Protein AF-D4DNV1-F1 (afdb_monomer_lite)

Organism: NCBI:txid546263

Structure (mmCIF, N/CA/C/O backbone):
data_AF-D4DNV1-F1
#
_entry.id   AF-D4DNV1-F1
#
loop_
_atom_site.group_PDB
_atom_site.id
_atom_site.type_symbol
_atom_site.label_atom_id
_atom_site.label_alt_id
_atom_site.label_comp_id
_atom_site.label_asym_id
_atom_site.label_entity_id
_atom_site.label_seq_id
_atom_site.pdbx_PDB_ins_code
_atom_site.Cartn_x
_atom_site.Cartn_y
_atom_site.Cartn_z
_atom_site.occupancy
_atom_site.B_iso_or_equiv
_atom_site.auth_seq_id
_atom_site.auth_comp_id
_atom_site.auth_asym_id
_atom_site.auth_atom_id
_atom_site.pdbx_PDB_model_num
ATOM 1 N N . MET A 1 1 ? 4.474 -1.769 -2.481 1.00 74.62 1 MET A N 1
ATOM 2 C CA . MET A 1 1 ? 5.155 -1.002 -3.543 1.00 74.62 1 MET A CA 1
ATOM 3 C C . MET A 1 1 ? 5.922 0.134 -2.892 1.00 74.62 1 MET A C 1
ATOM 5 O O . MET A 1 1 ? 5.342 0.841 -2.079 1.00 74.62 1 MET A O 1
ATOM 9 N N . ASN A 1 2 ? 7.193 0.309 -3.233 1.00 95.50 2 ASN A N 1
ATOM 10 C CA . ASN A 1 2 ? 7.985 1.489 -2.895 1.00 95.50 2 ASN A CA 1
ATOM 11 C C . ASN A 1 2 ? 8.048 2.417 -4.127 1.00 95.50 2 ASN A C 1
ATOM 13 O O . ASN A 1 2 ? 8.412 1.987 -5.220 1.00 95.50 2 ASN A O 1
ATOM 17 N N . GLY A 1 3 ? 7.640 3.681 -3.966 1.00 97.31 3 GLY A N 1
ATOM 18 C CA . GLY A 1 3 ? 7.325 4.570 -5.095 1.00 97.31 3 GLY A CA 1
ATOM 19 C C . GLY A 1 3 ? 8.486 4.831 -6.059 1.00 97.31 3 GLY A C 1
ATOM 20 O O . GLY A 1 3 ? 8.268 4.865 -7.266 1.00 97.31 3 GLY A O 1
ATOM 21 N N . THR A 1 4 ? 9.715 4.967 -5.552 1.00 98.50 4 THR A N 1
ATOM 22 C CA . THR A 1 4 ? 10.901 5.235 -6.384 1.00 98.50 4 THR A CA 1
ATOM 23 C C . THR A 1 4 ? 11.135 4.132 -7.410 1.00 98.50 4 THR A C 1
ATOM 25 O O . THR A 1 4 ? 11.160 4.428 -8.598 1.00 98.50 4 THR A O 1
ATOM 28 N N . SER A 1 5 ? 11.231 2.868 -6.983 1.00 98.56 5 SER A N 1
ATOM 29 C CA . SER A 1 5 ? 11.463 1.736 -7.891 1.00 98.56 5 SER A CA 1
ATOM 30 C C . SER A 1 5 ? 10.314 1.546 -8.876 1.00 98.56 5 SER A C 1
ATOM 32 O O . SER A 1 5 ? 10.546 1.333 -10.063 1.00 98.56 5 SER A O 1
ATOM 34 N N . PHE A 1 6 ? 9.072 1.698 -8.402 1.00 98.69 6 PHE A N 1
ATOM 35 C CA . PHE A 1 6 ? 7.890 1.606 -9.255 1.00 98.69 6 PHE A CA 1
ATOM 36 C C . PHE A 1 6 ? 7.929 2.626 -10.396 1.00 98.69 6 PHE A C 1
ATOM 38 O O . PHE A 1 6 ? 7.777 2.259 -11.559 1.00 98.69 6 PHE A O 1
ATOM 45 N N . PHE A 1 7 ? 8.161 3.904 -10.087 1.00 98.62 7 PHE A N 1
ATOM 46 C CA . PHE A 1 7 ? 8.215 4.925 -11.129 1.00 98.62 7 PHE A CA 1
ATOM 47 C C . PHE A 1 7 ? 9.493 4.836 -11.957 1.00 98.62 7 PHE A C 1
ATOM 49 O O . PHE A 1 7 ? 9.413 5.046 -13.162 1.00 98.62 7 PHE A O 1
ATOM 56 N N . TYR A 1 8 ? 10.635 4.462 -11.379 1.00 98.62 8 TYR A N 1
ATOM 57 C CA . TYR A 1 8 ? 11.870 4.248 -12.135 1.00 98.62 8 TYR A CA 1
ATOM 58 C C . TYR A 1 8 ? 11.666 3.209 -13.247 1.00 98.62 8 TYR A C 1
ATOM 60 O O . TYR A 1 8 ? 11.994 3.492 -14.399 1.00 98.62 8 TYR A O 1
ATOM 68 N N . ALA A 1 9 ? 11.017 2.080 -12.932 1.00 98.38 9 ALA A N 1
ATOM 69 C CA . ALA A 1 9 ? 10.665 1.035 -13.894 1.00 98.38 9 ALA A CA 1
ATOM 70 C C . ALA A 1 9 ? 9.581 1.481 -14.894 1.00 98.38 9 ALA A C 1
ATOM 72 O O . ALA A 1 9 ? 9.770 1.389 -16.108 1.00 98.38 9 ALA A O 1
ATOM 73 N N . HIS A 1 10 ? 8.444 1.990 -14.406 1.00 98.56 10 HIS A N 1
ATOM 74 C CA . HIS A 1 10 ? 7.247 2.181 -15.239 1.00 98.56 10 HIS A CA 1
ATOM 75 C C . HIS A 1 10 ? 7.173 3.526 -15.956 1.00 98.56 10 HIS A C 1
ATOM 77 O O . HIS A 1 10 ? 6.428 3.649 -16.919 1.00 98.56 10 HIS A O 1
ATOM 83 N N . THR A 1 11 ? 7.978 4.510 -15.561 1.00 98.38 11 THR A N 1
ATOM 84 C CA . THR A 1 11 ? 8.247 5.701 -16.392 1.00 98.38 11 THR A CA 1
ATOM 85 C C . THR A 1 11 ? 9.506 5.528 -17.238 1.00 98.38 11 THR A C 1
ATOM 87 O O . THR A 1 11 ? 9.950 6.471 -17.876 1.00 98.38 11 THR A O 1
ATOM 90 N N . SER A 1 12 ? 10.085 4.322 -17.240 1.00 98.31 12 SER A N 1
ATOM 91 C CA . SER A 1 12 ? 11.228 3.932 -18.064 1.00 98.31 12 SER A CA 1
ATOM 92 C C . SER A 1 12 ? 12.456 4.844 -17.933 1.00 98.31 12 SER A C 1
ATOM 94 O O . SER A 1 12 ? 13.269 4.933 -18.851 1.00 98.31 12 SER A O 1
ATOM 96 N N . GLN A 1 13 ? 12.628 5.488 -16.772 1.00 98.31 13 GLN A N 1
ATOM 97 C CA . GLN A 1 13 ? 13.793 6.329 -16.472 1.00 98.31 13 GLN A CA 1
ATOM 98 C C . GLN A 1 13 ? 15.096 5.520 -16.484 1.00 98.31 13 GLN A C 1
ATOM 100 O O . GLN A 1 13 ? 16.123 6.028 -16.918 1.00 98.31 13 GLN A O 1
ATOM 105 N N . TRP A 1 14 ? 15.033 4.237 -16.114 1.00 98.00 14 TRP A N 1
ATOM 106 C CA . TRP A 1 14 ? 16.163 3.304 -16.179 1.00 98.00 14 TRP A CA 1
ATOM 107 C C . TRP A 1 14 ? 16.782 3.163 -17.573 1.00 98.00 14 TRP A C 1
ATOM 109 O O . TRP A 1 14 ? 17.951 2.815 -17.692 1.00 98.00 14 TRP A O 1
ATOM 119 N N . ARG A 1 15 ? 16.021 3.449 -18.638 1.00 97.75 15 ARG A N 1
ATOM 120 C CA . ARG A 1 15 ? 16.510 3.380 -20.025 1.00 97.75 15 ARG A CA 1
ATOM 121 C C . ARG A 1 15 ? 17.502 4.495 -20.359 1.00 97.75 15 ARG A C 1
ATOM 123 O O . ARG A 1 15 ? 18.196 4.400 -21.365 1.00 97.75 15 ARG A O 1
ATOM 130 N N . HIS A 1 16 ? 17.540 5.531 -19.523 1.00 97.50 16 HIS A N 1
ATOM 131 C CA . HIS A 1 16 ? 18.362 6.732 -19.665 1.00 97.50 16 HIS A CA 1
ATOM 132 C C . HIS A 1 16 ? 19.419 6.832 -18.561 1.00 97.50 16 HIS A C 1
ATOM 134 O O . HIS A 1 16 ? 19.989 7.901 -18.354 1.00 97.50 16 HIS A O 1
ATOM 140 N N . GLU A 1 17 ? 19.649 5.744 -17.821 1.00 97.00 17 GLU A N 1
ATOM 141 C CA . GLU A 1 17 ? 20.586 5.729 -16.703 1.00 97.00 17 GLU A CA 1
ATOM 142 C C . GLU A 1 17 ? 22.020 5.936 -17.187 1.00 97.00 17 GLU A C 1
ATOM 144 O O . GLU A 1 17 ? 22.451 5.311 -18.157 1.00 97.00 17 GLU A O 1
ATOM 149 N N . LYS A 1 18 ? 22.754 6.799 -16.486 1.00 95.88 18 LYS A N 1
ATOM 150 C CA . LYS A 1 18 ? 24.170 7.083 -16.758 1.00 95.88 18 LYS A CA 1
ATOM 151 C C . LYS A 1 18 ? 25.060 6.860 -15.541 1.00 95.88 18 LYS A C 1
ATOM 153 O O . LYS A 1 18 ? 26.272 6.899 -15.687 1.00 95.88 18 LYS A O 1
ATOM 158 N N . VAL A 1 19 ? 24.477 6.636 -14.359 1.00 95.75 19 VAL A N 1
ATOM 159 C CA . VAL A 1 19 ? 25.246 6.378 -13.138 1.00 95.75 19 VAL A CA 1
ATOM 160 C C . VAL A 1 19 ? 25.567 4.891 -13.038 1.00 95.75 19 VAL A C 1
ATOM 162 O O . VAL A 1 19 ? 24.680 4.060 -12.809 1.00 95.75 19 VAL A O 1
ATOM 165 N N . GLY A 1 20 ? 26.847 4.566 -13.201 1.00 93.50 20 GLY A N 1
ATOM 166 C CA . GLY A 1 20 ? 27.382 3.222 -13.025 1.00 93.50 20 GLY A CA 1
ATOM 167 C C . GLY A 1 20 ? 27.410 2.804 -11.561 1.00 93.50 20 GLY A C 1
ATOM 168 O O . GLY A 1 20 ? 27.605 3.618 -10.658 1.00 93.50 20 GLY A O 1
ATOM 169 N N . VAL A 1 21 ? 27.229 1.509 -11.296 1.00 94.12 21 VAL A N 1
ATOM 170 C CA . VAL A 1 21 ? 27.397 0.989 -9.931 1.00 94.12 21 VAL A CA 1
ATOM 171 C C . VAL A 1 21 ? 28.861 1.097 -9.499 1.00 94.12 21 VAL A C 1
ATOM 173 O O . VAL A 1 21 ? 29.131 1.397 -8.342 1.00 94.12 21 VAL A O 1
ATOM 176 N N . ASP A 1 22 ? 29.811 0.937 -10.423 1.00 91.50 22 ASP A N 1
ATOM 177 C CA . ASP A 1 22 ? 31.245 1.130 -10.184 1.00 91.50 22 ASP A CA 1
ATOM 178 C C . ASP A 1 22 ? 31.607 2.514 -9.636 1.00 91.50 22 ASP A C 1
ATOM 180 O O . ASP A 1 22 ? 32.564 2.621 -8.872 1.00 91.50 22 ASP A O 1
ATOM 184 N N . GLU A 1 23 ? 30.824 3.550 -9.943 1.00 93.88 23 GLU A N 1
ATOM 185 C CA . GLU A 1 23 ? 31.043 4.904 -9.424 1.00 93.88 23 GLU A CA 1
ATOM 186 C C . GLU A 1 23 ? 30.725 5.042 -7.927 1.00 93.88 23 GLU A C 1
ATOM 188 O O . GLU A 1 23 ? 31.202 5.972 -7.274 1.00 93.88 23 GLU A O 1
ATOM 193 N N . ILE A 1 24 ? 29.917 4.130 -7.373 1.00 93.94 24 ILE A N 1
ATOM 194 C CA . ILE A 1 24 ? 29.457 4.170 -5.975 1.00 93.94 24 ILE A CA 1
ATOM 195 C C . ILE A 1 24 ? 29.971 2.999 -5.129 1.00 93.94 24 ILE A C 1
ATOM 197 O O . ILE A 1 24 ? 29.681 2.935 -3.931 1.00 93.94 24 ILE A O 1
ATOM 201 N N . LEU A 1 25 ? 30.720 2.067 -5.724 1.00 94.31 25 LEU A N 1
ATOM 202 C CA . LEU A 1 25 ? 31.337 0.964 -4.992 1.00 94.31 25 LEU A CA 1
ATOM 203 C C . LEU A 1 25 ? 32.492 1.455 -4.114 1.00 94.31 25 LEU A C 1
ATOM 205 O O . LEU A 1 25 ? 33.228 2.382 -4.453 1.00 94.31 25 LEU A O 1
ATOM 209 N N . ALA A 1 26 ? 32.679 0.784 -2.975 1.00 93.62 26 ALA A N 1
ATOM 210 C CA . ALA A 1 26 ? 33.882 0.971 -2.176 1.00 93.62 26 ALA A CA 1
ATOM 211 C C . ALA A 1 26 ? 35.127 0.576 -3.003 1.00 93.62 26 ALA A C 1
ATOM 213 O O . ALA A 1 26 ? 35.053 -0.384 -3.774 1.00 93.62 26 ALA A O 1
ATOM 214 N N . PRO A 1 27 ? 36.281 1.256 -2.839 1.00 91.31 27 PRO A N 1
ATOM 215 C CA . PRO A 1 27 ? 37.482 0.980 -3.637 1.00 91.31 27 PRO A CA 1
ATOM 216 C C . PRO A 1 27 ? 38.015 -0.460 -3.549 1.00 91.31 27 PRO A C 1
ATOM 218 O O . PRO A 1 27 ? 38.779 -0.882 -4.413 1.00 91.31 27 PRO A O 1
ATOM 221 N N . ASP A 1 28 ? 37.656 -1.194 -2.497 1.00 92.56 28 ASP A N 1
ATOM 222 C CA . ASP A 1 28 ? 38.040 -2.580 -2.221 1.00 92.56 28 ASP A CA 1
ATOM 223 C C . ASP A 1 28 ? 36.909 -3.596 -2.473 1.00 92.56 28 ASP A C 1
ATOM 225 O O . ASP A 1 28 ? 37.064 -4.779 -2.162 1.00 92.56 28 ASP A O 1
ATOM 229 N N . ALA A 1 29 ? 35.780 -3.161 -3.042 1.00 89.94 29 ALA A N 1
ATOM 230 C CA . ALA A 1 29 ? 34.669 -4.042 -3.381 1.00 89.94 29 ALA A CA 1
ATOM 231 C C . ALA A 1 29 ? 35.040 -5.040 -4.492 1.00 89.94 29 ALA A C 1
ATOM 233 O O . ALA A 1 29 ? 35.852 -4.759 -5.377 1.00 89.94 29 ALA A O 1
ATOM 234 N N . ASP A 1 30 ? 34.389 -6.208 -4.480 1.00 80.75 30 ASP A N 1
ATOM 235 C CA . ASP A 1 30 ? 34.491 -7.165 -5.582 1.00 80.75 30 ASP A CA 1
ATOM 236 C C . ASP A 1 30 ? 33.967 -6.524 -6.879 1.00 80.75 30 ASP A C 1
ATOM 238 O O . ASP A 1 30 ? 32.793 -6.158 -6.986 1.00 80.75 30 ASP A O 1
ATOM 242 N N . GLY A 1 31 ? 34.832 -6.439 -7.892 1.00 78.50 31 GLY A N 1
ATOM 243 C CA . GLY A 1 31 ? 34.511 -5.898 -9.213 1.00 78.50 31 GLY A CA 1
ATOM 244 C C . GLY A 1 31 ? 33.415 -6.661 -9.966 1.00 78.50 31 GLY A C 1
ATOM 245 O O . GLY A 1 31 ? 32.984 -6.219 -11.023 1.00 78.50 31 GLY A O 1
ATOM 246 N N . ASN A 1 32 ? 32.922 -7.797 -9.463 1.00 83.44 32 ASN A N 1
ATOM 247 C CA . ASN A 1 32 ? 31.716 -8.422 -10.011 1.00 83.44 32 ASN A CA 1
ATOM 248 C C . ASN A 1 32 ? 30.441 -7.600 -9.760 1.00 83.44 32 ASN A C 1
ATOM 250 O O . ASN A 1 32 ? 29.498 -7.721 -10.541 1.00 83.44 32 ASN A O 1
ATOM 254 N N . MET A 1 33 ? 30.408 -6.765 -8.715 1.00 84.44 33 MET A N 1
ATOM 255 C CA . MET A 1 33 ? 29.246 -5.932 -8.385 1.00 84.44 33 MET A CA 1
ATOM 256 C C . MET A 1 33 ? 28.974 -4.841 -9.432 1.00 84.44 33 MET A C 1
ATOM 258 O O . MET A 1 33 ? 27.825 -4.485 -9.669 1.00 84.44 33 MET A O 1
ATOM 262 N N . SER A 1 34 ? 29.998 -4.359 -10.137 1.00 87.31 34 SER A N 1
ATOM 263 C CA . SER A 1 34 ? 29.827 -3.327 -11.169 1.00 87.31 34 SER A CA 1
ATOM 264 C C . SER A 1 34 ? 29.166 -3.823 -12.458 1.00 87.31 34 SER A C 1
ATOM 266 O O . SER A 1 34 ? 28.855 -3.023 -13.334 1.00 87.31 34 SER A O 1
ATOM 268 N N . LYS A 1 35 ? 28.945 -5.137 -12.606 1.00 88.56 35 LYS A N 1
ATOM 269 C CA . LYS A 1 35 ? 28.352 -5.728 -13.818 1.00 88.56 35 LYS A CA 1
ATOM 270 C C . LYS A 1 35 ? 26.841 -5.529 -13.921 1.00 88.56 35 LYS A C 1
ATOM 272 O O . LYS A 1 35 ? 26.289 -5.670 -15.009 1.00 88.56 35 LYS A O 1
ATOM 277 N N . LEU A 1 36 ? 26.175 -5.273 -12.798 1.00 94.44 36 LEU A N 1
ATOM 278 C CA . LEU A 1 36 ? 24.734 -5.066 -12.743 1.00 94.44 36 LEU A CA 1
ATOM 279 C C . LEU A 1 36 ? 24.429 -3.569 -12.791 1.00 94.44 36 LEU A C 1
ATOM 281 O O . LEU A 1 36 ? 25.099 -2.768 -12.146 1.00 94.44 36 LEU A O 1
ATOM 285 N N . SER A 1 37 ? 23.385 -3.199 -13.525 1.00 96.19 37 SER A N 1
ATOM 286 C CA . SER A 1 37 ? 22.829 -1.845 -13.496 1.00 96.19 37 SER A CA 1
ATOM 287 C C . SER A 1 37 ? 21.969 -1.613 -12.244 1.00 96.19 37 SER A C 1
ATOM 289 O O . SER A 1 37 ? 21.589 -2.553 -11.539 1.00 96.19 37 SER A O 1
ATOM 291 N N . MET A 1 38 ? 21.581 -0.360 -11.989 1.00 97.44 38 MET A N 1
ATOM 292 C CA . MET A 1 38 ? 20.692 -0.016 -10.869 1.00 97.44 38 MET A CA 1
ATOM 293 C C . MET A 1 38 ? 19.350 -0.768 -10.923 1.00 97.44 38 MET A C 1
ATOM 295 O O . MET A 1 38 ? 18.854 -1.229 -9.893 1.00 97.44 38 MET A O 1
ATOM 299 N N . ILE A 1 39 ? 18.763 -0.937 -12.116 1.00 98.25 39 ILE A N 1
ATOM 300 C CA . ILE A 1 39 ? 17.511 -1.692 -12.266 1.00 98.25 39 ILE A CA 1
ATOM 301 C C . ILE A 1 39 ? 17.715 -3.204 -12.087 1.00 98.25 39 ILE A C 1
ATOM 303 O O . ILE A 1 39 ? 16.845 -3.853 -11.505 1.00 98.25 39 ILE A O 1
ATOM 307 N N . ASP A 1 40 ? 18.867 -3.755 -12.490 1.00 98.19 40 ASP A N 1
ATOM 308 C CA . ASP A 1 40 ? 19.202 -5.163 -12.227 1.00 98.19 40 ASP A CA 1
ATOM 309 C C . ASP A 1 40 ? 19.265 -5.425 -10.714 1.00 98.19 40 ASP A C 1
ATOM 311 O O . ASP A 1 40 ? 18.679 -6.387 -10.214 1.00 98.19 40 ASP A O 1
ATOM 315 N N . TYR A 1 41 ? 19.901 -4.525 -9.955 1.00 97.56 41 TYR A N 1
ATOM 316 C CA . TYR A 1 41 ? 19.927 -4.602 -8.492 1.00 97.56 41 TYR A CA 1
ATOM 317 C C . TYR A 1 41 ? 18.537 -4.503 -7.868 1.00 97.56 41 TYR A C 1
ATOM 319 O O . TYR A 1 41 ? 18.255 -5.204 -6.894 1.00 97.56 41 TYR A O 1
ATOM 327 N N . ASN A 1 42 ? 17.649 -3.679 -8.428 1.00 98.50 42 ASN A N 1
ATOM 328 C CA . ASN A 1 42 ? 16.277 -3.594 -7.946 1.00 98.50 42 ASN A CA 1
ATOM 329 C C . ASN A 1 42 ? 15.517 -4.908 -8.179 1.00 98.50 42 ASN A C 1
ATOM 331 O O . ASN A 1 42 ? 14.926 -5.437 -7.241 1.00 98.50 42 ASN A O 1
ATOM 335 N N . ALA A 1 43 ? 15.600 -5.486 -9.381 1.00 98.31 43 ALA A N 1
ATOM 336 C CA . ALA A 1 43 ? 14.989 -6.782 -9.680 1.00 98.31 43 ALA A CA 1
ATOM 337 C C . ALA A 1 43 ? 15.601 -7.922 -8.847 1.00 98.31 43 ALA A C 1
ATOM 339 O O . ALA A 1 43 ? 14.893 -8.852 -8.449 1.00 98.31 43 ALA A O 1
ATOM 340 N N . LYS A 1 44 ? 16.902 -7.847 -8.527 1.00 97.94 44 LYS A N 1
ATOM 341 C CA . LYS A 1 44 ? 17.566 -8.742 -7.566 1.00 97.94 44 LYS A CA 1
ATOM 342 C C . LYS A 1 44 ? 16.987 -8.607 -6.166 1.00 97.94 44 LYS A C 1
ATOM 344 O O . LYS A 1 44 ? 16.602 -9.607 -5.564 1.00 97.94 44 LYS A O 1
ATOM 349 N N . ALA A 1 45 ? 16.854 -7.387 -5.667 1.00 98.44 45 ALA A N 1
ATOM 350 C CA . ALA A 1 45 ? 16.253 -7.130 -4.367 1.00 98.44 45 ALA A CA 1
ATOM 351 C C . ALA A 1 45 ? 14.787 -7.603 -4.306 1.00 98.44 45 ALA A C 1
ATOM 353 O O . ALA A 1 45 ? 14.378 -8.205 -3.316 1.00 98.44 45 ALA A O 1
ATOM 354 N N . GLU A 1 46 ? 14.006 -7.398 -5.366 1.00 98.69 46 GLU A N 1
ATOM 355 C CA . GLU A 1 46 ? 12.624 -7.874 -5.471 1.00 98.69 46 GLU A CA 1
ATOM 356 C C . GLU A 1 46 ? 12.531 -9.405 -5.391 1.00 98.69 46 GLU A C 1
ATOM 358 O O . GLU A 1 46 ? 11.832 -9.945 -4.528 1.00 98.69 46 GLU A O 1
ATOM 363 N N . ARG A 1 47 ? 13.286 -10.131 -6.228 1.00 98.19 47 ARG A N 1
ATOM 364 C CA . ARG A 1 47 ? 13.246 -11.604 -6.249 1.00 98.19 47 ARG A CA 1
ATOM 365 C C . ARG A 1 47 ? 13.799 -12.243 -4.981 1.00 98.19 47 ARG A C 1
ATOM 367 O O . ARG A 1 47 ? 13.356 -13.324 -4.606 1.00 98.19 47 ARG A O 1
ATOM 374 N N . MET A 1 48 ? 14.734 -11.583 -4.299 1.00 98.38 48 MET A N 1
ATOM 375 C CA . MET A 1 48 ? 15.280 -12.033 -3.014 1.00 98.38 48 MET A CA 1
ATOM 376 C C . MET A 1 48 ? 14.366 -11.709 -1.823 1.00 98.38 48 MET A C 1
ATOM 378 O O . MET A 1 48 ? 14.648 -12.105 -0.693 1.00 98.38 48 MET A O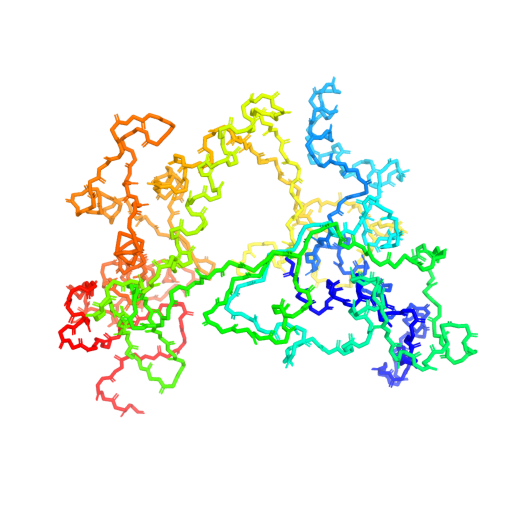 1
ATOM 382 N N . GLY A 1 49 ? 13.246 -11.020 -2.064 1.00 98.00 49 GLY A N 1
ATOM 383 C CA . GLY A 1 49 ? 12.278 -10.664 -1.033 1.00 98.00 49 GLY A CA 1
ATOM 384 C C . GLY A 1 49 ? 12.650 -9.428 -0.230 1.00 98.00 49 GLY A C 1
ATOM 385 O O . GLY A 1 49 ? 12.049 -9.196 0.805 1.00 98.00 49 GLY A O 1
ATOM 386 N N . TRP A 1 50 ? 13.612 -8.622 -0.664 1.00 98.44 50 TRP A N 1
ATOM 387 C CA . TRP A 1 50 ? 14.028 -7.417 0.059 1.00 98.44 50 TRP A CA 1
ATOM 388 C C . TRP A 1 50 ? 13.138 -6.216 -0.248 1.00 98.44 50 TRP A C 1
ATOM 390 O O . TRP A 1 50 ? 12.877 -5.396 0.629 1.00 98.44 50 TRP A O 1
ATOM 400 N N . LEU A 1 51 ? 12.656 -6.116 -1.489 1.00 98.69 51 LEU A N 1
ATOM 401 C CA . LEU A 1 51 ? 11.763 -5.051 -1.939 1.00 98.69 51 LEU A CA 1
ATOM 402 C C . LEU A 1 51 ? 10.434 -5.621 -2.450 1.00 98.69 51 LEU A C 1
ATOM 404 O O . LEU A 1 51 ? 10.391 -6.743 -2.955 1.00 98.69 51 LEU A O 1
ATOM 408 N N . PRO A 1 52 ? 9.327 -4.870 -2.327 1.00 98.44 52 PRO A N 1
ATOM 409 C CA . PRO A 1 52 ? 8.058 -5.270 -2.915 1.00 98.44 52 PRO A CA 1
ATOM 410 C C . PRO A 1 52 ? 8.033 -5.022 -4.430 1.00 98.44 52 PRO A C 1
ATOM 412 O O . PRO A 1 52 ? 8.430 -3.955 -4.889 1.00 98.44 52 PRO A O 1
ATOM 415 N N . SER A 1 53 ? 7.405 -5.929 -5.173 1.00 98.31 53 SER A N 1
ATOM 416 C CA . SER A 1 53 ? 7.130 -5.777 -6.610 1.00 98.31 53 SER A CA 1
ATOM 417 C C . SER A 1 53 ? 5.720 -5.255 -6.883 1.00 98.31 53 SER A C 1
ATOM 419 O O . SER A 1 53 ? 4.787 -5.544 -6.126 1.00 98.31 53 SER A O 1
ATOM 421 N N . ALA A 1 54 ? 5.543 -4.497 -7.968 1.00 98.19 54 ALA A N 1
ATOM 422 C CA . ALA A 1 54 ? 4.228 -4.126 -8.492 1.00 98.19 54 ALA A CA 1
ATOM 423 C C . ALA A 1 54 ? 4.298 -3.690 -9.975 1.00 98.19 54 ALA A C 1
ATOM 425 O O . ALA A 1 54 ? 4.926 -2.668 -10.267 1.00 98.19 54 ALA A O 1
ATOM 426 N N . PRO A 1 55 ? 3.602 -4.379 -10.901 1.00 98.50 55 PRO A N 1
ATOM 427 C CA . PRO A 1 55 ? 3.004 -5.718 -10.771 1.00 98.50 55 PRO A CA 1
ATOM 428 C C . PRO A 1 55 ? 3.994 -6.779 -10.254 1.00 98.50 55 PRO A C 1
ATOM 430 O O . PRO A 1 55 ? 5.198 -6.552 -10.2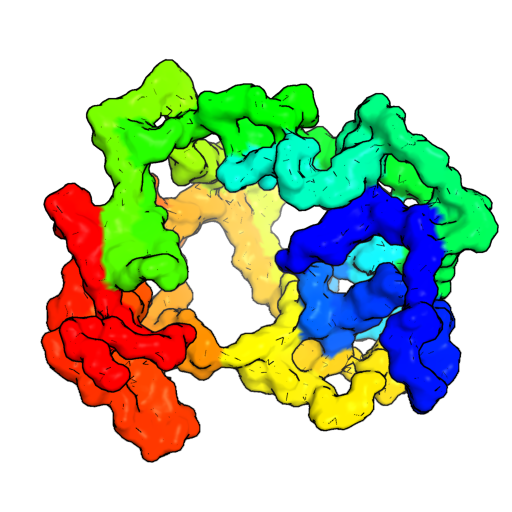56 1.00 98.50 55 PRO A O 1
ATOM 433 N N . GLN A 1 56 ? 3.495 -7.903 -9.733 1.00 98.56 56 GLN A N 1
ATOM 434 C CA . GLN A 1 56 ? 4.341 -8.886 -9.033 1.00 98.56 56 GLN A CA 1
ATOM 435 C C . GLN A 1 56 ? 4.880 -9.979 -9.961 1.00 98.56 56 GLN A C 1
ATOM 437 O O . GLN A 1 56 ? 6.079 -10.244 -9.997 1.00 98.56 56 GLN A O 1
ATOM 442 N N . LEU A 1 57 ? 3.988 -10.600 -10.726 1.00 98.69 57 LEU A N 1
ATOM 443 C CA . LEU A 1 57 ? 4.265 -11.760 -11.569 1.00 98.69 57 LEU A CA 1
ATOM 444 C C . LEU A 1 57 ? 3.893 -11.438 -13.018 1.00 98.69 57 LEU A C 1
ATOM 446 O O . LEU A 1 57 ? 3.004 -10.622 -13.255 1.00 98.69 57 LEU A O 1
ATOM 450 N N . GLY A 1 58 ? 4.553 -12.090 -13.977 1.00 98.06 58 GLY A N 1
ATOM 451 C CA . GLY A 1 58 ? 4.288 -11.916 -15.412 1.00 98.06 58 GLY A CA 1
ATOM 452 C C . GLY A 1 58 ? 2.975 -12.539 -15.913 1.00 98.06 58 GLY A C 1
ATOM 453 O O . GLY A 1 58 ? 2.635 -12.451 -17.095 1.00 98.06 58 GLY A O 1
ATOM 454 N N . GLU A 1 59 ? 2.234 -13.183 -15.013 1.00 98.25 59 GLU A N 1
ATOM 455 C CA . GLU A 1 59 ? 0.930 -13.796 -15.239 1.00 98.25 59 GLU A CA 1
ATOM 456 C C . GLU A 1 59 ? -0.074 -13.279 -14.202 1.00 98.25 59 GLU A C 1
ATOM 458 O O . GLU A 1 59 ? 0.300 -12.837 -13.115 1.00 98.25 59 GLU A O 1
ATOM 463 N N . ASN A 1 60 ? -1.364 -13.348 -14.534 1.00 98.38 60 ASN A N 1
ATOM 464 C CA . ASN A 1 60 ? -2.434 -12.923 -13.638 1.00 98.38 60 ASN A CA 1
ATOM 465 C C . ASN A 1 60 ? -2.439 -13.790 -12.359 1.00 98.38 60 ASN A C 1
ATOM 467 O O . ASN A 1 60 ? -2.685 -14.996 -12.455 1.00 98.38 60 ASN A O 1
ATOM 471 N N . PRO A 1 61 ? -2.214 -13.211 -11.165 1.00 98.50 61 PRO A N 1
ATOM 472 C CA . PRO A 1 61 ? -2.054 -13.983 -9.933 1.00 98.50 61 PRO A CA 1
ATOM 473 C C . PRO A 1 61 ? -3.321 -14.738 -9.509 1.00 98.50 61 PRO A C 1
ATOM 475 O O . PRO A 1 61 ? -3.216 -15.747 -8.810 1.00 98.50 61 PRO A O 1
ATOM 478 N N . LEU A 1 62 ? -4.503 -14.319 -9.980 1.00 98.38 62 LEU A N 1
ATOM 479 C CA . LEU A 1 62 ? -5.751 -15.058 -9.771 1.00 98.38 62 LEU A CA 1
ATOM 480 C C . LEU A 1 62 ? -5.753 -16.394 -10.524 1.00 98.38 62 LEU A C 1
ATOM 482 O O . LEU A 1 62 ? -6.178 -17.421 -10.000 1.00 98.38 62 LEU A O 1
ATOM 486 N N . ASP A 1 63 ? -5.239 -16.389 -11.753 1.00 98.19 63 ASP A N 1
ATOM 487 C CA . ASP A 1 63 ? -5.232 -17.574 -12.610 1.00 98.19 63 ASP A CA 1
ATOM 488 C C . ASP A 1 63 ? -4.148 -18.562 -12.155 1.00 98.19 63 ASP A C 1
ATOM 490 O O . ASP A 1 63 ? -4.339 -19.774 -12.228 1.00 98.19 63 ASP A O 1
ATOM 494 N N . ILE A 1 64 ? -3.036 -18.064 -11.602 1.00 98.50 64 ILE A N 1
ATOM 495 C CA . ILE A 1 64 ? -1.992 -18.902 -10.993 1.00 98.50 64 ILE A CA 1
ATOM 496 C C . ILE A 1 64 ? -2.541 -19.667 -9.780 1.00 98.50 64 ILE A C 1
ATOM 498 O O . ILE A 1 64 ? -2.236 -20.849 -9.611 1.00 98.50 64 ILE A O 1
ATOM 502 N N . ALA A 1 65 ? -3.369 -19.028 -8.945 1.00 98.25 65 ALA A N 1
ATOM 503 C CA . ALA A 1 65 ? -3.998 -19.704 -7.811 1.00 98.25 65 ALA A CA 1
ATOM 504 C C . ALA A 1 65 ? -4.915 -20.853 -8.267 1.00 98.25 65 ALA A C 1
ATOM 506 O O . ALA A 1 65 ? -4.891 -21.936 -7.674 1.00 98.25 65 ALA A O 1
ATOM 507 N N . ASP A 1 66 ? -5.678 -20.642 -9.344 1.00 97.88 66 ASP A N 1
ATOM 508 C CA . ASP A 1 66 ? -6.544 -21.668 -9.931 1.00 97.88 66 ASP A CA 1
ATOM 509 C C . ASP A 1 66 ? -5.727 -22.822 -10.535 1.00 97.88 66 ASP A C 1
ATOM 511 O O . ASP A 1 66 ? -6.059 -23.992 -10.334 1.00 97.88 66 ASP A O 1
ATOM 515 N N . GLN A 1 67 ? -4.614 -22.518 -11.213 1.00 98.31 67 GLN A N 1
ATOM 516 C CA . GLN A 1 67 ? -3.690 -23.522 -11.750 1.00 98.31 67 GLN A CA 1
ATOM 517 C C . GLN A 1 67 ? -3.056 -24.380 -10.644 1.00 98.31 67 GLN A C 1
ATOM 519 O O . GLN A 1 67 ? -3.017 -25.606 -10.770 1.00 98.31 67 GLN A O 1
ATOM 524 N N . ALA A 1 68 ? -2.600 -23.765 -9.546 1.00 98.06 68 ALA A N 1
ATOM 525 C CA . ALA A 1 68 ? -2.040 -24.485 -8.402 1.00 98.06 68 ALA A CA 1
ATOM 526 C C . ALA A 1 68 ? -3.072 -25.438 -7.776 1.00 98.06 68 ALA A C 1
ATOM 528 O O . ALA A 1 68 ? -2.776 -26.607 -7.515 1.00 98.06 68 ALA A O 1
ATOM 529 N N . ALA A 1 69 ? -4.311 -24.960 -7.607 1.00 97.50 69 ALA A N 1
ATOM 530 C CA . ALA A 1 69 ? -5.415 -25.766 -7.100 1.00 97.50 69 ALA A CA 1
ATOM 531 C C . ALA A 1 69 ? -5.755 -26.938 -8.037 1.00 97.50 69 ALA A C 1
ATOM 533 O O . ALA A 1 69 ? -5.934 -28.060 -7.564 1.00 97.50 69 ALA A O 1
ATOM 534 N N . ALA A 1 70 ? -5.791 -26.708 -9.354 1.00 97.88 70 ALA A N 1
ATOM 535 C CA . ALA A 1 70 ? -6.040 -27.749 -10.353 1.00 97.88 70 ALA A CA 1
ATOM 536 C C . ALA A 1 70 ? -4.927 -28.811 -10.395 1.00 97.88 70 ALA A C 1
ATOM 538 O O . ALA A 1 70 ? -5.207 -29.988 -10.621 1.00 97.88 70 ALA A O 1
ATOM 539 N N . ALA A 1 71 ? -3.678 -28.414 -10.139 1.00 97.25 71 ALA A N 1
ATOM 540 C CA . ALA A 1 71 ? -2.543 -29.327 -10.030 1.00 97.25 71 ALA A CA 1
ATOM 541 C C . ALA A 1 71 ? -2.502 -30.099 -8.696 1.00 97.25 71 ALA A C 1
ATOM 543 O O . ALA A 1 71 ? -1.743 -31.059 -8.573 1.00 97.25 71 ALA A O 1
ATOM 544 N N . GLY A 1 72 ? -3.288 -29.691 -7.692 1.00 97.25 72 GLY A N 1
ATOM 545 C CA . GLY A 1 72 ? -3.252 -30.276 -6.350 1.00 97.25 72 GLY A CA 1
ATOM 546 C C . GLY A 1 72 ? -1.951 -29.989 -5.589 1.00 97.25 72 GLY A C 1
ATOM 547 O O . GLY A 1 72 ? -1.566 -30.776 -4.725 1.00 97.25 72 GLY A O 1
ATOM 548 N N . ILE A 1 73 ? -1.263 -28.891 -5.920 1.00 97.38 73 ILE A N 1
ATOM 549 C CA . ILE A 1 73 ? 0.017 -28.486 -5.320 1.00 97.38 73 ILE A CA 1
ATOM 550 C C . ILE A 1 73 ? -0.225 -27.274 -4.412 1.00 97.38 73 ILE A C 1
ATOM 552 O O . ILE A 1 73 ? -1.030 -26.400 -4.735 1.00 97.38 73 ILE A O 1
ATOM 556 N N . ASP A 1 74 ? 0.472 -27.207 -3.274 1.00 97.50 74 ASP A N 1
ATOM 557 C CA . ASP A 1 74 ? 0.471 -26.004 -2.434 1.00 97.50 74 ASP A CA 1
ATOM 558 C C . ASP A 1 74 ? 0.881 -24.772 -3.255 1.00 97.50 74 ASP A C 1
ATOM 560 O O . ASP A 1 74 ? 1.867 -24.803 -3.986 1.00 97.50 74 ASP A O 1
ATOM 564 N N . ALA A 1 75 ? 0.134 -23.678 -3.132 1.00 96.88 75 ALA A N 1
ATOM 565 C CA . ALA A 1 75 ? 0.306 -22.517 -3.997 1.00 96.88 75 ALA A CA 1
ATOM 566 C C . ALA A 1 75 ? 1.688 -21.858 -3.863 1.00 96.88 75 ALA A C 1
ATOM 568 O O . ALA A 1 75 ? 2.255 -21.428 -4.867 1.00 96.88 75 ALA A O 1
ATOM 569 N N . ALA A 1 76 ? 2.257 -21.809 -2.653 1.00 97.38 76 ALA A N 1
ATOM 570 C CA . ALA A 1 76 ? 3.589 -21.247 -2.455 1.00 97.38 76 ALA A CA 1
ATOM 571 C C . ALA A 1 76 ? 4.660 -22.135 -3.101 1.00 97.38 76 ALA A C 1
ATOM 573 O O . ALA A 1 76 ? 5.545 -21.622 -3.783 1.00 97.38 76 ALA A O 1
ATOM 574 N N . GLN A 1 77 ? 4.543 -23.460 -2.956 1.00 97.75 77 GLN A N 1
ATOM 575 C CA . GLN A 1 77 ? 5.431 -24.414 -3.630 1.00 97.75 77 GLN A CA 1
ATOM 576 C C . GLN A 1 77 ? 5.272 -24.389 -5.153 1.00 97.75 77 GLN A C 1
ATOM 578 O O . GLN A 1 77 ? 6.265 -24.451 -5.873 1.00 97.75 77 GLN A O 1
ATOM 583 N N . TYR A 1 78 ? 4.040 -24.262 -5.650 1.00 98.50 78 TYR A N 1
ATOM 584 C CA . TYR A 1 78 ? 3.743 -24.172 -7.077 1.00 98.50 78 TYR A CA 1
ATOM 585 C C . TYR A 1 78 ? 4.418 -22.949 -7.704 1.00 98.50 78 TYR A C 1
ATOM 587 O O . TYR A 1 78 ? 5.142 -23.072 -8.689 1.00 98.50 78 TYR A O 1
ATOM 595 N N . VAL A 1 79 ? 4.240 -21.774 -7.095 1.00 98.56 79 VAL A N 1
ATOM 596 C CA . VAL A 1 79 ? 4.835 -20.520 -7.576 1.00 98.56 79 VAL A CA 1
ATOM 597 C C . VAL A 1 79 ? 6.358 -20.547 -7.449 1.00 98.56 79 VAL A C 1
ATOM 599 O O . VAL A 1 79 ? 7.044 -20.229 -8.416 1.00 98.56 79 VAL A O 1
ATOM 602 N N . ALA A 1 80 ? 6.904 -20.963 -6.301 1.00 98.38 80 ALA A N 1
ATOM 603 C CA . ALA A 1 80 ? 8.353 -21.052 -6.107 1.00 98.38 80 ALA A CA 1
ATOM 604 C C . ALA A 1 80 ? 9.007 -22.039 -7.090 1.00 98.38 80 ALA A C 1
ATOM 606 O O . ALA A 1 80 ? 10.065 -21.745 -7.640 1.00 98.38 80 ALA A O 1
ATOM 607 N N . GLY A 1 81 ? 8.359 -23.178 -7.357 1.00 98.00 81 GLY A N 1
ATOM 608 C CA . GLY A 1 81 ? 8.803 -24.157 -8.348 1.00 98.00 81 GLY A CA 1
ATOM 609 C C . GLY A 1 81 ? 8.828 -23.583 -9.763 1.00 98.00 81 GLY A C 1
ATOM 610 O O . GLY A 1 81 ? 9.867 -23.651 -10.416 1.00 98.00 81 GLY A O 1
ATOM 611 N N . ARG A 1 82 ? 7.734 -22.939 -10.196 1.00 98.44 82 ARG A N 1
ATOM 612 C CA . ARG A 1 82 ? 7.649 -22.314 -11.526 1.00 98.44 82 ARG A CA 1
ATOM 613 C C . ARG A 1 82 ? 8.623 -21.147 -11.714 1.00 98.44 82 ARG A C 1
ATOM 615 O O . ARG A 1 82 ? 9.130 -20.933 -12.809 1.00 98.44 82 ARG A O 1
ATOM 622 N N . LEU A 1 83 ? 8.899 -20.389 -10.653 1.00 98.38 83 LEU A N 1
ATOM 623 C CA . LEU A 1 83 ? 9.937 -19.354 -10.670 1.00 98.38 83 LEU A CA 1
ATOM 624 C C . LEU A 1 83 ? 11.341 -19.972 -10.767 1.00 98.38 83 LEU A C 1
ATOM 626 O O . LEU A 1 83 ? 12.190 -19.451 -11.484 1.00 98.38 83 LEU A O 1
ATOM 630 N N . LYS A 1 84 ? 11.588 -21.094 -10.077 1.00 97.56 84 LYS A N 1
ATOM 631 C CA . LYS A 1 84 ? 12.874 -21.813 -10.111 1.00 97.56 84 LYS A CA 1
ATOM 632 C C . LYS A 1 84 ? 13.162 -22.437 -11.477 1.00 97.56 84 LYS A C 1
ATOM 634 O O . LYS A 1 84 ? 14.309 -22.429 -11.910 1.00 97.56 84 LYS A O 1
ATOM 639 N N . ASP A 1 85 ? 12.150 -23.016 -12.124 1.00 96.69 85 ASP A N 1
ATOM 640 C CA . ASP A 1 85 ? 12.290 -23.679 -13.428 1.00 96.69 85 ASP A CA 1
ATOM 641 C C . ASP A 1 85 ? 12.142 -22.731 -14.633 1.00 96.69 85 ASP A C 1
ATOM 643 O O . ASP A 1 85 ? 12.415 -23.131 -15.766 1.00 96.69 85 ASP A O 1
ATOM 647 N N . GLY A 1 86 ? 11.760 -21.472 -14.388 1.00 96.38 86 GLY A N 1
ATOM 648 C CA . GLY A 1 86 ? 11.629 -20.423 -15.399 1.00 96.38 86 GLY A CA 1
ATOM 649 C C . GLY A 1 86 ? 10.324 -20.462 -16.198 1.00 96.38 86 GLY A C 1
ATOM 650 O O . GLY A 1 86 ? 10.168 -19.688 -17.140 1.00 96.38 86 GLY A O 1
ATOM 651 N N . SER A 1 87 ? 9.371 -21.334 -15.851 1.00 97.81 87 SER A N 1
ATOM 652 C CA . SER A 1 87 ? 8.043 -21.359 -16.478 1.00 97.81 87 SER A CA 1
ATOM 653 C C . SER A 1 87 ? 7.126 -20.225 -16.013 1.00 97.81 87 SER A C 1
ATOM 655 O O . SER A 1 87 ? 6.091 -19.992 -16.634 1.00 97.81 87 SER A O 1
ATOM 657 N N . LEU A 1 88 ? 7.473 -19.537 -14.925 1.00 98.31 88 LEU A N 1
ATOM 658 C CA . LEU A 1 88 ? 6.886 -18.278 -14.471 1.00 98.31 88 LEU A CA 1
ATOM 659 C C . LEU A 1 88 ? 8.024 -17.283 -14.240 1.00 98.31 88 LEU A C 1
ATOM 661 O O . LEU A 1 88 ? 9.089 -17.671 -13.766 1.00 98.31 88 LEU A O 1
ATOM 665 N N . ASP A 1 89 ? 7.783 -16.004 -14.515 1.00 97.88 89 ASP A N 1
ATOM 666 C CA . ASP A 1 89 ? 8.749 -14.941 -14.240 1.00 97.88 89 ASP A CA 1
ATOM 667 C C . ASP A 1 89 ? 8.127 -13.813 -13.404 1.00 97.88 89 ASP A C 1
ATOM 669 O O . ASP A 1 89 ? 6.905 -13.619 -13.385 1.00 97.88 89 ASP A O 1
ATOM 673 N N . MET A 1 90 ? 8.972 -13.061 -12.701 1.00 98.44 90 MET A N 1
ATOM 674 C CA . MET A 1 90 ? 8.563 -11.840 -12.010 1.00 98.44 90 MET A CA 1
ATOM 675 C C . MET A 1 90 ? 8.405 -10.695 -13.008 1.00 98.44 90 MET A C 1
ATOM 677 O O . MET A 1 90 ? 9.222 -10.524 -13.912 1.00 98.44 90 MET A O 1
ATOM 681 N N . ALA A 1 91 ? 7.375 -9.868 -12.821 1.00 98.56 91 ALA A N 1
ATOM 682 C CA . ALA A 1 91 ? 7.054 -8.792 -13.761 1.00 98.56 91 ALA A CA 1
ATOM 683 C C . ALA A 1 91 ? 8.190 -7.758 -13.905 1.00 98.56 91 ALA A C 1
ATOM 685 O O . ALA A 1 91 ? 8.366 -7.179 -14.977 1.00 98.56 91 ALA A O 1
ATOM 686 N N . CYS A 1 92 ? 8.991 -7.564 -12.850 1.00 98.19 92 CYS A N 1
ATOM 687 C CA . CYS A 1 92 ? 10.133 -6.651 -12.839 1.00 98.19 92 CYS A CA 1
ATOM 688 C C . CYS A 1 92 ? 11.235 -7.019 -13.845 1.00 98.19 92 CYS A C 1
ATOM 690 O O . CYS A 1 92 ? 11.973 -6.134 -14.261 1.00 98.19 92 CYS A O 1
ATOM 692 N N . ASN A 1 93 ? 11.331 -8.285 -14.274 1.00 98.19 93 ASN A N 1
ATOM 693 C CA . ASN A 1 93 ? 12.337 -8.730 -15.246 1.00 98.19 93 ASN A CA 1
ATOM 694 C C . ASN A 1 93 ? 11.997 -8.318 -16.691 1.00 98.19 93 ASN A C 1
ATOM 696 O O . ASN A 1 93 ? 12.838 -8.439 -17.580 1.00 98.19 93 ASN A O 1
ATOM 700 N N . ASP A 1 94 ? 10.779 -7.829 -16.945 1.00 98.12 94 ASP A N 1
ATOM 701 C CA . ASP A 1 94 ? 10.320 -7.398 -18.268 1.00 98.12 94 ASP A CA 1
ATOM 702 C C . ASP A 1 94 ? 9.296 -6.244 -18.142 1.00 98.12 94 ASP A C 1
ATOM 704 O O . ASP A 1 94 ? 8.100 -6.440 -18.391 1.00 98.12 94 ASP A O 1
ATOM 708 N N . PRO A 1 95 ? 9.730 -5.042 -17.706 1.00 97.56 95 PRO A N 1
ATOM 709 C CA . PRO A 1 95 ? 8.843 -3.938 -17.310 1.00 97.56 95 PRO A CA 1
ATOM 710 C C . PRO A 1 95 ? 8.157 -3.220 -18.485 1.00 97.56 95 PRO A C 1
ATOM 712 O O . PRO A 1 95 ? 7.231 -2.434 -18.281 1.00 97.56 95 PRO A O 1
ATOM 715 N N . ASP A 1 96 ? 8.598 -3.471 -19.720 1.00 97.81 96 ASP A N 1
ATOM 716 C CA . ASP A 1 96 ? 7.979 -2.946 -20.945 1.00 97.81 96 ASP A CA 1
ATOM 717 C C . ASP A 1 96 ? 7.017 -3.958 -21.597 1.00 97.81 96 ASP A C 1
ATOM 719 O O . ASP A 1 96 ? 6.428 -3.691 -22.646 1.00 97.81 96 ASP A O 1
ATOM 723 N N . ASN A 1 97 ? 6.811 -5.125 -20.983 1.00 98.06 97 ASN A N 1
ATOM 724 C CA . ASN A 1 97 ? 5.782 -6.062 -21.414 1.00 98.06 97 ASN A CA 1
ATOM 725 C C . ASN A 1 97 ? 4.385 -5.506 -21.093 1.00 98.06 97 ASN A C 1
ATOM 727 O O . ASN A 1 97 ? 4.129 -5.175 -19.936 1.00 98.06 97 ASN A O 1
ATOM 731 N N . PRO A 1 98 ? 3.434 -5.496 -22.047 1.00 96.94 98 PRO A N 1
ATOM 732 C CA . PRO A 1 98 ? 2.059 -5.050 -21.808 1.00 96.94 98 PRO A CA 1
ATOM 733 C C . PRO A 1 98 ? 1.305 -5.754 -20.678 1.00 96.94 98 PRO A C 1
ATOM 735 O O . PRO A 1 98 ? 0.268 -5.256 -20.235 1.00 96.94 98 PRO A O 1
ATOM 738 N N . LYS A 1 99 ? 1.785 -6.910 -20.215 1.00 97.06 99 LYS A N 1
ATOM 739 C CA . LYS A 1 99 ? 1.235 -7.611 -19.048 1.00 97.06 99 LYS A CA 1
ATOM 740 C C . LYS A 1 99 ? 1.811 -7.129 -17.708 1.00 97.06 99 LYS A C 1
ATOM 742 O O . LYS A 1 99 ? 1.204 -7.391 -16.676 1.00 97.06 99 LYS A O 1
ATOM 747 N N . ASN A 1 100 ? 2.941 -6.420 -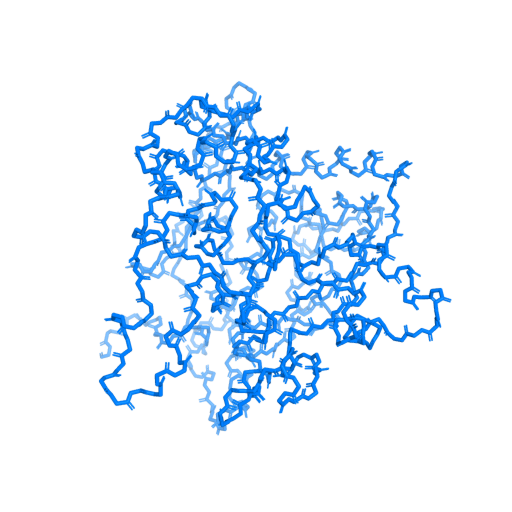17.722 1.00 98.19 100 ASN A N 1
ATOM 748 C CA . ASN A 1 100 ? 3.791 -6.178 -16.552 1.00 98.19 100 ASN A CA 1
ATOM 749 C C . ASN A 1 100 ? 3.838 -4.717 -16.097 1.00 98.19 100 ASN A C 1
ATOM 751 O O . ASN A 1 100 ? 4.578 -4.408 -15.167 1.00 98.19 100 ASN A O 1
ATOM 755 N N . PHE A 1 101 ? 3.060 -3.818 -16.701 1.00 97.69 101 PHE A N 1
ATOM 756 C CA . PHE A 1 101 ? 2.977 -2.422 -16.272 1.00 97.69 101 PHE A CA 1
ATOM 757 C C . PHE A 1 101 ? 1.572 -2.052 -15.770 1.00 97.69 101 PHE A C 1
ATOM 759 O O . PHE A 1 101 ? 0.584 -2.692 -16.146 1.00 97.69 101 PHE A O 1
ATOM 766 N N . PRO A 1 102 ? 1.458 -1.048 -14.878 1.00 98.06 102 PRO A N 1
ATOM 767 C CA . PRO A 1 102 ? 0.168 -0.578 -14.384 1.00 98.06 102 PRO A CA 1
ATOM 768 C C . PRO A 1 102 ? -0.700 -0.047 -15.527 1.00 98.06 102 PRO A C 1
ATOM 770 O O . PRO A 1 102 ? -0.209 0.657 -16.400 1.00 98.06 102 PRO A O 1
ATOM 773 N N . ARG A 1 103 ? -2.002 -0.340 -15.469 1.00 98.69 103 ARG A N 1
ATOM 774 C CA . ARG A 1 103 ? -2.993 0.134 -16.452 1.00 98.69 103 ARG A CA 1
ATOM 775 C C . ARG A 1 103 ? -3.949 1.179 -15.896 1.00 98.69 103 ARG A C 1
ATOM 777 O O . ARG A 1 103 ? -4.381 2.064 -16.616 1.00 98.69 103 ARG A O 1
ATOM 784 N N . ASN A 1 104 ? -4.273 1.089 -14.611 1.00 98.69 104 ASN A N 1
ATOM 785 C CA . ASN A 1 104 ? -5.185 2.011 -13.945 1.00 98.69 104 ASN A CA 1
ATOM 786 C C . ASN A 1 104 ? -4.445 2.669 -12.785 1.00 98.69 104 ASN A C 1
ATOM 788 O O . ASN A 1 104 ? -3.907 1.966 -11.925 1.00 98.69 104 ASN A O 1
ATOM 792 N N . LEU A 1 105 ? -4.428 4.000 -12.753 1.00 98.62 105 LEU A N 1
ATOM 793 C CA . LEU A 1 105 ? -3.823 4.774 -11.675 1.00 98.62 105 LEU A CA 1
ATOM 794 C C . LEU A 1 105 ? -4.843 5.753 -11.094 1.00 98.62 105 LEU A C 1
ATOM 796 O O . LEU A 1 105 ? -5.379 6.609 -11.794 1.00 98.62 105 LEU A O 1
ATOM 800 N N . PHE A 1 106 ? -5.067 5.642 -9.786 1.00 98.69 106 PHE A N 1
ATOM 801 C CA . PHE A 1 106 ? -5.818 6.624 -9.012 1.00 98.69 106 PHE A CA 1
ATOM 802 C C . PHE A 1 106 ? -4.842 7.570 -8.316 1.00 98.69 106 PHE A C 1
ATOM 804 O O . PHE A 1 106 ? -3.949 7.122 -7.595 1.00 98.69 106 PHE A O 1
ATOM 811 N N . VAL A 1 107 ? -5.025 8.877 -8.498 1.00 98.69 107 VAL A N 1
ATOM 812 C CA . VAL A 1 107 ? -4.238 9.918 -7.831 1.00 98.69 107 VAL A CA 1
ATOM 813 C C . VAL A 1 107 ? -5.173 10.810 -7.025 1.00 98.69 107 VAL A C 1
ATOM 815 O O . VAL A 1 107 ? -5.998 11.527 -7.574 1.00 98.69 107 VAL A O 1
ATOM 818 N N . TRP A 1 108 ? -5.044 10.787 -5.703 1.00 98.62 108 TRP A N 1
ATOM 819 C CA . TRP A 1 108 ? -5.811 11.637 -4.794 1.00 98.62 108 TRP A CA 1
ATOM 820 C C . TRP A 1 108 ? -4.893 12.154 -3.695 1.00 98.62 108 TRP A C 1
ATOM 822 O O . TRP A 1 108 ? -3.906 11.499 -3.350 1.00 98.62 108 TRP A O 1
ATOM 832 N N . ARG A 1 109 ? -5.193 13.345 -3.157 1.00 98.31 109 ARG A N 1
ATOM 833 C CA . ARG A 1 109 ? -4.365 14.016 -2.129 1.00 98.31 109 ARG A CA 1
ATOM 834 C C . ARG A 1 109 ? -2.892 14.176 -2.551 1.00 98.31 109 ARG A C 1
ATOM 836 O O . ARG A 1 109 ? -1.998 14.240 -1.712 1.00 98.31 109 ARG A O 1
ATOM 843 N N . SER A 1 110 ? -2.638 14.233 -3.856 1.00 98.25 110 SER A N 1
ATOM 844 C CA . SER A 1 110 ? -1.307 14.306 -4.452 1.00 98.25 110 SER A CA 1
ATOM 845 C C . SER A 1 110 ? -1.374 15.062 -5.772 1.00 98.25 110 SER A C 1
ATOM 847 O O . SER A 1 110 ? -2.298 14.870 -6.556 1.00 98.25 110 SER A O 1
ATOM 849 N N . ASN A 1 111 ? -0.365 15.890 -6.038 1.00 98.19 111 ASN A N 1
ATOM 850 C CA . ASN A 1 111 ? -0.135 16.480 -7.354 1.00 98.19 111 ASN A CA 1
ATOM 851 C C . ASN A 1 111 ? 1.093 15.813 -7.987 1.00 98.19 111 ASN A C 1
ATOM 853 O O . ASN A 1 111 ? 2.129 16.456 -8.158 1.00 98.19 111 ASN A O 1
ATOM 857 N N . LEU A 1 112 ? 0.990 14.511 -8.271 1.00 97.94 112 LEU A N 1
ATOM 858 C CA . LEU A 1 112 ? 2.090 13.670 -8.754 1.00 97.94 112 LEU A CA 1
ATOM 859 C C . LEU A 1 112 ? 2.830 14.310 -9.934 1.00 97.94 112 LEU A C 1
ATOM 861 O O . LEU A 1 112 ? 4.039 14.509 -9.866 1.00 97.94 112 LEU A O 1
ATOM 865 N N . LEU A 1 113 ? 2.099 14.703 -10.977 1.00 97.81 113 LEU A N 1
ATOM 866 C CA . LEU A 1 113 ? 2.686 15.223 -12.213 1.00 97.81 113 LEU A CA 1
ATOM 867 C C . LEU A 1 113 ? 3.149 16.678 -12.097 1.00 97.81 113 LEU A C 1
ATOM 869 O O . LEU A 1 113 ? 3.903 17.134 -12.941 1.00 97.81 113 LEU A O 1
ATOM 873 N N . GLY A 1 114 ? 2.727 17.418 -11.070 1.00 96.56 114 GLY A N 1
ATOM 874 C CA . GLY A 1 114 ? 3.094 18.828 -10.895 1.00 96.56 114 GLY A CA 1
ATOM 875 C C . GLY A 1 114 ? 3.943 19.126 -9.664 1.00 96.56 114 GLY A C 1
ATOM 876 O O . GLY A 1 114 ? 4.115 20.294 -9.329 1.00 96.56 114 GLY A O 1
ATOM 877 N N . SER A 1 115 ? 4.390 18.109 -8.925 1.00 98.00 115 SER A N 1
ATOM 878 C CA . SER A 1 115 ? 5.130 18.308 -7.675 1.00 98.00 115 SER A CA 1
ATOM 879 C C . SER A 1 115 ? 6.109 17.176 -7.382 1.00 98.00 115 SER A C 1
ATOM 881 O O . SER A 1 115 ? 7.316 17.402 -7.368 1.00 98.00 115 SER A O 1
ATOM 883 N N . SER A 1 116 ? 5.623 15.958 -7.124 1.00 97.19 116 SER A N 1
ATOM 884 C CA . SER A 1 116 ? 6.470 14.887 -6.587 1.00 97.19 116 SER A CA 1
ATOM 885 C C . SER A 1 116 ? 7.093 13.977 -7.647 1.00 97.19 116 SER A C 1
ATOM 887 O O . SER A 1 116 ? 8.032 13.259 -7.302 1.00 97.19 116 SER A O 1
ATOM 889 N N . GLY A 1 117 ? 6.624 14.009 -8.897 1.00 96.12 117 GLY A N 1
ATOM 890 C CA . GLY A 1 117 ? 7.130 13.219 -10.019 1.00 96.12 117 GLY A CA 1
ATOM 891 C C . GLY A 1 117 ? 8.479 13.726 -10.523 1.00 96.12 117 GLY A C 1
ATOM 892 O O . GLY A 1 117 ? 8.545 14.651 -11.330 1.00 96.12 117 GLY A O 1
ATOM 893 N N . LYS A 1 118 ? 9.568 13.114 -10.045 1.00 97.69 118 LYS A N 1
ATOM 894 C CA . LYS A 1 118 ? 10.917 13.370 -10.568 1.00 97.69 118 LYS A CA 1
ATOM 895 C C . LYS A 1 118 ? 11.044 12.726 -11.941 1.00 97.69 118 LYS A C 1
ATOM 897 O O . LYS A 1 118 ? 10.596 11.597 -12.128 1.00 97.69 118 LYS A O 1
ATOM 902 N N . GLY A 1 119 ? 11.629 13.461 -12.883 1.00 96.75 119 GLY A N 1
ATOM 903 C CA . GLY A 1 119 ? 11.645 13.050 -14.280 1.00 96.75 119 GLY A CA 1
ATOM 904 C C . GLY A 1 119 ? 10.295 13.266 -14.970 1.00 96.75 119 GLY A C 1
ATOM 905 O O . GLY A 1 119 ? 9.790 12.358 -15.616 1.00 96.75 119 GLY A O 1
ATOM 906 N N . HIS A 1 120 ? 9.695 14.452 -14.810 1.00 98.25 120 HIS A N 1
ATOM 907 C CA . HIS A 1 120 ? 8.361 14.789 -15.329 1.00 98.25 120 HIS A CA 1
ATOM 908 C C . HIS A 1 120 ? 8.140 14.343 -16.784 1.00 98.25 120 HIS A C 1
ATOM 910 O O . HIS A 1 120 ? 7.200 13.605 -17.058 1.00 98.25 120 HIS A O 1
ATOM 916 N N . GLU A 1 121 ? 9.047 14.693 -17.697 1.00 98.44 121 GLU A N 1
ATOM 917 C CA . GLU A 1 121 ? 8.920 14.354 -19.122 1.00 98.44 121 GLU A CA 1
ATOM 918 C C . GLU A 1 121 ? 8.879 12.837 -19.390 1.00 98.44 121 GLU A C 1
ATOM 920 O O . GLU A 1 121 ? 8.228 12.388 -20.332 1.00 98.44 121 GLU A O 1
ATOM 925 N N . TYR A 1 122 ? 9.498 12.026 -18.525 1.00 98.56 122 TYR A N 1
ATOM 926 C CA . TYR A 1 122 ? 9.429 10.567 -18.604 1.00 98.56 122 TYR A CA 1
ATOM 927 C C . TYR A 1 122 ? 8.043 10.031 -18.226 1.00 98.56 122 TYR A C 1
ATOM 929 O O . TYR A 1 122 ? 7.568 9.078 -18.843 1.00 98.56 122 TYR A O 1
ATOM 937 N N . PHE A 1 123 ? 7.355 10.659 -17.263 1.00 98.56 123 PHE A N 1
ATOM 938 C CA . PHE A 1 123 ? 5.949 10.342 -16.990 1.00 98.56 123 PHE A CA 1
ATOM 939 C C . PHE A 1 123 ? 5.090 10.630 -18.223 1.00 98.56 123 PHE A C 1
ATOM 941 O O . PHE A 1 123 ? 4.299 9.781 -18.627 1.00 98.56 123 PHE A O 1
ATOM 948 N N . LEU A 1 124 ? 5.267 11.801 -18.838 1.00 98.62 124 LEU A N 1
ATOM 949 C CA . LEU A 1 124 ? 4.494 12.216 -20.011 1.00 98.62 124 LEU A CA 1
ATOM 950 C C . LEU A 1 124 ? 4.704 11.244 -21.178 1.00 98.62 124 LEU A C 1
ATOM 952 O O . LEU A 1 124 ? 3.737 10.740 -21.742 1.00 98.62 124 LEU A O 1
ATOM 956 N N . LYS A 1 125 ? 5.961 10.904 -21.477 1.00 98.50 125 LYS A N 1
ATOM 957 C CA . LYS A 1 125 ? 6.316 9.974 -22.553 1.00 98.50 125 LYS A CA 1
ATOM 958 C C . LYS A 1 125 ? 5.836 8.546 -22.283 1.00 98.50 125 LYS A C 1
ATOM 960 O O . LYS A 1 125 ? 5.024 7.996 -23.019 1.00 98.50 125 LYS A O 1
ATOM 965 N N . TYR A 1 126 ? 6.342 7.928 -21.220 1.00 98.56 126 TYR A N 1
ATOM 966 C CA . TYR A 1 126 ? 6.234 6.481 -21.045 1.00 98.56 126 TYR A CA 1
ATOM 967 C C . TYR A 1 126 ? 4.941 6.059 -20.352 1.00 98.56 126 TYR A C 1
ATOM 969 O O . TYR A 1 126 ? 4.382 5.007 -20.654 1.00 98.56 126 TYR A O 1
ATOM 977 N N . LEU A 1 127 ? 4.438 6.886 -19.437 1.00 97.88 127 LEU A N 1
ATOM 978 C CA . LEU A 1 127 ? 3.282 6.541 -18.618 1.00 97.88 127 LEU A CA 1
ATOM 979 C C . LEU A 1 127 ? 1.979 7.066 -19.242 1.00 97.88 127 LEU A C 1
ATOM 981 O O . LEU A 1 127 ? 1.006 6.320 -19.291 1.00 97.88 127 LEU A O 1
ATOM 985 N N . LEU A 1 128 ? 1.980 8.299 -19.767 1.00 98.44 128 LEU A N 1
ATOM 986 C CA . LEU A 1 128 ? 0.802 8.940 -20.375 1.00 98.44 128 LEU A CA 1
ATOM 987 C C . LEU A 1 128 ? 0.752 8.821 -21.908 1.00 98.44 128 LEU A C 1
ATOM 989 O O . LEU A 1 128 ? -0.335 8.831 -22.474 1.00 98.44 128 LEU A O 1
ATOM 993 N N . GLY A 1 129 ? 1.895 8.712 -22.593 1.00 98.00 129 GLY A N 1
ATOM 994 C CA . GLY A 1 129 ? 1.934 8.661 -24.061 1.00 98.00 129 GLY A CA 1
ATOM 995 C C . GLY A 1 129 ? 1.613 10.003 -24.725 1.00 98.00 129 GLY A C 1
ATOM 996 O O . GLY A 1 129 ? 1.059 10.042 -25.823 1.00 98.00 129 GLY A O 1
ATOM 997 N N . THR A 1 130 ? 1.913 11.115 -24.052 1.00 98.06 130 THR A N 1
ATOM 998 C CA . THR A 1 130 ? 1.633 12.474 -24.532 1.00 98.06 130 THR A CA 1
ATOM 999 C C . THR A 1 130 ? 2.868 13.136 -25.147 1.00 98.06 130 THR A C 1
ATOM 1001 O O . THR A 1 130 ? 3.988 12.611 -25.119 1.00 98.06 130 THR A O 1
ATOM 1004 N N . GLN A 1 131 ? 2.669 14.335 -25.711 1.00 97.19 131 GLN A N 1
ATOM 1005 C CA . GLN A 1 131 ? 3.787 15.211 -26.052 1.00 97.19 131 GLN A CA 1
ATOM 1006 C C . GLN A 1 131 ? 4.667 15.432 -24.819 1.00 97.19 131 GLN A C 1
ATOM 1008 O O . GLN A 1 131 ? 4.168 15.665 -23.720 1.00 97.19 131 GLN A O 1
ATOM 1013 N N . ASN A 1 132 ? 5.974 15.352 -25.031 1.00 97.56 132 ASN A N 1
ATOM 1014 C CA . ASN A 1 132 ? 6.993 15.441 -23.997 1.00 97.56 132 ASN A CA 1
ATOM 1015 C C . ASN A 1 132 ? 8.242 16.131 -24.561 1.00 97.56 132 ASN A C 1
ATOM 1017 O O . ASN A 1 132 ? 8.387 16.283 -25.776 1.00 97.56 132 ASN A O 1
ATOM 1021 N N . ALA A 1 133 ? 9.139 16.526 -23.666 1.00 97.50 133 ALA A N 1
ATOM 1022 C CA . ALA A 1 133 ? 10.408 17.174 -23.969 1.00 97.50 133 ALA A CA 1
ATOM 1023 C C . ALA A 1 133 ? 11.615 16.364 -23.457 1.00 97.50 133 ALA A C 1
ATOM 1025 O O . ALA A 1 133 ? 12.602 16.941 -22.999 1.00 97.50 133 ALA A O 1
ATOM 1026 N N . VAL A 1 134 ? 11.553 15.026 -23.511 1.00 97.12 134 VAL A N 1
ATOM 1027 C CA . VAL A 1 134 ? 12.720 14.181 -23.209 1.00 97.12 134 VAL A CA 1
ATOM 1028 C C . VAL A 1 134 ? 13.805 14.447 -24.258 1.00 97.12 134 VAL A C 1
ATOM 1030 O O . VAL A 1 134 ? 13.607 14.178 -25.440 1.00 97.12 134 VAL A O 1
ATOM 1033 N N . LEU A 1 135 ? 14.941 14.997 -23.822 1.00 94.69 135 LEU A N 1
ATOM 1034 C CA . LEU A 1 135 ? 16.078 15.328 -24.693 1.00 94.69 135 LEU A CA 1
ATOM 1035 C C . LEU A 1 135 ? 17.127 14.214 -24.772 1.00 94.69 135 LEU A C 1
ATOM 1037 O O . LEU A 1 135 ? 17.949 14.223 -25.684 1.00 94.69 135 LEU A O 1
ATOM 1041 N N . SER A 1 136 ? 17.132 13.296 -23.807 1.00 92.06 136 SER A N 1
ATOM 1042 C CA . SER A 1 136 ? 18.047 12.162 -23.792 1.00 92.06 136 SER A CA 1
ATOM 1043 C C . SER A 1 136 ? 17.644 11.125 -24.839 1.00 92.06 136 SER A C 1
ATOM 1045 O O . SER A 1 136 ? 16.462 10.811 -25.012 1.00 92.06 136 SER A O 1
ATOM 1047 N N . ASP A 1 137 ? 18.645 10.576 -25.522 1.00 92.44 137 ASP A N 1
ATOM 1048 C CA . ASP A 1 137 ? 18.483 9.397 -26.362 1.00 92.44 137 ASP A CA 1
ATOM 1049 C C . ASP A 1 137 ? 18.836 8.166 -25.531 1.00 92.44 137 ASP A C 1
ATOM 1051 O O . ASP A 1 137 ? 19.942 8.058 -25.010 1.00 92.44 137 ASP A O 1
ATOM 1055 N N . GLU A 1 138 ? 17.909 7.217 -25.420 1.00 92.25 138 GLU A N 1
ATOM 1056 C CA . GLU A 1 138 ? 18.185 5.954 -24.733 1.00 92.25 138 GLU A CA 1
ATOM 1057 C C . GLU A 1 138 ? 19.251 5.120 -25.462 1.00 92.25 138 GLU A C 1
ATOM 1059 O O . GLU A 1 138 ? 19.765 4.168 -24.887 1.00 92.25 138 GLU A O 1
ATOM 1064 N N . ASN A 1 139 ? 19.584 5.435 -26.718 1.00 92.62 139 ASN A N 1
ATOM 1065 C CA . ASN A 1 139 ? 20.648 4.786 -27.491 1.00 92.62 139 ASN A CA 1
ATOM 1066 C C . ASN A 1 139 ? 22.002 5.504 -27.400 1.00 92.62 139 ASN A C 1
ATOM 1068 O O . ASN A 1 139 ? 22.933 5.093 -28.090 1.00 92.62 139 ASN A O 1
ATOM 1072 N N . ASP A 1 140 ? 22.112 6.550 -26.579 1.00 93.62 140 ASP A N 1
ATOM 1073 C CA . ASP A 1 140 ? 23.395 7.167 -26.246 1.00 93.62 140 ASP A CA 1
ATOM 1074 C C . ASP A 1 140 ? 24.364 6.095 -25.707 1.00 93.62 140 ASP A C 1
ATOM 1076 O O . ASP A 1 140 ? 23.975 5.224 -24.925 1.00 93.62 140 ASP A O 1
ATOM 1080 N N . GLU A 1 141 ? 25.623 6.141 -26.144 1.00 90.62 141 GLU A N 1
ATOM 1081 C CA . GLU A 1 141 ? 26.665 5.196 -25.725 1.00 90.62 141 GLU A CA 1
ATOM 1082 C C . GLU A 1 141 ? 26.963 5.304 -24.222 1.00 90.62 141 GLU A C 1
ATOM 1084 O O . GLU A 1 141 ? 27.406 4.332 -23.613 1.00 90.62 141 GLU A O 1
ATOM 1089 N N . GLU A 1 142 ? 26.678 6.460 -23.612 1.00 92.56 142 GLU A N 1
ATOM 1090 C CA . GLU A 1 142 ? 26.776 6.664 -22.163 1.00 92.56 142 GLU A CA 1
ATOM 1091 C C . GLU A 1 142 ? 25.624 6.013 -21.380 1.00 92.56 142 GLU A C 1
ATOM 1093 O O . GLU A 1 142 ? 25.716 5.879 -20.160 1.00 92.56 142 GLU A O 1
ATOM 1098 N N . CYS A 1 143 ? 24.523 5.628 -22.038 1.00 95.50 143 CYS A N 1
ATOM 1099 C CA . CYS A 1 143 ? 23.395 5.005 -21.354 1.00 95.50 143 CYS A CA 1
ATOM 1100 C C . CYS A 1 143 ? 23.678 3.536 -21.026 1.00 95.50 143 CYS A C 1
ATOM 1102 O O . CYS A 1 143 ? 23.895 2.690 -21.899 1.00 95.50 143 CYS A O 1
ATOM 1104 N N . ILE A 1 144 ? 23.583 3.210 -19.741 1.00 95.62 144 ILE A N 1
ATOM 1105 C CA . ILE A 1 144 ? 23.873 1.883 -19.209 1.00 95.62 144 ILE A CA 1
ATOM 1106 C C . ILE A 1 144 ? 22.753 0.917 -19.589 1.00 95.62 144 ILE A C 1
ATOM 1108 O O . ILE A 1 144 ? 21.569 1.167 -19.353 1.00 95.62 144 ILE A O 1
ATOM 1112 N N . LYS A 1 145 ? 23.130 -0.229 -20.162 1.00 94.94 145 LYS A N 1
ATOM 1113 C CA . LYS A 1 145 ? 22.190 -1.303 -20.495 1.00 94.94 145 LYS A CA 1
ATOM 1114 C C . LYS A 1 145 ? 22.153 -2.341 -19.376 1.00 94.94 145 LYS A C 1
ATOM 1116 O O . LYS A 1 145 ? 23.217 -2.828 -18.992 1.00 94.94 145 LYS A O 1
ATOM 1121 N N . PRO A 1 146 ? 20.962 -2.704 -18.865 1.00 96.50 146 PRO A N 1
ATOM 1122 C CA . PRO A 1 146 ? 20.851 -3.785 -17.898 1.00 96.50 146 PRO A CA 1
ATOM 1123 C C . PRO A 1 146 ? 21.246 -5.125 -18.514 1.00 96.50 146 PRO A C 1
ATOM 1125 O O . PRO A 1 146 ? 21.116 -5.336 -19.723 1.00 96.50 146 PRO A O 1
ATOM 1128 N N . SER A 1 147 ? 21.699 -6.036 -17.660 1.00 95.00 147 SER A N 1
ATOM 1129 C CA . SER A 1 147 ? 22.117 -7.384 -18.057 1.00 95.00 147 SER A CA 1
ATOM 1130 C C . SER A 1 147 ? 21.100 -8.469 -17.695 1.00 95.00 147 SER A C 1
ATOM 1132 O O . SER A 1 147 ? 21.094 -9.525 -18.326 1.00 95.00 147 SER A O 1
ATOM 1134 N N . GLU A 1 148 ? 20.220 -8.218 -16.720 1.00 94.25 148 GLU A N 1
ATOM 1135 C CA . GLU A 1 148 ? 19.199 -9.169 -16.265 1.00 94.25 148 GLU A CA 1
ATOM 1136 C C . GLU A 1 148 ? 17.776 -8.778 -16.688 1.00 94.25 148 GLU A C 1
ATOM 1138 O O . GLU A 1 148 ? 16.898 -9.643 -16.736 1.00 94.25 148 GLU A O 1
ATOM 1143 N N . ILE A 1 149 ? 17.537 -7.498 -16.993 1.00 97.75 149 ILE A N 1
ATOM 1144 C CA . ILE A 1 149 ? 16.233 -7.003 -17.452 1.00 97.75 149 ILE A CA 1
ATOM 1145 C C . ILE A 1 149 ? 16.065 -7.196 -18.959 1.00 97.75 149 ILE A C 1
ATOM 1147 O O . ILE A 1 149 ? 16.931 -6.853 -19.763 1.00 97.75 149 ILE A O 1
ATOM 1151 N N . THR A 1 150 ? 14.890 -7.677 -19.359 1.00 97.62 150 THR A N 1
ATOM 1152 C CA . THR A 1 150 ? 14.499 -7.793 -20.764 1.00 97.62 150 THR A CA 1
ATOM 1153 C C . THR A 1 150 ? 14.331 -6.408 -21.385 1.00 97.62 150 THR A C 1
ATOM 1155 O O . THR A 1 150 ? 13.438 -5.645 -21.015 1.00 97.62 150 THR A O 1
ATOM 1158 N N . ILE A 1 151 ? 15.154 -6.094 -22.388 1.00 96.06 151 ILE A N 1
ATOM 1159 C CA . ILE A 1 151 ? 15.047 -4.845 -23.147 1.00 96.06 151 ILE A CA 1
ATOM 1160 C C . ILE A 1 151 ? 14.122 -5.057 -24.348 1.00 96.06 151 ILE A C 1
ATOM 1162 O O . ILE A 1 151 ? 14.437 -5.789 -25.287 1.00 96.06 151 ILE A O 1
ATOM 1166 N N . ARG A 1 152 ? 12.975 -4.376 -24.330 1.00 95.25 152 ARG A N 1
ATOM 1167 C CA . ARG A 1 152 ? 12.030 -4.276 -25.453 1.00 95.25 152 ARG A CA 1
ATOM 1168 C C . ARG A 1 152 ? 12.138 -2.907 -26.133 1.00 95.25 152 ARG A C 1
ATOM 1170 O O . ARG A 1 152 ? 12.739 -1.989 -25.555 1.00 95.25 152 ARG A O 1
ATOM 1177 N N . PRO A 1 153 ? 11.516 -2.724 -27.317 1.00 95.62 153 PRO A N 1
ATOM 1178 C CA . PRO A 1 153 ? 11.102 -1.393 -27.741 1.00 95.62 153 PRO A CA 1
ATOM 1179 C C . PRO A 1 153 ? 10.345 -0.713 -26.599 1.00 95.62 153 PRO A C 1
ATOM 1181 O O . PRO A 1 153 ? 9.488 -1.337 -25.971 1.00 95.62 153 PRO A O 1
ATOM 1184 N N . ALA A 1 154 ? 10.711 0.531 -26.314 1.00 95.38 154 ALA A N 1
ATOM 1185 C CA . ALA A 1 154 ? 10.136 1.302 -25.225 1.00 95.38 154 ALA A CA 1
ATOM 1186 C C . ALA A 1 154 ? 8.602 1.357 -25.341 1.00 95.38 154 ALA A C 1
ATOM 1188 O O . ALA A 1 154 ? 8.070 1.768 -26.373 1.00 95.38 154 ALA A O 1
ATOM 1189 N N . ALA A 1 155 ? 7.895 0.948 -24.286 1.00 97.44 155 ALA A N 1
ATOM 1190 C CA . ALA A 1 155 ? 6.445 1.091 -24.221 1.00 97.44 155 ALA A CA 1
ATOM 1191 C C . ALA A 1 155 ? 6.083 2.517 -23.776 1.00 97.44 155 ALA A C 1
ATOM 1193 O O . ALA A 1 155 ? 6.520 2.963 -22.715 1.00 97.44 155 ALA A O 1
ATOM 1194 N N . GLU A 1 156 ? 5.277 3.210 -24.577 1.00 97.94 156 GLU A N 1
ATOM 1195 C CA . GLU A 1 156 ? 4.736 4.544 -24.288 1.00 97.94 156 GLU A CA 1
ATOM 1196 C C . GLU A 1 156 ? 3.231 4.465 -24.015 1.00 97.94 156 GLU A C 1
ATOM 1198 O O . GLU A 1 156 ? 2.565 3.551 -24.503 1.00 97.94 156 GLU A O 1
ATOM 1203 N N . GLY A 1 157 ? 2.696 5.403 -23.226 1.00 98.19 157 GLY A N 1
ATOM 1204 C CA . GLY A 1 157 ? 1.275 5.402 -22.857 1.00 98.19 157 GLY A CA 1
ATOM 1205 C C . GLY A 1 157 ? 0.844 4.145 -22.104 1.00 98.19 157 GLY A C 1
ATOM 1206 O O . GLY A 1 157 ? -0.147 3.515 -22.459 1.00 98.19 157 GLY A O 1
ATOM 1207 N N . LYS A 1 158 ? 1.618 3.740 -21.089 1.00 98.69 158 LYS A N 1
ATOM 1208 C CA . LYS A 1 158 ? 1.361 2.510 -20.322 1.00 98.69 158 LYS A CA 1
ATOM 1209 C C . LYS A 1 158 ? 0.021 2.513 -19.573 1.00 98.69 158 LYS A C 1
ATOM 1211 O O . LYS A 1 158 ? -0.552 1.440 -19.382 1.00 98.69 158 LYS A O 1
ATOM 1216 N N . LEU A 1 159 ? -0.470 3.674 -19.128 1.00 98.62 159 LEU A N 1
ATOM 1217 C CA . LEU A 1 159 ? -1.784 3.755 -18.492 1.00 98.62 159 LEU A CA 1
ATOM 1218 C C . LEU A 1 159 ? -2.914 3.722 -19.520 1.00 98.62 159 LEU A C 1
ATOM 1220 O O . LEU A 1 159 ? -2.922 4.490 -20.473 1.00 98.62 159 LEU A O 1
ATOM 1224 N N . ASP A 1 160 ? -3.923 2.908 -19.222 1.00 98.75 160 ASP A N 1
ATOM 1225 C CA . ASP A 1 160 ? -5.220 2.936 -19.893 1.00 98.75 160 ASP A CA 1
ATOM 1226 C C . ASP A 1 160 ? -6.176 3.957 -19.240 1.00 98.75 160 ASP A C 1
ATOM 1228 O O . ASP A 1 160 ? -7.114 4.416 -19.889 1.00 98.75 160 ASP A O 1
ATOM 1232 N N . LEU A 1 161 ? -5.988 4.272 -17.947 1.00 98.81 161 LEU A N 1
ATOM 1233 C CA . LEU A 1 161 ? -6.832 5.217 -17.209 1.00 98.81 161 LEU A CA 1
ATOM 1234 C C . LEU A 1 161 ? -6.091 5.905 -16.049 1.00 98.81 161 LEU A C 1
ATOM 1236 O O . LEU A 1 161 ? -5.642 5.251 -15.100 1.00 98.81 161 LEU A O 1
ATOM 1240 N N . LEU A 1 162 ? -6.064 7.238 -16.072 1.00 98.75 162 LEU A N 1
ATOM 1241 C CA . LEU A 1 162 ? -5.636 8.115 -14.984 1.00 98.75 162 LEU A CA 1
ATOM 1242 C C . LEU A 1 162 ? -6.847 8.835 -14.372 1.00 98.75 162 LEU A C 1
ATOM 1244 O O . LEU A 1 162 ? -7.391 9.784 -14.938 1.00 98.75 162 LEU A O 1
ATOM 1248 N N . THR A 1 163 ? -7.255 8.404 -13.177 1.00 98.81 163 THR A N 1
ATOM 1249 C CA . THR A 1 163 ? -8.339 9.043 -12.412 1.00 98.81 163 THR A CA 1
ATOM 1250 C C . THR A 1 163 ? -7.765 9.907 -11.297 1.00 98.81 163 THR A C 1
ATOM 1252 O O . THR A 1 163 ? -7.013 9.420 -10.452 1.00 98.81 163 THR A O 1
ATOM 1255 N N . VAL A 1 164 ? -8.143 11.184 -11.261 1.00 98.88 164 VAL A N 1
ATOM 1256 C CA . VAL A 1 164 ? -7.611 12.175 -10.319 1.00 98.88 164 VAL A CA 1
ATOM 1257 C C . VAL A 1 164 ? -8.730 12.727 -9.439 1.00 98.88 164 VAL A C 1
ATOM 1259 O O . VAL A 1 164 ? -9.768 13.137 -9.948 1.00 98.88 164 VAL A O 1
ATOM 1262 N N . LEU A 1 165 ? -8.536 12.746 -8.120 1.00 98.81 165 LEU A N 1
ATOM 1263 C CA . LEU A 1 165 ? -9.448 13.384 -7.164 1.00 98.81 165 LEU A CA 1
ATOM 1264 C C . LEU A 1 165 ? -8.774 14.637 -6.605 1.00 98.81 165 LEU A C 1
ATOM 1266 O O . LEU A 1 165 ? -7.747 14.543 -5.924 1.00 98.81 165 LEU A O 1
ATOM 1270 N N . ASP A 1 166 ? -9.361 15.800 -6.868 1.00 98.69 166 ASP A N 1
ATOM 1271 C CA . ASP A 1 166 ? -8.832 17.084 -6.407 1.00 98.69 166 ASP A CA 1
ATOM 1272 C C . ASP A 1 166 ? -9.968 18.109 -6.258 1.00 98.69 166 ASP A C 1
ATOM 1274 O O . ASP A 1 166 ? -11.011 18.013 -6.907 1.00 98.69 166 ASP A O 1
ATOM 1278 N N . PHE A 1 167 ? -9.790 19.072 -5.355 1.00 98.06 167 PHE A N 1
ATOM 1279 C CA . PHE A 1 167 ? -10.734 20.175 -5.137 1.00 98.06 167 PHE A CA 1
ATOM 1280 C C . PHE A 1 167 ? -10.343 21.415 -5.953 1.00 98.06 167 PHE A C 1
ATOM 1282 O O . PHE A 1 167 ? -11.076 22.402 -6.001 1.00 98.06 167 PHE A O 1
ATOM 1289 N N . ARG A 1 168 ? -9.172 21.381 -6.600 1.00 98.06 168 ARG A N 1
ATOM 1290 C CA . ARG A 1 168 ? -8.713 22.381 -7.566 1.00 98.06 168 ARG A CA 1
ATOM 1291 C C . ARG A 1 168 ? -8.181 21.692 -8.818 1.00 98.06 168 ARG A C 1
ATOM 1293 O O . ARG A 1 168 ? -7.652 20.591 -8.750 1.00 98.06 168 ARG A O 1
ATOM 1300 N N . MET A 1 169 ? -8.232 22.380 -9.955 1.00 98.38 169 MET A N 1
ATOM 1301 C CA . MET A 1 169 ? -7.637 21.889 -11.201 1.00 98.38 169 MET A CA 1
ATOM 1302 C C . MET A 1 169 ? -6.100 21.963 -11.127 1.00 98.38 169 MET A C 1
ATOM 1304 O O . MET A 1 169 ? -5.488 22.948 -11.539 1.00 98.38 169 MET A O 1
ATOM 1308 N N . SER A 1 170 ? -5.469 20.960 -10.512 1.00 98.38 170 SER A N 1
ATOM 1309 C CA . SER A 1 170 ? -4.011 20.846 -10.412 1.00 98.38 170 SER A CA 1
ATOM 1310 C C . SER A 1 170 ? -3.377 20.406 -11.737 1.00 98.38 170 SER A C 1
ATOM 1312 O O . SER A 1 170 ? -4.068 19.970 -12.654 1.00 98.38 170 SER A O 1
ATOM 1314 N N . THR A 1 171 ? -2.044 20.481 -11.846 1.00 98.25 171 THR A N 1
ATOM 1315 C CA . THR A 1 171 ? -1.317 19.982 -13.029 1.00 98.25 171 THR A CA 1
ATOM 1316 C C . THR A 1 171 ? -1.653 18.525 -13.314 1.00 98.25 171 THR A C 1
ATOM 1318 O O . THR A 1 171 ? -1.845 18.157 -14.462 1.00 98.25 171 THR A O 1
ATOM 1321 N N . THR A 1 172 ? -1.781 17.699 -12.273 1.00 98.62 172 THR A N 1
ATOM 1322 C CA . THR A 1 172 ? -2.166 16.295 -12.452 1.00 98.62 172 THR A CA 1
ATOM 1323 C C . THR A 1 172 ? -3.584 16.162 -13.006 1.00 98.62 172 THR A C 1
ATOM 1325 O O . THR A 1 172 ? -3.802 15.329 -13.875 1.00 98.62 172 THR A O 1
ATOM 1328 N N . CYS A 1 173 ? -4.526 17.014 -12.583 1.00 98.62 173 CYS A N 1
ATOM 1329 C CA . CYS A 1 173 ? -5.879 17.025 -13.146 1.00 98.62 173 CYS A CA 1
ATOM 1330 C C . CYS A 1 173 ? -5.893 17.410 -14.630 1.00 98.62 173 CYS A C 1
ATOM 1332 O O . CYS A 1 173 ? -6.658 16.830 -15.388 1.00 98.62 173 CYS A O 1
ATOM 1334 N N . LEU A 1 174 ? -5.034 18.345 -15.056 1.00 98.31 174 LEU A N 1
ATOM 1335 C CA . LEU A 1 174 ? -4.936 18.752 -16.466 1.00 98.31 174 LEU A CA 1
ATOM 1336 C C . LEU A 1 174 ? -4.506 17.611 -17.400 1.00 98.31 174 LEU A C 1
ATOM 1338 O O . LEU A 1 174 ? -4.796 17.672 -18.590 1.00 98.31 174 LEU A O 1
ATOM 1342 N N . TYR A 1 175 ? -3.826 16.599 -16.862 1.00 98.25 175 TYR A N 1
ATOM 1343 C CA . TYR A 1 175 ? -3.424 15.392 -17.583 1.00 98.25 175 TYR A CA 1
ATOM 1344 C C . TYR A 1 175 ? -4.309 14.171 -17.278 1.00 98.25 175 TYR A C 1
ATOM 1346 O O . TYR A 1 175 ? -4.074 13.109 -17.845 1.00 98.25 175 TYR A O 1
ATOM 1354 N N . GLY A 1 176 ? -5.276 14.278 -16.362 1.00 97.88 176 GLY A N 1
ATOM 1355 C CA . GLY A 1 176 ? -6.138 13.162 -15.977 1.00 97.88 176 GLY A CA 1
ATOM 1356 C C . GLY A 1 176 ? -7.240 12.904 -17.001 1.00 97.88 176 GLY A C 1
ATOM 1357 O O . GLY A 1 176 ? -7.848 13.846 -17.504 1.00 97.88 176 GLY A O 1
ATOM 1358 N N . ASP A 1 177 ? -7.552 11.632 -17.249 1.00 98.69 177 ASP A N 1
ATOM 1359 C CA . ASP A 1 177 ? -8.681 11.239 -18.102 1.00 98.69 177 ASP A CA 1
ATOM 1360 C C . ASP A 1 177 ? -10.020 11.524 -17.412 1.00 98.69 177 ASP A C 1
ATOM 1362 O O . ASP A 1 177 ? -11.001 11.930 -18.036 1.00 98.69 177 ASP A O 1
ATOM 1366 N N . ILE A 1 178 ? -10.056 11.312 -16.092 1.00 98.75 178 ILE A N 1
ATOM 1367 C CA . ILE A 1 178 ? -11.211 11.580 -15.238 1.00 98.75 178 ILE A CA 1
ATOM 1368 C C . ILE A 1 178 ? -10.754 12.435 -14.064 1.00 98.75 178 ILE A C 1
ATOM 1370 O O . ILE A 1 178 ? -9.860 12.046 -13.313 1.00 98.75 178 ILE A O 1
ATOM 1374 N N . VAL A 1 179 ? -11.426 13.568 -13.860 1.00 98.69 179 VAL A N 1
ATOM 1375 C CA . VAL A 1 179 ? -11.250 14.418 -12.678 1.00 98.69 179 VAL A CA 1
ATOM 1376 C C . VAL A 1 179 ? -12.518 14.360 -11.840 1.00 98.69 179 VAL A C 1
ATOM 1378 O O . VAL A 1 179 ? -13.603 14.700 -12.311 1.00 98.69 179 VAL A O 1
ATOM 1381 N N . LEU A 1 180 ? -12.379 13.921 -10.593 1.00 98.69 180 LEU A N 1
ATOM 1382 C CA . LEU A 1 180 ? -13.466 13.836 -9.633 1.00 98.69 180 LEU A CA 1
ATOM 1383 C C . LEU A 1 180 ? -13.342 14.947 -8.588 1.00 98.69 180 LEU A C 1
ATOM 1385 O O . LEU A 1 180 ? -12.306 15.052 -7.927 1.00 98.69 180 LEU A O 1
ATOM 1389 N N . PRO A 1 181 ? -14.393 15.762 -8.408 1.00 98.38 181 PRO A N 1
ATOM 1390 C CA . PRO A 1 181 ? -14.357 16.858 -7.459 1.00 98.38 181 PRO A CA 1
ATOM 1391 C C . PRO A 1 181 ? -14.409 16.324 -6.021 1.00 98.38 181 PRO A C 1
ATOM 1393 O O . PRO A 1 181 ? -15.428 15.777 -5.586 1.00 98.38 181 PRO A O 1
ATOM 1396 N N . THR A 1 182 ? -13.312 16.481 -5.277 1.00 98.62 182 THR A N 1
ATOM 1397 C CA . THR A 1 182 ? -13.274 16.116 -3.851 1.00 98.62 182 THR A CA 1
ATOM 1398 C C . THR A 1 182 ? -13.617 17.307 -2.956 1.00 98.62 182 THR A C 1
ATOM 1400 O O . THR A 1 182 ? -13.450 18.463 -3.341 1.00 98.62 182 THR A O 1
ATOM 1403 N N . ALA A 1 183 ? -14.108 17.031 -1.752 1.00 98.62 183 ALA A N 1
ATOM 1404 C CA . ALA A 1 183 ? -14.371 18.037 -0.731 1.00 98.62 183 ALA A CA 1
ATOM 1405 C C . ALA A 1 183 ? -13.063 18.679 -0.234 1.00 98.62 183 ALA A C 1
ATOM 1407 O O . ALA A 1 183 ? -12.046 17.999 -0.027 1.00 98.62 183 ALA A O 1
ATOM 1408 N N . THR A 1 184 ? -13.102 19.991 0.004 1.00 98.56 184 THR A N 1
ATOM 1409 C CA . THR A 1 184 ? -12.011 20.705 0.674 1.00 98.56 184 THR A CA 1
ATOM 1410 C C . THR A 1 184 ? -11.880 20.253 2.132 1.00 98.56 184 THR A C 1
ATOM 1412 O O . THR A 1 184 ? -12.701 19.506 2.667 1.00 98.56 184 THR A O 1
ATOM 1415 N N . TRP A 1 185 ? -10.833 20.712 2.816 1.00 98.12 185 TRP A N 1
ATOM 1416 C CA . TRP A 1 185 ? -10.604 20.366 4.222 1.00 98.12 185 TRP A CA 1
ATOM 1417 C C . TRP A 1 185 ? -11.653 20.936 5.190 1.00 98.12 185 TRP A C 1
ATOM 1419 O O . TRP A 1 185 ? -11.751 20.444 6.306 1.00 98.12 185 TRP A O 1
ATOM 1429 N N . TYR A 1 186 ? -12.426 21.948 4.777 1.00 98.31 186 TYR A N 1
ATOM 1430 C CA . TYR A 1 186 ? -13.496 22.561 5.583 1.00 98.31 186 TYR A CA 1
ATOM 1431 C C . TYR A 1 186 ? -14.883 21.971 5.306 1.00 98.31 186 TYR A C 1
ATOM 1433 O O . TYR A 1 186 ? -15.880 22.449 5.839 1.00 98.31 186 TYR A O 1
ATOM 1441 N N . GLU A 1 187 ? -14.956 20.947 4.463 1.00 98.56 187 GLU A N 1
ATOM 1442 C CA . GLU A 1 187 ? -16.200 20.317 4.014 1.00 98.56 187 GLU A CA 1
ATOM 1443 C C . GLU A 1 187 ? -16.206 18.812 4.330 1.00 98.56 187 GLU A C 1
ATOM 1445 O O . GLU A 1 187 ? -16.960 18.049 3.730 1.00 98.56 187 GLU A O 1
ATOM 1450 N N . LYS A 1 188 ? -15.309 18.345 5.210 1.00 98.50 188 LYS A N 1
ATOM 1451 C CA . LYS A 1 188 ? -15.205 16.927 5.563 1.00 98.50 188 LYS A CA 1
ATOM 1452 C C . LYS A 1 188 ? -14.664 16.700 6.964 1.00 98.50 188 LYS A C 1
ATOM 1454 O O . LYS A 1 188 ? -13.843 17.473 7.451 1.00 98.50 188 LYS A O 1
ATOM 1459 N N . ASP A 1 189 ? -15.072 15.579 7.540 1.00 98.69 189 ASP A N 1
ATOM 1460 C CA . ASP A 1 189 ? -14.532 15.056 8.789 1.00 98.69 189 ASP A CA 1
ATOM 1461 C C . ASP A 1 189 ? -13.338 14.130 8.517 1.00 98.69 189 ASP A C 1
ATOM 1463 O O . ASP A 1 189 ? -13.417 13.249 7.658 1.00 98.69 189 ASP A O 1
ATOM 1467 N N . ASP A 1 190 ? -12.233 14.336 9.233 1.00 98.75 190 ASP A N 1
ATOM 1468 C CA . ASP A 1 190 ? -11.017 13.507 9.171 1.00 98.75 190 ASP A CA 1
ATOM 1469 C C . ASP A 1 190 ? -10.142 13.754 10.419 1.00 98.75 190 ASP A C 1
ATOM 1471 O O . ASP A 1 190 ? -10.463 14.614 11.242 1.00 98.75 190 ASP A O 1
ATOM 1475 N N . LEU A 1 191 ? -9.020 13.048 10.559 1.00 98.62 191 LEU A N 1
ATOM 1476 C CA . LEU A 1 191 ? -8.025 13.246 11.622 1.00 98.62 191 LEU A CA 1
ATOM 1477 C C . LEU A 1 191 ? -6.705 13.799 11.069 1.00 98.62 191 LEU A C 1
ATOM 1479 O O . LEU A 1 191 ? -6.306 13.512 9.941 1.00 98.62 191 LEU A O 1
ATOM 1483 N N . ASN A 1 192 ? -5.988 14.567 11.889 1.00 98.69 192 ASN A N 1
ATOM 1484 C CA . ASN A 1 192 ? -4.642 15.043 11.589 1.00 98.69 192 ASN A CA 1
ATOM 1485 C C . ASN A 1 192 ? -3.720 14.959 12.817 1.00 98.69 192 ASN A C 1
ATOM 1487 O O . ASN A 1 192 ? -4.134 15.214 13.952 1.00 98.69 192 ASN A O 1
ATOM 1491 N N . THR A 1 193 ? -2.463 14.602 12.556 1.00 98.31 193 THR A N 1
ATOM 1492 C CA . THR A 1 193 ? -1.342 14.534 13.501 1.00 98.31 193 THR A CA 1
ATOM 1493 C C . THR A 1 193 ? -0.056 14.943 12.779 1.00 98.31 193 THR A C 1
ATOM 1495 O O . THR A 1 193 ? -0.000 14.929 11.547 1.00 98.31 193 THR A O 1
ATOM 1498 N N . SER A 1 194 ? 0.999 15.263 13.527 1.00 97.69 194 SER A N 1
ATOM 1499 C CA . SER A 1 194 ? 2.300 15.663 12.978 1.00 97.69 194 SER A CA 1
ATOM 1500 C C . SER A 1 194 ? 3.431 15.307 13.941 1.00 97.69 194 SER A C 1
ATOM 1502 O O . SER A 1 194 ? 3.222 15.327 15.149 1.00 97.69 194 SER A O 1
ATOM 1504 N N . ASP A 1 195 ? 4.637 15.065 13.428 1.00 97.44 195 ASP A N 1
ATOM 1505 C CA . ASP A 1 195 ? 5.866 14.885 14.214 1.00 97.44 195 ASP A CA 1
ATOM 1506 C C . ASP A 1 195 ? 6.205 16.112 15.083 1.00 97.44 195 ASP A C 1
ATOM 1508 O O . ASP A 1 195 ? 6.908 16.009 16.085 1.00 97.44 195 ASP A O 1
ATOM 1512 N N . MET A 1 196 ? 5.719 17.297 14.697 1.00 96.56 196 MET A N 1
ATOM 1513 C CA . MET A 1 196 ? 6.091 18.571 15.322 1.00 96.56 196 MET A CA 1
ATOM 1514 C C . MET A 1 196 ? 5.486 18.782 16.715 1.00 96.56 196 MET A C 1
ATOM 1516 O O . MET A 1 196 ? 5.973 19.626 17.468 1.00 96.56 196 MET A O 1
ATOM 1520 N N . HIS A 1 197 ? 4.394 18.090 17.045 1.00 96.62 197 HIS A N 1
ATOM 1521 C CA . HIS A 1 197 ? 3.690 18.250 18.316 1.00 96.62 197 HIS A CA 1
ATOM 1522 C C . HIS A 1 197 ? 2.833 17.020 18.649 1.00 96.62 197 HIS A C 1
ATOM 1524 O O . HIS A 1 197 ? 2.343 16.348 17.744 1.00 96.62 197 HIS A O 1
ATOM 1530 N N . PRO A 1 198 ? 2.500 16.778 19.925 1.00 96.88 198 PRO A N 1
ATOM 1531 C CA . PRO A 1 198 ? 1.816 15.550 20.329 1.00 96.88 198 PRO A CA 1
ATOM 1532 C C . PRO A 1 198 ? 0.283 15.635 20.275 1.00 96.88 198 PRO A C 1
ATOM 1534 O O . PRO A 1 198 ? -0.409 14.858 20.929 1.00 96.88 198 PRO A O 1
ATOM 1537 N N . PHE A 1 199 ? -0.281 16.613 19.563 1.00 98.31 199 PHE A N 1
ATOM 1538 C CA . PHE A 1 199 ? -1.729 16.789 19.481 1.00 98.31 199 PHE A CA 1
ATOM 1539 C C . PHE A 1 199 ? -2.332 16.060 18.284 1.00 98.31 199 PHE A C 1
ATOM 1541 O O . PHE A 1 199 ? -1.871 16.220 17.153 1.00 98.31 199 PHE A O 1
ATOM 1548 N N . ILE A 1 200 ? -3.426 15.345 18.542 1.00 98.75 200 ILE A N 1
ATOM 1549 C CA . ILE A 1 200 ? -4.375 14.906 17.523 1.00 98.75 200 ILE A CA 1
ATOM 1550 C C . ILE A 1 200 ? -5.562 15.872 17.482 1.00 98.75 200 ILE A C 1
ATOM 1552 O O . ILE A 1 200 ? -6.108 16.264 18.521 1.00 98.75 200 ILE A O 1
ATOM 1556 N N . HIS A 1 201 ? -5.948 16.282 16.276 1.00 98.75 201 HIS A N 1
ATOM 1557 C CA . HIS A 1 201 ? -7.069 17.190 16.042 1.00 98.75 201 HIS A CA 1
ATOM 1558 C C . HIS A 1 201 ? -7.801 16.836 14.739 1.00 98.75 201 HIS A C 1
ATOM 1560 O O . HIS A 1 201 ? -7.225 16.172 13.874 1.00 98.75 201 HIS A O 1
ATOM 1566 N N . PRO A 1 202 ? -9.068 17.244 14.579 1.00 98.56 202 PRO A N 1
ATOM 1567 C CA . PRO A 1 202 ? -9.854 16.853 13.422 1.00 98.56 202 PRO A CA 1
ATOM 1568 C C . PRO A 1 202 ? -9.736 17.864 12.271 1.00 98.56 202 PRO A C 1
ATOM 1570 O O . PRO A 1 202 ? -9.328 19.015 12.458 1.00 98.56 202 PRO A O 1
ATOM 1573 N N . LEU A 1 203 ? -10.139 17.426 11.081 1.00 98.62 203 LEU A N 1
ATOM 1574 C CA . LEU A 1 203 ? -10.840 18.264 10.108 1.00 98.62 203 LEU A CA 1
ATOM 1575 C C . LEU A 1 203 ? -12.340 18.140 10.406 1.00 98.62 203 LEU A C 1
ATOM 1577 O O . LEU A 1 203 ? -12.783 17.093 10.882 1.00 98.62 203 LEU A O 1
ATOM 1581 N N . SER A 1 204 ? -13.118 19.190 10.158 1.00 97.75 204 SER A N 1
ATOM 1582 C CA . SER A 1 204 ? -14.562 19.160 10.406 1.00 97.75 204 SER A CA 1
ATOM 1583 C C . SER A 1 204 ? -15.333 19.852 9.299 1.00 97.75 204 SER A C 1
ATOM 1585 O O . SER A 1 204 ? -14.903 20.880 8.768 1.00 97.75 204 SER A O 1
ATOM 1587 N N . GLU A 1 205 ? -16.498 19.295 8.986 1.00 96.81 205 GLU A N 1
ATOM 1588 C CA . GLU A 1 205 ? -17.435 19.873 8.030 1.00 96.81 205 GLU A CA 1
ATOM 1589 C C . GLU A 1 205 ? -18.036 21.180 8.584 1.00 96.81 205 GLU A C 1
ATOM 1591 O O . GLU A 1 205 ? -18.954 21.176 9.404 1.00 96.81 205 GLU A O 1
ATOM 1596 N N . ALA A 1 206 ? -17.511 22.325 8.142 1.00 97.38 206 ALA A N 1
ATOM 1597 C CA . ALA A 1 206 ? -18.076 23.638 8.453 1.00 97.38 206 ALA A CA 1
ATOM 1598 C C . ALA A 1 206 ? -19.361 23.894 7.651 1.00 97.38 206 ALA A C 1
ATOM 1600 O O . ALA A 1 206 ? -20.303 24.516 8.144 1.00 97.38 206 ALA A O 1
ATOM 1601 N N . VAL A 1 207 ? -19.382 23.411 6.408 1.00 97.44 207 VAL A N 1
ATOM 1602 C CA . VAL A 1 207 ? -20.532 23.379 5.502 1.00 97.44 207 VAL A CA 1
ATOM 1603 C C . VAL A 1 207 ? -20.468 22.102 4.670 1.00 97.44 207 VAL A C 1
ATOM 1605 O O . VAL A 1 207 ? -19.378 21.592 4.412 1.00 97.44 207 VAL A O 1
ATOM 1608 N N . GLN A 1 208 ? -21.624 21.621 4.213 1.00 96.69 208 GLN A N 1
ATOM 1609 C CA . GLN A 1 208 ? -21.684 20.485 3.291 1.00 96.69 208 GLN A CA 1
ATOM 1610 C C . GLN A 1 208 ? -20.833 20.745 2.040 1.00 96.69 208 GLN A C 1
ATOM 1612 O O . GLN A 1 208 ? -20.837 21.884 1.558 1.00 96.69 208 GLN A O 1
ATOM 1617 N N . PRO A 1 209 ? -20.163 19.711 1.484 1.00 97.88 209 PRO A N 1
ATOM 1618 C CA . PRO A 1 209 ? -19.417 19.825 0.237 1.00 97.88 209 PRO A CA 1
ATOM 1619 C C . PRO A 1 209 ? -20.205 20.572 -0.838 1.00 97.88 209 PRO A C 1
ATOM 1621 O O . PRO A 1 209 ? -21.299 20.154 -1.229 1.00 97.88 209 PRO A O 1
ATOM 1624 N N . LEU A 1 210 ? -19.655 21.692 -1.306 1.00 97.06 210 LEU A N 1
ATOM 1625 C CA . LEU A 1 210 ? -20.338 22.536 -2.277 1.00 97.06 210 LEU A CA 1
ATOM 1626 C C . LEU A 1 210 ? -20.456 21.846 -3.645 1.00 97.06 210 LEU A C 1
ATOM 1628 O O . LEU A 1 210 ? -19.623 21.037 -4.059 1.00 97.06 210 LEU A O 1
ATOM 1632 N N . TRP A 1 211 ? -21.505 22.207 -4.384 1.00 97.62 211 TRP A N 1
ATOM 1633 C CA . TRP A 1 211 ? -21.821 21.661 -5.708 1.00 97.62 211 TRP A CA 1
ATOM 1634 C C . TRP A 1 211 ? -21.981 20.131 -5.712 1.00 97.62 211 TRP A C 1
ATOM 1636 O O . TRP A 1 211 ? -22.892 19.603 -5.083 1.00 97.62 211 TRP A O 1
ATOM 1646 N N . GLN A 1 212 ? -21.155 19.426 -6.488 1.00 97.81 212 GLN A N 1
ATOM 1647 C CA . GLN A 1 212 ? -21.153 17.967 -6.597 1.00 97.81 212 GLN A CA 1
ATOM 1648 C C . GLN A 1 212 ? -19.919 17.351 -5.925 1.00 97.81 212 GLN A C 1
ATOM 1650 O O . GLN A 1 212 ? -19.643 16.168 -6.140 1.00 97.81 212 GLN A O 1
ATOM 1655 N N . ASN A 1 213 ? -19.185 18.139 -5.128 1.00 97.88 213 ASN A N 1
ATOM 1656 C CA . ASN A 1 213 ? -18.037 17.658 -4.376 1.00 97.88 213 ASN A CA 1
ATOM 1657 C C . ASN A 1 213 ? -18.476 16.535 -3.426 1.00 97.88 213 ASN A C 1
ATOM 1659 O O . ASN A 1 213 ? -19.571 16.552 -2.858 1.00 97.88 213 ASN A O 1
ATOM 1663 N N . LYS A 1 214 ? -17.608 15.547 -3.233 1.00 98.56 214 LYS A N 1
ATOM 1664 C CA . LYS A 1 214 ? -17.782 14.484 -2.236 1.00 98.56 214 LYS A CA 1
ATOM 1665 C C . LYS A 1 214 ? -16.479 14.293 -1.483 1.00 98.56 214 LYS A C 1
ATOM 1667 O O . LYS A 1 214 ? -15.414 14.537 -2.032 1.00 98.56 214 LYS A O 1
ATOM 1672 N N . THR A 1 215 ? -16.535 13.853 -0.232 1.00 98.62 215 THR A N 1
ATOM 1673 C CA . THR A 1 215 ? -15.308 13.509 0.498 1.00 98.62 215 THR A CA 1
ATOM 1674 C C . THR A 1 215 ? -14.610 12.328 -0.180 1.00 98.62 215 THR A C 1
ATOM 1676 O O . THR A 1 215 ? -15.265 11.501 -0.820 1.00 98.62 215 THR A O 1
ATOM 1679 N N . ASP A 1 216 ? -13.290 12.209 -0.016 1.00 98.62 216 ASP A N 1
ATOM 1680 C CA . ASP A 1 216 ? -12.531 11.078 -0.569 1.00 98.62 216 ASP A CA 1
ATOM 1681 C C . ASP A 1 216 ? -13.127 9.729 -0.117 1.00 98.62 216 ASP A C 1
ATOM 1683 O O . ASP A 1 216 ? -13.242 8.796 -0.911 1.00 98.62 216 ASP A O 1
ATOM 1687 N N . TRP A 1 217 ? -13.580 9.661 1.143 1.00 98.62 217 TRP A N 1
ATOM 1688 C CA . TRP A 1 217 ? -14.285 8.512 1.716 1.00 98.62 217 TRP A CA 1
ATOM 1689 C C . TRP A 1 217 ? -15.549 8.157 0.928 1.00 98.62 217 TRP A C 1
ATOM 1691 O O . TRP A 1 217 ? -15.716 7.013 0.511 1.00 98.62 217 TRP A O 1
ATOM 1701 N N . GLU A 1 218 ? -16.425 9.132 0.671 1.00 98.62 218 GLU A N 1
ATOM 1702 C CA . GLU A 1 218 ? -17.667 8.908 -0.075 1.00 98.62 218 GLU A CA 1
ATOM 1703 C C . GLU A 1 218 ? -17.413 8.556 -1.547 1.00 98.62 218 GLU A C 1
ATOM 1705 O O . GLU A 1 218 ? -18.150 7.750 -2.119 1.00 98.62 218 GLU A O 1
ATOM 1710 N N . ILE A 1 219 ? -16.363 9.111 -2.163 1.00 98.75 219 ILE A N 1
ATOM 1711 C CA . ILE A 1 219 ? -15.970 8.768 -3.537 1.00 98.75 219 ILE A CA 1
ATOM 1712 C C . ILE A 1 219 ? -15.515 7.305 -3.606 1.00 98.75 219 ILE A C 1
ATOM 1714 O O . ILE A 1 219 ? -16.058 6.536 -4.403 1.00 98.75 219 ILE A O 1
ATOM 1718 N N . TYR A 1 220 ? -14.585 6.882 -2.743 1.00 98.81 220 TYR A N 1
ATOM 1719 C CA . TYR A 1 220 ? -14.108 5.495 -2.724 1.00 98.81 220 TYR A CA 1
ATOM 1720 C C . TYR A 1 220 ? -15.176 4.499 -2.283 1.00 98.81 220 TYR A C 1
ATOM 1722 O O . TYR A 1 220 ? -15.274 3.419 -2.866 1.00 98.81 220 TYR A O 1
ATOM 1730 N N . LYS A 1 221 ? -16.038 4.867 -1.333 1.00 98.62 221 LYS A N 1
ATOM 1731 C CA . LYS A 1 221 ? -17.217 4.073 -0.975 1.00 98.62 221 LYS A CA 1
ATOM 1732 C C . LYS A 1 221 ? -18.162 3.910 -2.172 1.00 98.62 221 LYS A C 1
ATOM 1734 O O . LYS A 1 221 ? -18.677 2.816 -2.412 1.00 98.62 221 LYS A O 1
ATOM 1739 N N . GLY A 1 222 ? -18.351 4.969 -2.963 1.00 98.50 222 GLY A N 1
ATOM 1740 C CA . GLY A 1 222 ? -19.103 4.939 -4.219 1.00 98.50 222 GLY A CA 1
ATOM 1741 C C . GLY A 1 222 ? -18.483 4.010 -5.267 1.00 98.50 222 GLY A C 1
ATOM 1742 O O . GLY A 1 222 ? -19.200 3.204 -5.863 1.00 98.50 222 GLY A O 1
ATOM 1743 N N . PHE A 1 223 ? -17.158 4.058 -5.446 1.00 98.25 223 PHE A N 1
ATOM 1744 C CA . PHE A 1 223 ? -16.437 3.114 -6.303 1.00 98.25 223 PHE A CA 1
ATOM 1745 C C . PHE A 1 223 ? -16.585 1.677 -5.822 1.00 98.25 223 PHE A C 1
ATOM 1747 O O . PHE A 1 223 ? -16.933 0.817 -6.621 1.00 98.25 223 PHE A O 1
ATOM 1754 N N . ALA A 1 224 ? -16.390 1.417 -4.529 1.00 98.38 224 ALA A N 1
ATOM 1755 C CA . ALA A 1 224 ? -16.549 0.093 -3.940 1.00 98.38 224 ALA A CA 1
ATOM 1756 C C . ALA A 1 224 ? -17.950 -0.467 -4.214 1.00 98.38 224 ALA A C 1
ATOM 1758 O O . ALA A 1 224 ? -18.081 -1.614 -4.645 1.00 98.38 224 ALA A O 1
ATOM 1759 N N . LYS A 1 225 ? -18.991 0.361 -4.046 1.00 98.19 225 LYS A N 1
ATOM 1760 C CA . LYS A 1 225 ? -20.376 0.005 -4.374 1.00 98.19 225 LYS A CA 1
ATOM 1761 C C . LYS A 1 225 ? -20.532 -0.357 -5.842 1.00 98.19 225 LYS A C 1
ATOM 1763 O O . LYS A 1 225 ? -20.992 -1.454 -6.150 1.00 98.19 225 LYS A O 1
ATOM 1768 N N . LYS A 1 226 ? -20.121 0.536 -6.748 1.00 97.81 226 LYS A N 1
ATOM 1769 C CA . LYS A 1 226 ? -20.334 0.306 -8.177 1.00 97.81 226 LYS A CA 1
ATOM 1770 C C . LYS A 1 226 ? -19.500 -0.854 -8.713 1.00 97.81 226 LYS A C 1
ATOM 1772 O O . LYS A 1 226 ? -19.988 -1.624 -9.530 1.00 97.81 226 LYS A O 1
ATOM 1777 N N . PHE A 1 227 ? -18.272 -0.997 -8.228 1.00 97.81 227 PHE A N 1
ATOM 1778 C CA . PHE A 1 227 ? -17.402 -2.116 -8.555 1.00 97.81 227 PHE A CA 1
ATOM 1779 C C . PHE A 1 227 ? -18.027 -3.437 -8.105 1.00 97.81 227 PHE A C 1
ATOM 1781 O O . PHE A 1 227 ? -18.098 -4.352 -8.910 1.00 97.81 227 PHE A O 1
ATOM 1788 N N . SER A 1 228 ? -18.545 -3.520 -6.875 1.00 97.12 228 SER A N 1
ATOM 1789 C CA . SER A 1 228 ? -19.193 -4.736 -6.352 1.00 97.12 228 SER A CA 1
ATOM 1790 C C . SER A 1 228 ? -20.415 -5.145 -7.183 1.00 97.12 228 SER A C 1
ATOM 1792 O O . SER A 1 228 ? -20.590 -6.320 -7.491 1.00 97.12 228 SER A O 1
ATOM 1794 N N . GLU A 1 229 ? -21.238 -4.171 -7.596 1.00 95.00 229 GLU A N 1
ATOM 1795 C CA . GLU A 1 229 ? -22.384 -4.411 -8.488 1.00 95.00 229 GLU A CA 1
ATOM 1796 C C . GLU A 1 229 ? -21.961 -5.039 -9.822 1.00 95.00 229 GLU A C 1
ATOM 1798 O O . GLU A 1 229 ? -22.663 -5.905 -10.332 1.00 95.00 229 GLU A O 1
ATOM 1803 N N . LEU A 1 230 ? -20.838 -4.587 -10.390 1.00 95.44 230 LEU A N 1
ATOM 1804 C CA . LEU A 1 230 ? -20.335 -5.076 -11.673 1.00 95.44 230 LEU A CA 1
ATOM 1805 C C . LEU A 1 230 ? -19.579 -6.401 -11.519 1.00 95.44 230 LEU A C 1
ATOM 1807 O O . LEU A 1 230 ? -19.773 -7.309 -12.317 1.00 95.44 230 LEU A O 1
ATOM 1811 N N . ALA A 1 231 ? -18.730 -6.527 -10.499 1.00 94.88 231 ALA A N 1
ATOM 1812 C CA . ALA A 1 231 ? -17.824 -7.656 -10.309 1.00 94.88 231 ALA A CA 1
ATOM 1813 C C . ALA A 1 231 ? -18.544 -9.003 -10.193 1.00 94.88 231 ALA A C 1
ATOM 1815 O O . ALA A 1 231 ? -17.994 -10.012 -10.640 1.00 94.88 231 ALA A O 1
ATOM 1816 N N . LYS A 1 232 ? -19.786 -8.988 -9.699 1.00 87.00 232 LYS A N 1
ATOM 1817 C CA . LYS A 1 232 ? -20.668 -10.154 -9.605 1.00 87.00 232 LYS A CA 1
ATOM 1818 C C . LYS A 1 232 ? -20.791 -10.942 -10.903 1.00 87.00 232 LYS A C 1
ATOM 1820 O O . LYS A 1 232 ? -20.835 -12.169 -10.878 1.00 87.00 232 LYS A O 1
ATOM 1825 N N . ASP A 1 233 ? -20.820 -10.246 -12.032 1.00 90.88 233 ASP A N 1
ATOM 1826 C CA . ASP A 1 233 ? -21.031 -10.876 -13.333 1.00 90.88 233 ASP A CA 1
ATOM 1827 C C . ASP A 1 233 ? -19.712 -11.267 -14.029 1.00 90.88 233 ASP A C 1
ATOM 1829 O O . ASP A 1 233 ? -19.745 -11.979 -15.032 1.00 90.88 233 ASP A O 1
ATOM 1833 N N . TYR A 1 234 ? -18.549 -10.834 -13.513 1.00 92.94 234 TYR A N 1
ATOM 1834 C CA . TYR A 1 234 ? -17.255 -10.977 -14.203 1.00 92.94 234 TYR A CA 1
ATOM 1835 C C . TYR A 1 234 ? -16.153 -11.689 -13.407 1.00 92.94 234 TYR A C 1
ATOM 1837 O O . TYR A 1 234 ? -15.287 -12.306 -14.026 1.00 92.94 234 TYR A O 1
ATOM 1845 N N . ILE A 1 235 ? -16.122 -11.582 -12.073 1.00 94.50 235 ILE A N 1
ATOM 1846 C CA . ILE A 1 235 ? -14.979 -12.037 -11.256 1.00 94.50 235 ILE A CA 1
ATOM 1847 C C . ILE A 1 235 ? -15.413 -12.989 -10.136 1.00 94.50 235 ILE A C 1
ATOM 1849 O O . ILE A 1 235 ? -14.831 -14.068 -10.017 1.00 94.50 235 ILE A O 1
ATOM 1853 N N . GLY A 1 236 ? -16.417 -12.622 -9.332 1.00 92.44 236 GLY A N 1
ATOM 1854 C CA . GLY A 1 236 ? -16.881 -13.436 -8.206 1.00 92.44 236 GLY A CA 1
ATOM 1855 C C . GLY A 1 236 ? -15.850 -13.590 -7.079 1.00 92.44 236 GLY A C 1
ATOM 1856 O O . GLY A 1 236 ? -15.038 -12.703 -6.810 1.00 92.44 236 GLY A O 1
ATOM 1857 N N . VAL A 1 237 ? -15.862 -14.745 -6.407 1.00 96.31 237 VAL A N 1
ATOM 1858 C CA . VAL A 1 237 ? -14.873 -15.096 -5.374 1.00 96.31 237 VAL A CA 1
ATOM 1859 C C . VAL A 1 237 ? -13.663 -15.765 -6.020 1.00 96.31 237 VAL A C 1
ATOM 1861 O O . VAL A 1 237 ? -13.801 -16.789 -6.688 1.00 96.31 237 VAL A O 1
ATOM 1864 N N . ARG A 1 238 ? -12.464 -15.220 -5.795 1.00 97.00 238 ARG A N 1
ATOM 1865 C CA . ARG A 1 238 ? -11.202 -15.747 -6.337 1.00 97.00 238 ARG A CA 1
ATOM 1866 C C . ARG A 1 238 ? -10.137 -15.865 -5.257 1.00 97.00 238 ARG A C 1
ATOM 1868 O O . ARG A 1 238 ? -10.157 -15.154 -4.253 1.00 97.00 238 ARG A O 1
ATOM 1875 N N . LYS A 1 239 ? -9.177 -16.756 -5.486 1.00 98.38 239 LYS A N 1
ATOM 1876 C CA . LYS A 1 239 ? -7.937 -16.833 -4.713 1.00 98.38 239 LYS A CA 1
ATOM 1877 C C . LYS A 1 239 ? -6.859 -16.055 -5.450 1.00 98.38 239 LYS A C 1
ATOM 1879 O O . LYS A 1 239 ? -6.747 -16.175 -6.660 1.00 98.38 239 LYS A O 1
ATOM 1884 N N . ASP A 1 240 ? -6.096 -15.263 -4.718 1.00 98.56 240 ASP A N 1
ATOM 1885 C CA . ASP A 1 240 ? -5.057 -14.391 -5.252 1.00 98.56 240 ASP A CA 1
ATOM 1886 C C . ASP A 1 240 ? -3.696 -14.762 -4.672 1.00 98.56 240 ASP A C 1
ATOM 1888 O O . ASP A 1 240 ? -3.568 -14.934 -3.457 1.00 98.56 240 ASP A O 1
ATOM 1892 N N . ILE A 1 241 ? -2.688 -14.881 -5.531 1.00 98.69 241 ILE A N 1
ATOM 1893 C CA . ILE A 1 241 ? -1.298 -15.065 -5.117 1.00 98.69 241 ILE A CA 1
ATOM 1894 C C . ILE A 1 241 ? -0.686 -13.699 -4.834 1.00 98.69 241 ILE A C 1
ATOM 1896 O O . ILE A 1 241 ? -0.503 -12.892 -5.740 1.00 98.69 241 ILE A O 1
ATOM 1900 N N . VAL A 1 242 ? -0.306 -13.467 -3.579 1.00 98.69 242 VAL A N 1
ATOM 1901 C CA . VAL A 1 242 ? 0.338 -12.222 -3.155 1.00 98.69 242 VAL A CA 1
ATOM 1902 C C . VAL A 1 242 ? 1.748 -12.507 -2.662 1.00 98.69 242 VAL A C 1
ATOM 1904 O O . VAL A 1 242 ? 1.946 -13.290 -1.727 1.00 98.69 242 VAL A O 1
ATOM 1907 N N . LEU A 1 243 ? 2.716 -11.834 -3.286 1.00 98.62 243 LEU A N 1
ATOM 1908 C CA . LEU A 1 243 ? 4.109 -11.799 -2.852 1.00 98.62 243 LEU A CA 1
ATOM 1909 C C . LEU A 1 243 ? 4.302 -10.660 -1.842 1.00 98.62 243 LEU A C 1
ATOM 1911 O O . LEU A 1 243 ? 3.990 -9.504 -2.130 1.00 98.62 243 LEU A O 1
ATOM 1915 N N . THR A 1 244 ? 4.859 -10.970 -0.677 1.00 98.38 244 THR A N 1
ATOM 1916 C CA . THR A 1 244 ? 5.176 -9.992 0.375 1.00 98.38 244 THR A CA 1
ATOM 1917 C C . THR A 1 244 ? 6.679 -10.035 0.648 1.00 98.38 244 THR A C 1
ATOM 1919 O O . THR A 1 244 ? 7.205 -11.131 0.854 1.00 98.38 244 THR A O 1
ATOM 1922 N N . PRO A 1 245 ? 7.400 -8.898 0.639 1.00 98.19 245 PRO A N 1
ATOM 1923 C CA . PRO A 1 245 ? 8.816 -8.895 0.999 1.00 98.19 245 PRO A CA 1
ATOM 1924 C C . PRO A 1 245 ? 9.017 -9.346 2.455 1.00 98.19 245 PRO A C 1
ATOM 1926 O O . PRO A 1 245 ? 8.076 -9.382 3.247 1.00 98.19 245 PRO A O 1
ATOM 1929 N N . LEU A 1 246 ? 10.253 -9.684 2.809 1.00 97.94 246 LEU A N 1
ATOM 1930 C CA . LEU A 1 246 ? 10.670 -9.964 4.176 1.00 97.94 246 LEU A CA 1
ATOM 1931 C C . LEU A 1 246 ? 10.480 -8.693 5.004 1.00 97.94 246 LEU A C 1
ATOM 1933 O O . LEU A 1 246 ? 11.150 -7.684 4.784 1.00 97.94 246 LEU A O 1
ATOM 1937 N N . MET A 1 247 ? 9.522 -8.727 5.924 1.00 97.50 247 MET A N 1
ATOM 1938 C CA . MET A 1 247 ? 9.151 -7.545 6.692 1.00 97.50 247 MET A CA 1
ATOM 1939 C C . MET A 1 247 ? 10.115 -7.344 7.862 1.00 97.50 247 MET A C 1
ATOM 1941 O O . MET A 1 247 ? 10.350 -8.274 8.638 1.00 97.50 247 MET A O 1
ATOM 1945 N N . HIS A 1 248 ? 10.606 -6.115 8.027 1.00 97.25 248 HIS A N 1
ATOM 1946 C CA . HIS A 1 248 ? 11.158 -5.662 9.305 1.00 97.25 248 HIS A CA 1
ATOM 1947 C C . HIS A 1 248 ? 10.098 -5.765 10.413 1.00 97.25 248 HIS A C 1
ATOM 1949 O O . HIS A 1 248 ? 8.897 -5.780 10.120 1.00 97.25 248 HIS A O 1
ATOM 1955 N N . ASP A 1 249 ? 10.541 -5.851 11.669 1.00 96.56 249 ASP A N 1
ATOM 1956 C CA . ASP A 1 249 ? 9.694 -6.028 12.846 1.00 96.56 249 ASP A CA 1
ATOM 1957 C C . ASP A 1 249 ? 8.863 -7.320 12.767 1.00 96.56 249 ASP A C 1
ATOM 1959 O O . ASP A 1 249 ? 7.745 -7.428 13.280 1.00 96.56 249 ASP A O 1
ATOM 1963 N N . SER A 1 250 ? 9.415 -8.329 12.094 1.00 95.94 250 SER A N 1
ATOM 1964 C CA . SER A 1 250 ? 8.848 -9.665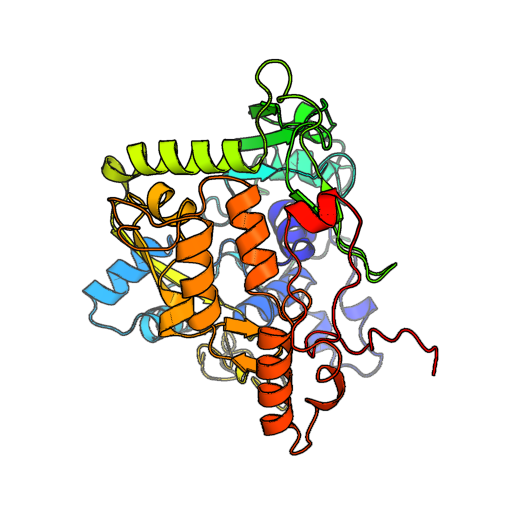 11.983 1.00 95.94 250 SER A CA 1
ATOM 1965 C C . SER A 1 250 ? 9.967 -10.705 12.031 1.00 95.94 250 SER A C 1
ATOM 1967 O O . SER A 1 250 ? 11.099 -10.392 11.666 1.00 95.94 250 SER A O 1
ATOM 1969 N N . PRO A 1 251 ? 9.684 -11.974 12.373 1.00 94.38 251 PRO A N 1
ATOM 1970 C CA . PRO A 1 251 ? 10.702 -13.026 12.334 1.00 94.38 251 PRO A CA 1
ATOM 1971 C C . PRO A 1 251 ? 11.399 -13.191 10.970 1.00 94.38 251 PRO A C 1
ATOM 1973 O O . PRO A 1 251 ? 12.484 -13.765 10.911 1.00 94.38 251 PRO A O 1
ATOM 1976 N N . GLN A 1 252 ? 10.791 -12.706 9.879 1.00 95.69 252 GLN A N 1
ATOM 1977 C CA . GLN A 1 252 ? 11.350 -12.774 8.525 1.00 95.69 252 GLN A CA 1
ATOM 1978 C C . GLN A 1 252 ? 12.540 -11.831 8.313 1.00 95.69 252 GLN A C 1
ATOM 1980 O O . GLN A 1 252 ? 13.298 -12.035 7.369 1.00 95.69 252 GLN A O 1
ATOM 1985 N N . GLU A 1 253 ? 12.744 -10.837 9.184 1.00 95.94 253 GLU A N 1
ATOM 1986 C CA . GLU A 1 253 ? 13.903 -9.941 9.100 1.00 95.94 253 GLU A CA 1
ATOM 1987 C C . GLU A 1 253 ? 15.236 -10.691 9.272 1.00 95.94 253 GLU A C 1
ATOM 1989 O O . GLU A 1 253 ? 16.268 -10.269 8.759 1.00 95.94 253 GLU A O 1
ATOM 1994 N N . LEU A 1 254 ? 15.202 -11.873 9.900 1.00 94.25 254 LEU A N 1
ATOM 1995 C CA . LEU A 1 254 ? 16.324 -12.807 10.025 1.00 94.25 254 LEU A CA 1
ATOM 1996 C C . LEU A 1 254 ? 16.491 -13.694 8.772 1.00 94.25 254 LEU A C 1
ATOM 1998 O O . LEU A 1 254 ? 16.772 -14.890 8.884 1.00 94.25 254 LEU A O 1
ATOM 2002 N N . GLY A 1 255 ? 16.278 -13.128 7.580 1.00 92.75 255 GLY A N 1
ATOM 2003 C CA . GLY A 1 255 ? 16.264 -13.844 6.300 1.00 92.75 255 GLY A CA 1
ATOM 2004 C C . GLY A 1 255 ? 17.588 -14.544 5.978 1.00 92.75 255 GLY A C 1
ATOM 2005 O O . GLY A 1 255 ? 17.721 -15.762 6.147 1.00 92.75 255 GLY A O 1
ATOM 2006 N N . GLN A 1 256 ? 18.576 -13.777 5.508 1.00 94.88 256 GLN A N 1
ATOM 2007 C CA . GLN A 1 256 ? 19.922 -14.270 5.198 1.00 94.88 256 GLN A CA 1
ATOM 2008 C C . GLN A 1 256 ? 20.936 -13.645 6.173 1.00 94.88 256 GLN A C 1
ATOM 2010 O O . GLN A 1 256 ? 21.187 -12.448 6.083 1.00 94.88 256 GLN A O 1
ATOM 2015 N N . PRO A 1 257 ? 21.497 -14.416 7.127 1.00 93.00 257 PRO A N 1
ATOM 2016 C CA . PRO A 1 257 ? 22.309 -13.858 8.216 1.00 93.00 257 PRO A CA 1
ATOM 2017 C C . PRO A 1 257 ? 23.755 -13.509 7.828 1.00 93.00 257 PRO A C 1
ATOM 2019 O O . PRO A 1 257 ? 24.445 -12.851 8.602 1.00 93.00 257 PRO A O 1
ATOM 2022 N N . PHE A 1 258 ? 24.230 -13.990 6.679 1.00 92.25 258 PHE A N 1
ATOM 2023 C CA . PHE A 1 258 ? 25.593 -13.781 6.185 1.00 92.25 258 PHE A CA 1
ATOM 2024 C C . PHE A 1 258 ? 25.525 -13.214 4.762 1.00 92.25 258 PHE A C 1
ATOM 2026 O O . PHE A 1 258 ? 24.674 -12.375 4.477 1.00 92.25 258 PHE A O 1
ATOM 2033 N N . ASP A 1 259 ? 26.390 -13.684 3.865 1.00 91.06 259 ASP A N 1
ATOM 2034 C CA . ASP A 1 259 ? 26.423 -13.223 2.483 1.00 91.06 259 ASP A CA 1
ATOM 2035 C C . ASP A 1 259 ? 25.083 -13.466 1.765 1.00 91.06 259 ASP A C 1
ATOM 2037 O O . ASP A 1 259 ? 24.481 -14.539 1.920 1.00 91.06 259 ASP A O 1
ATOM 2041 N N . PRO A 1 260 ? 24.612 -12.493 0.965 1.00 93.12 260 PRO A N 1
ATOM 2042 C CA . PRO A 1 260 ? 23.378 -12.628 0.209 1.00 93.12 260 PRO A CA 1
ATOM 2043 C C . PRO A 1 260 ? 23.534 -13.678 -0.895 1.00 93.12 260 PRO A C 1
ATOM 2045 O O . PRO A 1 260 ? 24.414 -13.559 -1.743 1.00 93.12 260 PRO A O 1
ATOM 2048 N N . LYS A 1 261 ? 22.643 -14.675 -0.912 1.00 96.38 261 LYS A N 1
ATOM 2049 C CA . LYS A 1 261 ? 22.582 -15.724 -1.938 1.00 96.38 261 LYS A CA 1
ATOM 2050 C C . LYS A 1 261 ? 21.351 -15.576 -2.814 1.00 96.38 261 LYS A C 1
ATOM 2052 O O . LYS A 1 261 ? 20.228 -15.511 -2.309 1.00 96.38 261 LYS A O 1
ATOM 2057 N N . ASP A 1 262 ? 21.565 -15.572 -4.117 1.00 96.56 262 ASP A N 1
ATOM 2058 C CA . ASP A 1 262 ? 20.553 -15.418 -5.148 1.00 96.56 262 ASP A CA 1
ATOM 2059 C C . ASP A 1 262 ? 20.081 -16.777 -5.680 1.00 96.56 262 ASP A C 1
ATOM 2061 O O . ASP A 1 262 ? 20.814 -17.518 -6.343 1.00 96.56 262 ASP A O 1
ATOM 2065 N N . TRP A 1 263 ? 18.825 -17.120 -5.398 1.00 97.50 263 TRP A N 1
ATOM 2066 C CA . TRP A 1 263 ? 18.241 -18.387 -5.836 1.00 97.50 263 TRP A CA 1
ATOM 2067 C C . TRP A 1 263 ? 18.083 -18.477 -7.359 1.00 97.50 263 TRP A C 1
ATOM 2069 O O . TRP A 1 263 ? 18.110 -19.586 -7.891 1.00 97.50 263 TRP A O 1
ATOM 2079 N N . LYS A 1 264 ? 17.961 -17.346 -8.075 1.00 96.00 264 LYS A N 1
ATOM 2080 C CA . LYS A 1 264 ? 17.832 -17.337 -9.545 1.00 96.00 264 LYS A CA 1
ATOM 2081 C C . LYS A 1 264 ? 19.115 -17.825 -10.220 1.00 96.00 264 LYS A C 1
ATOM 2083 O O . LYS A 1 264 ? 19.056 -18.447 -11.275 1.00 96.00 264 LYS A O 1
ATOM 2088 N N . HIS A 1 265 ? 20.257 -17.612 -9.566 1.00 95.06 265 HIS A N 1
ATOM 2089 C CA . HIS A 1 265 ? 21.580 -18.062 -10.011 1.00 95.06 265 HIS A CA 1
ATOM 2090 C C . HIS A 1 265 ? 22.010 -19.397 -9.378 1.00 95.06 265 HIS A C 1
ATOM 2092 O O . HIS A 1 265 ? 23.153 -19.822 -9.528 1.00 95.06 265 HIS A O 1
ATOM 2098 N N . GLY A 1 266 ? 21.102 -20.089 -8.678 1.00 96.44 266 GLY A N 1
ATOM 2099 C CA . GLY A 1 266 ? 21.366 -21.401 -8.080 1.00 96.44 266 GLY A CA 1
ATOM 2100 C C . GLY A 1 266 ? 22.249 -21.373 -6.827 1.00 96.44 266 GLY A C 1
ATOM 2101 O O . GLY A 1 266 ? 22.729 -22.419 -6.395 1.00 96.44 266 GLY A O 1
ATOM 2102 N N . GLU A 1 267 ? 22.458 -20.203 -6.219 1.00 97.12 267 GLU A N 1
ATOM 2103 C CA . GLU A 1 267 ? 23.314 -20.045 -5.032 1.00 97.12 267 GLU A CA 1
ATOM 2104 C C . GLU A 1 267 ? 22.639 -20.563 -3.747 1.00 97.12 267 GLU A C 1
ATOM 2106 O O . GLU A 1 267 ? 23.303 -20.875 -2.753 1.00 97.12 267 GLU A O 1
ATOM 2111 N N . CYS A 1 268 ? 21.307 -20.655 -3.756 1.00 97.44 268 CYS A N 1
ATOM 2112 C CA . CYS A 1 268 ? 20.487 -21.238 -2.697 1.00 97.44 268 CYS A CA 1
ATOM 2113 C C . CYS A 1 268 ? 19.136 -21.727 -3.246 1.00 97.44 268 CYS A C 1
ATOM 2115 O O . CYS A 1 268 ? 18.782 -21.459 -4.394 1.00 97.44 268 CYS A O 1
ATOM 2117 N N . ASP A 1 269 ? 18.361 -22.435 -2.421 1.00 97.06 269 ASP A N 1
ATOM 2118 C CA . ASP A 1 269 ? 16.980 -22.776 -2.767 1.00 97.06 269 ASP A CA 1
ATOM 2119 C C . ASP A 1 269 ? 16.039 -21.563 -2.619 1.00 97.06 269 ASP A C 1
ATOM 2121 O O . ASP A 1 269 ? 16.208 -20.774 -1.682 1.00 97.06 269 ASP A O 1
ATOM 2125 N N . PRO A 1 270 ? 15.015 -21.424 -3.486 1.00 97.06 270 PRO A N 1
ATOM 2126 C CA . PRO A 1 270 ? 13.978 -20.402 -3.355 1.00 97.06 270 PRO A CA 1
ATOM 2127 C C . PRO A 1 270 ? 12.991 -20.800 -2.251 1.00 97.06 270 PRO A C 1
ATOM 2129 O O . PRO A 1 270 ? 12.097 -21.621 -2.453 1.00 97.06 270 PRO A O 1
ATOM 2132 N N . ILE A 1 271 ? 13.180 -20.243 -1.056 1.00 97.38 271 ILE A N 1
ATOM 2133 C CA . ILE A 1 271 ? 12.382 -20.520 0.139 1.00 97.38 271 ILE A CA 1
ATOM 2134 C C . ILE A 1 271 ? 11.515 -19.284 0.418 1.00 97.38 271 ILE A C 1
ATOM 2136 O O . ILE A 1 271 ? 12.054 -18.266 0.880 1.00 97.38 271 ILE A O 1
ATOM 2140 N N . PRO A 1 272 ? 10.192 -19.347 0.160 1.00 97.69 272 PRO A N 1
ATOM 2141 C CA . PRO A 1 272 ? 9.274 -18.243 0.424 1.00 97.69 272 PRO A CA 1
ATOM 2142 C C . PRO A 1 272 ? 9.379 -17.728 1.859 1.00 97.69 272 PRO A C 1
ATOM 2144 O O . PRO A 1 272 ? 9.288 -18.499 2.814 1.00 97.6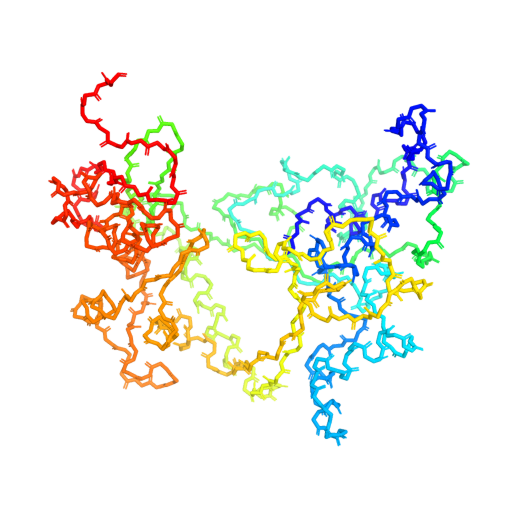9 272 PRO A O 1
ATOM 2147 N N . GLY A 1 273 ? 9.570 -16.418 2.014 1.00 97.06 273 GLY A N 1
ATOM 2148 C CA . GLY A 1 273 ? 9.701 -15.775 3.323 1.00 97.06 273 GLY A CA 1
ATOM 2149 C C . GLY A 1 273 ? 11.078 -15.937 3.975 1.00 97.06 273 GLY A C 1
ATOM 2150 O O . GLY A 1 273 ? 11.201 -15.685 5.173 1.00 97.06 273 GLY A O 1
ATOM 2151 N N . LYS A 1 274 ? 12.105 -16.356 3.217 1.00 97.19 274 LYS A N 1
ATOM 2152 C CA . LYS A 1 274 ? 13.496 -16.414 3.696 1.00 97.19 274 LYS A CA 1
ATOM 2153 C C . LYS A 1 274 ? 14.538 -15.995 2.658 1.00 97.19 274 LYS A C 1
ATOM 2155 O O . LYS A 1 274 ? 15.353 -15.125 2.940 1.00 97.19 274 LYS A O 1
ATOM 2160 N N . THR A 1 275 ? 14.541 -16.625 1.484 1.00 97.88 275 THR A N 1
ATOM 2161 C CA . THR A 1 275 ? 15.466 -16.295 0.376 1.00 97.88 275 THR A CA 1
ATOM 2162 C C . THR A 1 275 ? 14.746 -15.658 -0.813 1.00 97.88 275 THR A C 1
ATOM 2164 O O . THR A 1 275 ? 15.394 -15.232 -1.762 1.00 97.88 275 THR A O 1
ATOM 2167 N N . MET A 1 276 ? 13.416 -15.571 -0.750 1.00 98.19 276 MET A N 1
ATOM 2168 C CA . MET A 1 276 ? 12.537 -14.905 -1.710 1.00 98.19 276 MET A CA 1
ATOM 2169 C C . MET A 1 276 ? 11.316 -14.315 -0.966 1.00 98.19 276 MET A C 1
ATOM 2171 O O . MET A 1 276 ? 11.137 -14.631 0.220 1.00 98.19 276 MET A O 1
ATOM 2175 N N . PRO A 1 277 ? 10.443 -13.514 -1.616 1.00 98.44 277 PRO A N 1
ATOM 2176 C CA . PRO A 1 277 ? 9.215 -13.020 -0.995 1.00 98.44 277 PRO A CA 1
ATOM 2177 C C . PRO A 1 277 ? 8.381 -14.145 -0.370 1.00 98.44 277 PRO A C 1
ATOM 2179 O O . PRO A 1 277 ? 8.329 -15.264 -0.883 1.00 98.44 277 PRO A O 1
ATOM 2182 N N . ALA A 1 278 ? 7.692 -13.858 0.731 1.00 98.12 278 ALA A N 1
ATOM 2183 C CA . ALA A 1 278 ? 6.635 -14.734 1.214 1.00 98.12 278 ALA A CA 1
ATOM 2184 C C . ALA A 1 278 ? 5.522 -14.809 0.163 1.00 98.12 278 ALA A C 1
ATOM 2186 O O . ALA A 1 278 ? 5.139 -13.791 -0.407 1.00 98.12 278 ALA A O 1
ATOM 2187 N N . ILE A 1 279 ? 4.995 -16.007 -0.080 1.00 98.50 279 ILE A N 1
ATOM 2188 C CA . ILE A 1 279 ? 3.928 -16.241 -1.055 1.00 98.50 279 ILE A CA 1
ATOM 2189 C C . ILE A 1 279 ? 2.693 -16.665 -0.275 1.00 98.50 279 ILE A C 1
ATOM 2191 O O . ILE A 1 279 ? 2.711 -17.676 0.426 1.00 98.50 279 ILE A O 1
ATOM 2195 N N . THR A 1 280 ? 1.632 -15.872 -0.368 1.00 98.19 280 THR A N 1
ATOM 2196 C CA . THR A 1 280 ? 0.399 -16.088 0.395 1.00 98.19 280 THR A CA 1
ATOM 2197 C C . THR A 1 280 ? -0.803 -16.142 -0.530 1.00 98.19 280 THR A C 1
ATOM 2199 O O . THR A 1 280 ? -0.878 -15.401 -1.507 1.00 98.19 280 THR A O 1
ATOM 2202 N N . VAL A 1 281 ? -1.747 -17.029 -0.215 1.00 98.44 281 VAL A N 1
ATOM 2203 C CA . VAL A 1 281 ? -3.039 -17.084 -0.899 1.00 98.44 281 VAL A CA 1
ATOM 2204 C C . VAL A 1 281 ? -4.019 -16.195 -0.147 1.00 98.44 281 VAL A C 1
ATOM 2206 O O . VAL A 1 281 ? -4.299 -16.435 1.028 1.00 98.44 281 VAL A O 1
ATOM 2209 N N . VAL A 1 282 ? -4.565 -15.194 -0.830 1.00 98.44 282 VAL A N 1
ATOM 2210 C CA . VAL A 1 282 ? -5.585 -14.291 -0.295 1.00 98.44 282 VAL A CA 1
ATOM 2211 C C . VAL A 1 282 ? -6.906 -14.569 -0.997 1.00 98.44 282 VAL A C 1
ATOM 2213 O O . VAL A 1 282 ? -7.017 -14.428 -2.209 1.00 98.44 282 VAL A O 1
ATOM 2216 N N . GLU A 1 283 ? -7.931 -14.952 -0.242 1.00 97.88 283 GLU A N 1
ATOM 2217 C CA . GLU A 1 283 ? -9.280 -15.075 -0.791 1.00 97.88 283 GLU A CA 1
ATOM 2218 C C . GLU A 1 283 ? -9.934 -13.694 -0.905 1.00 97.88 283 GLU A C 1
ATOM 2220 O O . GLU A 1 283 ? -10.005 -12.927 0.062 1.00 97.88 283 GLU A O 1
ATOM 2225 N N . ARG A 1 284 ? -10.418 -13.374 -2.102 1.00 98.00 284 ARG A N 1
ATOM 2226 C CA . ARG A 1 284 ? -11.071 -12.113 -2.434 1.00 98.00 284 ARG A CA 1
ATOM 2227 C C . ARG A 1 284 ? -12.473 -12.403 -2.928 1.00 98.00 284 ARG A C 1
ATOM 2229 O O . ARG A 1 284 ? -12.661 -13.057 -3.945 1.00 98.00 284 ARG A O 1
ATOM 2236 N N . ASP A 1 285 ? -13.445 -11.881 -2.200 1.00 97.19 285 ASP A N 1
ATOM 2237 C CA . ASP A 1 285 ? -14.834 -11.830 -2.645 1.00 97.19 285 ASP A CA 1
ATOM 2238 C C . ASP A 1 285 ? -15.053 -10.450 -3.260 1.00 97.19 285 ASP A C 1
ATOM 2240 O O . ASP A 1 285 ? -15.162 -9.462 -2.522 1.00 97.19 285 ASP A O 1
ATOM 2244 N N . TYR A 1 286 ? -14.986 -10.378 -4.592 1.00 97.56 286 TYR A N 1
ATOM 2245 C CA . TYR A 1 286 ? -15.081 -9.115 -5.321 1.00 97.56 286 TYR A CA 1
ATOM 2246 C C . TYR A 1 286 ? -16.508 -8.545 -5.305 1.00 97.56 286 TYR A C 1
ATOM 2248 O O . TYR A 1 286 ? -16.678 -7.328 -5.396 1.00 97.56 286 TYR A O 1
ATOM 2256 N N . ASP A 1 287 ? -17.510 -9.397 -5.089 1.00 95.75 287 ASP A N 1
ATOM 2257 C CA . ASP A 1 287 ? -18.930 -9.037 -5.032 1.00 95.75 287 ASP A CA 1
ATOM 2258 C C . ASP A 1 287 ? -19.277 -8.372 -3.693 1.00 95.75 287 ASP A C 1
ATOM 2260 O O . ASP A 1 287 ? -20.212 -7.580 -3.595 1.00 95.75 287 ASP A O 1
ATOM 2264 N N . ALA A 1 288 ? -18.500 -8.675 -2.652 1.00 97.00 288 ALA A N 1
ATOM 2265 C CA . ALA A 1 288 ? -18.689 -8.161 -1.301 1.00 97.00 288 ALA A CA 1
ATOM 2266 C C . ALA A 1 288 ? -17.785 -6.964 -0.955 1.00 97.00 288 ALA A C 1
ATOM 2268 O O . ALA A 1 288 ? -17.710 -6.584 0.217 1.00 97.00 288 ALA A O 1
ATOM 2269 N N . ILE A 1 289 ? -17.073 -6.362 -1.919 1.00 97.56 289 ILE A N 1
ATOM 2270 C CA . ILE A 1 289 ? -16.101 -5.289 -1.634 1.00 97.56 289 ILE A CA 1
ATOM 2271 C C . ILE A 1 289 ? -16.751 -4.115 -0.903 1.00 97.56 289 ILE A C 1
ATOM 2273 O O . ILE A 1 289 ? -16.189 -3.635 0.074 1.00 97.56 289 ILE A O 1
ATOM 2277 N N . TYR A 1 290 ? -17.935 -3.673 -1.317 1.00 98.06 290 TYR A N 1
ATOM 2278 C CA . TYR A 1 290 ? -18.647 -2.572 -0.665 1.00 98.06 290 TYR A CA 1
ATOM 2279 C C . TYR A 1 290 ? -19.041 -2.894 0.776 1.00 98.06 290 TYR A C 1
ATOM 2281 O O . TYR A 1 290 ? -18.821 -2.092 1.684 1.00 98.06 290 TYR A O 1
ATOM 2289 N N . GLU A 1 291 ? -19.594 -4.083 0.999 1.00 97.56 291 GLU A N 1
ATOM 2290 C CA . GLU A 1 291 ? -20.021 -4.532 2.326 1.00 97.56 291 GLU A CA 1
ATOM 2291 C C . GLU A 1 291 ? -18.818 -4.705 3.266 1.00 97.56 291 GLU A C 1
ATOM 2293 O O . GLU A 1 291 ? -18.900 -4.391 4.453 1.00 97.56 291 GLU A O 1
ATOM 2298 N N . LYS A 1 292 ? -17.673 -5.145 2.729 1.00 97.50 292 LYS A N 1
ATOM 2299 C CA . LYS A 1 292 ? -16.396 -5.224 3.450 1.00 97.50 292 LYS A CA 1
ATOM 2300 C C . LYS A 1 292 ? -15.749 -3.855 3.664 1.00 97.50 292 LYS A C 1
ATOM 2302 O O . LYS A 1 292 ? -15.152 -3.645 4.704 1.00 97.50 292 LYS A O 1
ATOM 2307 N N . PHE A 1 293 ? -15.868 -2.921 2.722 1.00 98.19 293 PHE A N 1
ATOM 2308 C CA . PHE A 1 293 ? -15.362 -1.550 2.865 1.00 98.19 293 PHE A CA 1
ATOM 2309 C C . PHE A 1 293 ? -16.111 -0.790 3.965 1.00 98.19 293 PHE A C 1
ATOM 2311 O O . PHE A 1 293 ? -15.521 -0.000 4.692 1.00 98.19 293 PHE A O 1
ATOM 2318 N N . THR A 1 294 ? -17.411 -1.055 4.107 1.00 98.19 294 THR A N 1
ATOM 2319 C CA . THR A 1 294 ? -18.294 -0.407 5.090 1.00 98.19 294 THR A CA 1
ATOM 2320 C C . THR A 1 294 ? -18.412 -1.184 6.406 1.00 98.19 294 THR A C 1
ATOM 2322 O O . THR A 1 294 ? -19.292 -0.913 7.232 1.00 98.19 294 THR A O 1
ATOM 2325 N N . SER A 1 295 ? -17.527 -2.154 6.650 1.00 97.81 295 SER A N 1
ATOM 2326 C CA . SER A 1 295 ? -17.460 -2.879 7.918 1.00 97.81 295 SER A CA 1
ATOM 2327 C C . SER A 1 295 ? -16.032 -3.213 8.333 1.00 97.81 295 SER A C 1
ATOM 2329 O O . SER A 1 295 ? -15.131 -3.355 7.515 1.00 97.81 295 SER A O 1
ATOM 2331 N N . VAL A 1 296 ? -15.810 -3.360 9.634 1.00 96.50 296 VAL A N 1
ATOM 2332 C CA . VAL A 1 296 ? -14.532 -3.854 10.144 1.00 96.50 296 VAL A CA 1
ATOM 2333 C C . VAL A 1 296 ? -14.557 -5.372 10.111 1.00 96.50 296 VAL A C 1
ATOM 2335 O O . VAL A 1 296 ? -15.402 -6.001 10.742 1.00 96.50 296 VAL A O 1
ATOM 2338 N N . GLY A 1 297 ? -13.633 -5.960 9.353 1.00 94.44 297 GLY A N 1
ATOM 2339 C CA . GLY A 1 297 ? -13.562 -7.405 9.175 1.00 94.44 297 GLY A CA 1
ATOM 2340 C C . GLY A 1 297 ? -13.234 -8.173 10.467 1.00 94.44 297 GLY A C 1
ATOM 2341 O O . GLY A 1 297 ? -12.670 -7.623 11.414 1.00 94.44 297 GLY A O 1
ATOM 2342 N N . PRO A 1 298 ? -13.476 -9.495 10.486 1.00 95.81 298 PRO A N 1
ATOM 2343 C CA . PRO A 1 298 ? -13.382 -10.314 11.698 1.00 95.81 298 PRO A CA 1
ATOM 2344 C C . PRO A 1 298 ? -11.942 -10.576 12.175 1.00 95.81 298 PRO A C 1
ATOM 2346 O O . PRO A 1 298 ? -11.735 -11.241 13.190 1.00 95.81 298 PRO A O 1
ATOM 2349 N N . LEU A 1 299 ? -10.923 -10.130 11.432 1.00 97.00 299 LEU A N 1
ATOM 2350 C CA . LEU A 1 299 ? -9.525 -10.448 11.734 1.00 97.00 299 LEU A CA 1
ATOM 2351 C C . LEU A 1 299 ? -9.020 -9.763 13.006 1.00 97.00 299 LEU A C 1
ATOM 2353 O O . LEU A 1 299 ? -8.223 -10.372 13.713 1.00 97.00 299 LEU A O 1
ATOM 2357 N N . LEU A 1 300 ? -9.538 -8.584 13.365 1.00 96.62 300 LEU A N 1
ATOM 2358 C CA . LEU A 1 300 ? -9.186 -7.941 14.638 1.00 96.62 300 LEU A CA 1
ATOM 2359 C C . LEU A 1 300 ? -9.602 -8.775 15.860 1.00 96.62 300 LEU A C 1
ATOM 2361 O O . LEU A 1 300 ? -8.961 -8.694 16.900 1.00 96.62 300 LEU A O 1
ATOM 2365 N N . GLU A 1 301 ? -10.630 -9.616 15.740 1.00 95.75 301 GLU A N 1
ATOM 2366 C CA . GLU A 1 301 ? -11.058 -10.515 16.820 1.00 95.75 301 GLU A CA 1
ATOM 2367 C C . GLU A 1 301 ? -10.429 -11.909 16.718 1.00 95.75 301 GLU A C 1
ATOM 2369 O O . GLU A 1 301 ? -10.216 -12.563 17.739 1.00 95.75 301 GLU A O 1
ATOM 2374 N N . LYS A 1 302 ? -10.146 -12.383 15.497 1.00 96.31 302 LYS A N 1
ATOM 2375 C CA . LYS A 1 302 ? -9.561 -13.714 15.258 1.00 96.31 302 LYS A CA 1
ATOM 2376 C C . LYS A 1 302 ? -8.045 -13.748 15.446 1.00 96.31 302 LYS A C 1
ATOM 2378 O O . LYS A 1 302 ? -7.527 -14.725 15.974 1.00 96.31 302 LYS A O 1
ATOM 2383 N N . VAL A 1 303 ? -7.351 -12.716 14.971 1.00 95.62 303 VAL A N 1
ATOM 2384 C CA . VAL A 1 303 ? -5.880 -12.638 14.899 1.00 95.62 303 VAL A CA 1
ATOM 2385 C C . VAL A 1 303 ? -5.316 -11.614 15.884 1.00 95.62 303 VAL A C 1
ATOM 2387 O O . VAL A 1 303 ? -4.167 -11.752 16.298 1.00 95.62 303 VAL A O 1
ATOM 2390 N N . ASN A 1 304 ? -6.151 -10.676 16.343 1.00 96.31 304 ASN A N 1
ATOM 2391 C CA . ASN A 1 304 ? -5.800 -9.516 17.166 1.00 96.31 304 ASN A CA 1
ATOM 2392 C C . ASN A 1 304 ? -5.186 -8.349 16.368 1.00 96.31 304 ASN A C 1
ATOM 2394 O O . ASN A 1 304 ? -5.052 -8.422 15.146 1.00 96.31 304 ASN A O 1
ATOM 2398 N N . ASN A 1 305 ? -4.858 -7.253 17.062 1.00 97.38 305 ASN A N 1
ATOM 2399 C CA . ASN A 1 305 ? -4.161 -6.105 16.484 1.00 97.38 305 ASN A CA 1
ATOM 2400 C C . ASN A 1 305 ? -2.646 -6.223 16.726 1.00 97.38 305 ASN A C 1
ATOM 2402 O O . ASN A 1 305 ? -2.209 -6.949 17.625 1.00 97.38 305 ASN A O 1
ATOM 2406 N N . ASN A 1 306 ? -1.844 -5.545 15.910 1.00 96.56 306 ASN A N 1
ATOM 2407 C CA . ASN A 1 306 ? -0.388 -5.617 15.978 1.00 96.56 306 ASN A CA 1
ATOM 2408 C C . ASN A 1 306 ? 0.286 -4.334 15.474 1.00 96.56 306 ASN A C 1
ATOM 2410 O O . ASN A 1 306 ? -0.334 -3.508 14.809 1.00 96.56 306 ASN A O 1
ATOM 2414 N N . GLY A 1 307 ? 1.570 -4.196 15.793 1.00 96.06 307 GLY A N 1
ATOM 2415 C CA . GLY A 1 307 ? 2.445 -3.149 15.280 1.00 96.06 307 GLY A CA 1
ATOM 2416 C C . GLY A 1 307 ? 3.858 -3.297 15.840 1.00 96.06 307 GLY A C 1
ATOM 2417 O O . GLY A 1 307 ? 4.014 -3.675 17.001 1.00 96.06 307 GLY A O 1
ATOM 2418 N N . LYS A 1 308 ? 4.880 -3.011 15.020 1.00 96.75 308 LYS A N 1
ATOM 2419 C CA . LYS A 1 308 ? 6.301 -2.967 15.426 1.00 96.75 308 LYS A CA 1
ATOM 2420 C C . LYS A 1 308 ? 6.746 -4.213 16.220 1.00 96.75 308 LYS A C 1
ATOM 2422 O O . LYS A 1 308 ? 7.221 -4.125 17.350 1.00 96.75 308 LYS A O 1
ATOM 2427 N N . GLY A 1 309 ? 6.464 -5.398 15.671 1.00 96.00 309 GLY A N 1
ATOM 2428 C CA . GLY A 1 309 ? 6.847 -6.691 16.253 1.00 96.00 309 GLY A CA 1
ATOM 2429 C C . GLY A 1 309 ? 6.018 -7.138 17.459 1.00 96.00 309 GLY A C 1
ATOM 2430 O O . GLY A 1 309 ? 6.249 -8.218 18.003 1.00 96.00 309 GLY A O 1
ATOM 2431 N N . MET A 1 310 ? 5.030 -6.346 17.874 1.00 97.06 310 MET A N 1
ATOM 2432 C CA . MET A 1 310 ? 4.151 -6.636 19.003 1.00 97.06 310 MET A CA 1
ATOM 2433 C C . MET A 1 310 ? 2.736 -6.964 18.527 1.00 97.06 310 MET A C 1
ATOM 2435 O O . MET A 1 310 ? 2.280 -6.467 17.500 1.00 97.06 310 MET A O 1
ATOM 2439 N N . ALA A 1 311 ? 2.014 -7.756 19.318 1.00 97.31 311 ALA A N 1
ATOM 2440 C CA . ALA A 1 311 ? 0.600 -8.050 19.106 1.00 97.31 311 ALA A CA 1
ATOM 2441 C C . ALA A 1 311 ? -0.164 -8.031 20.435 1.00 97.31 311 ALA A C 1
ATOM 2443 O O . ALA A 1 311 ? 0.372 -8.423 21.476 1.00 97.31 311 ALA A O 1
ATOM 2444 N N . TRP A 1 312 ? -1.425 -7.601 20.398 1.00 97.88 312 TRP A N 1
ATOM 2445 C CA . TRP A 1 312 ? -2.284 -7.487 21.577 1.00 97.88 312 TRP A CA 1
ATOM 2446 C C . TRP A 1 312 ? -3.757 -7.712 21.237 1.00 97.88 312 TRP A C 1
ATOM 2448 O O . TRP A 1 312 ? -4.235 -7.291 20.184 1.00 97.88 312 TRP A O 1
ATOM 2458 N N . ASP A 1 313 ? -4.495 -8.349 22.154 1.00 97.88 313 ASP A N 1
ATOM 2459 C CA . ASP A 1 313 ? -5.941 -8.561 22.014 1.00 97.88 313 ASP A CA 1
ATOM 2460 C C . ASP A 1 313 ? -6.681 -7.217 21.969 1.00 97.88 313 ASP A C 1
ATOM 2462 O O . ASP A 1 313 ? -6.431 -6.325 22.786 1.00 97.88 313 ASP A O 1
ATOM 2466 N N . THR A 1 314 ? -7.596 -7.074 21.008 1.00 97.50 314 THR A N 1
ATOM 2467 C CA . THR A 1 314 ? -8.386 -5.849 20.819 1.00 97.50 314 THR A CA 1
ATOM 2468 C C . THR A 1 314 ? -9.898 -6.092 20.797 1.00 97.50 314 THR A C 1
ATOM 2470 O O . THR A 1 314 ? -10.685 -5.255 20.358 1.00 97.50 314 THR A O 1
ATOM 2473 N N . LYS A 1 315 ? -10.352 -7.248 21.297 1.00 97.56 315 LYS A N 1
ATOM 2474 C CA . LYS A 1 315 ? -11.776 -7.624 21.239 1.00 97.56 315 LYS A CA 1
ATOM 2475 C C . LYS A 1 315 ? -12.655 -6.669 22.031 1.00 97.56 315 LYS A C 1
ATOM 2477 O O . LYS A 1 315 ? -13.764 -6.360 21.604 1.00 97.56 315 LYS A O 1
ATOM 2482 N N . HIS A 1 316 ? -12.153 -6.190 23.169 1.00 97.69 316 HIS A N 1
ATOM 2483 C CA . HIS A 1 316 ? -12.862 -5.205 23.978 1.00 97.69 316 HIS A CA 1
ATOM 2484 C C . HIS A 1 316 ? -13.143 -3.919 23.188 1.00 97.69 316 HIS A C 1
ATOM 2486 O O . HIS A 1 316 ? -14.266 -3.420 23.213 1.00 97.69 316 HIS A O 1
ATOM 2492 N N . GLU A 1 317 ? -12.158 -3.418 22.438 1.00 98.38 317 GLU A N 1
ATOM 2493 C CA . GLU A 1 317 ? -12.311 -2.203 21.635 1.00 98.38 317 GLU A CA 1
ATOM 2494 C C . GLU A 1 317 ? -13.239 -2.417 20.441 1.00 98.38 317 GLU A C 1
ATOM 2496 O O . GLU A 1 317 ? -14.078 -1.561 20.165 1.00 98.38 317 GLU A O 1
ATOM 2501 N N . VAL A 1 318 ? -13.157 -3.572 19.772 1.00 98.06 318 VAL A N 1
ATOM 2502 C CA . VAL A 1 318 ? -14.098 -3.927 18.697 1.00 98.06 318 VAL A CA 1
ATOM 2503 C C . VAL A 1 318 ? -15.535 -3.968 19.228 1.00 98.06 318 VAL A C 1
ATOM 2505 O O . VAL A 1 318 ? -16.441 -3.417 18.605 1.00 98.06 318 VAL A O 1
ATOM 2508 N N . GLU A 1 319 ? -15.757 -4.554 20.405 1.00 98.00 319 GLU A N 1
ATOM 2509 C CA . GLU A 1 319 ? -17.078 -4.597 21.035 1.00 98.00 319 GLU A CA 1
ATOM 2510 C C . GLU A 1 319 ? -17.569 -3.213 21.481 1.00 98.00 319 GLU A C 1
ATOM 2512 O O . GLU A 1 319 ? -18.750 -2.891 21.342 1.00 98.00 319 GLU A O 1
ATOM 2517 N N . PHE A 1 320 ? -16.677 -2.359 21.985 1.00 98.12 320 PHE A N 1
ATOM 2518 C CA . PHE A 1 320 ? -17.005 -0.962 22.263 1.00 98.12 320 PHE A CA 1
ATOM 2519 C C . PHE A 1 320 ? -17.444 -0.233 20.986 1.00 98.12 320 PHE A C 1
ATOM 2521 O O . PHE A 1 320 ? -18.490 0.418 20.973 1.00 98.12 320 PHE A O 1
ATOM 2528 N N . LEU A 1 321 ? -16.699 -0.396 19.892 1.00 98.19 321 LEU A N 1
ATOM 2529 C CA . LEU A 1 321 ? -17.021 0.218 18.609 1.00 98.19 321 LEU A CA 1
ATOM 2530 C C . LEU A 1 321 ? -18.361 -0.275 18.053 1.00 98.19 321 LEU A C 1
ATOM 2532 O O . LEU A 1 321 ? -19.104 0.524 17.488 1.00 98.19 321 LEU A O 1
ATOM 2536 N N . ARG A 1 322 ? -18.736 -1.548 18.250 1.00 97.81 322 ARG A N 1
ATOM 2537 C CA . ARG A 1 322 ? -20.079 -2.035 17.867 1.00 97.81 322 ARG A CA 1
ATOM 2538 C C . ARG A 1 322 ? -21.194 -1.277 18.577 1.00 97.81 322 ARG A C 1
ATOM 2540 O O . ARG A 1 322 ? -22.250 -1.066 17.988 1.00 97.81 322 ARG A O 1
ATOM 2547 N N . LYS A 1 323 ? -20.979 -0.872 19.830 1.00 97.94 323 LYS A N 1
ATOM 2548 C CA . LYS A 1 323 ? -21.944 -0.065 20.595 1.00 97.94 323 LYS A CA 1
ATOM 2549 C C . LYS A 1 323 ? -21.958 1.388 20.130 1.00 97.94 323 LYS A C 1
ATOM 2551 O O . LYS A 1 323 ? -23.016 2.008 20.159 1.00 97.94 323 LYS A O 1
ATOM 2556 N N . LEU A 1 324 ? -20.807 1.910 19.707 1.00 97.62 324 LEU A N 1
ATOM 2557 C CA . LEU A 1 324 ? -20.658 3.288 19.246 1.00 97.62 324 LEU A CA 1
ATOM 2558 C C . LEU A 1 324 ? -21.212 3.493 17.827 1.00 97.62 324 LEU A C 1
ATOM 2560 O O . LEU A 1 324 ? -22.088 4.329 17.623 1.00 97.62 324 LEU A O 1
ATOM 2564 N N . ASN A 1 325 ? -20.736 2.708 16.862 1.00 97.75 325 ASN A N 1
ATOM 2565 C CA . ASN A 1 325 ? -21.055 2.872 15.442 1.00 97.75 325 ASN A CA 1
ATOM 2566 C C . ASN A 1 325 ? -22.258 2.007 15.025 1.00 97.75 325 ASN A C 1
ATOM 2568 O O . ASN A 1 325 ? -22.899 2.248 13.998 1.00 97.75 325 ASN A O 1
ATOM 2572 N N . GLY A 1 326 ? -22.590 0.983 15.813 1.00 98.06 326 GLY A N 1
ATOM 2573 C CA . GLY A 1 326 ? -23.545 -0.055 15.442 1.00 98.06 326 GLY A CA 1
ATOM 2574 C C . GLY A 1 326 ? -22.904 -1.181 14.628 1.00 98.06 326 GLY A C 1
ATOM 2575 O O . GLY A 1 326 ? -21.690 -1.243 14.413 1.00 98.06 326 GLY A O 1
ATOM 2576 N N . VAL A 1 327 ? -23.756 -2.084 14.147 1.00 98.06 327 VAL A N 1
ATOM 2577 C CA . VAL A 1 327 ? -23.362 -3.236 13.329 1.00 98.06 327 VAL A CA 1
ATOM 2578 C C . VAL A 1 327 ? -24.048 -3.205 11.973 1.00 98.06 327 VAL A C 1
ATOM 2580 O O . VAL A 1 327 ? -25.138 -2.647 11.830 1.00 98.06 327 VAL A O 1
ATOM 2583 N N . GLN A 1 328 ? -23.434 -3.840 10.980 1.00 97.38 328 GLN A N 1
ATOM 2584 C CA . GLN A 1 328 ? -24.086 -4.082 9.698 1.00 97.38 328 GLN A CA 1
ATOM 2585 C C . GLN A 1 328 ? -25.261 -5.056 9.860 1.00 97.38 328 GLN A C 1
ATOM 2587 O O . GLN A 1 328 ? -25.136 -6.119 10.477 1.00 97.38 328 GLN A O 1
ATOM 2592 N N . ALA A 1 329 ? -26.413 -4.706 9.287 1.00 95.44 329 ALA A N 1
ATOM 2593 C CA . ALA A 1 329 ? -27.651 -5.477 9.433 1.00 95.44 329 ALA A CA 1
ATOM 2594 C C . ALA A 1 329 ? -27.733 -6.700 8.498 1.00 95.44 329 ALA A C 1
ATOM 2596 O O . ALA A 1 329 ? -28.431 -7.675 8.794 1.00 95.44 329 ALA A O 1
ATOM 2597 N N . SER A 1 330 ? -27.027 -6.659 7.368 1.00 95.00 330 SER A N 1
ATOM 2598 C CA . SER A 1 330 ? -27.097 -7.653 6.293 1.00 95.00 330 SER A CA 1
ATOM 2599 C C . SER A 1 330 ? -25.777 -7.741 5.519 1.00 95.00 330 SER A C 1
ATOM 2601 O O . SER A 1 330 ? -24.823 -7.037 5.840 1.00 95.00 330 SER A O 1
ATOM 2603 N N . GLY A 1 331 ? -25.734 -8.613 4.508 1.00 94.00 331 GLY A N 1
ATOM 2604 C CA . GLY A 1 331 ? -24.566 -8.789 3.641 1.00 94.00 331 GLY A CA 1
ATOM 2605 C C . GLY A 1 331 ? -23.432 -9.596 4.277 1.00 94.00 331 GLY A C 1
ATOM 2606 O O . GLY A 1 331 ? -23.567 -10.134 5.378 1.00 94.00 331 GLY A O 1
ATOM 2607 N N . ALA A 1 332 ? -22.294 -9.654 3.592 1.00 95.00 332 ALA A N 1
ATOM 2608 C CA . ALA A 1 332 ? -21.043 -10.260 4.042 1.00 95.00 332 ALA A CA 1
ATOM 2609 C C . ALA A 1 332 ? -20.527 -9.647 5.354 1.00 95.00 332 ALA A C 1
ATOM 2611 O O . ALA A 1 332 ? -19.845 -10.316 6.130 1.00 95.00 332 ALA A O 1
ATOM 2612 N N . GLY A 1 333 ? -20.886 -8.389 5.624 1.00 94.38 333 GLY A N 1
ATOM 2613 C CA . GLY A 1 333 ? -20.583 -7.694 6.870 1.00 94.38 333 GLY A CA 1
ATOM 2614 C C . GLY A 1 333 ? -21.563 -7.969 8.014 1.00 94.38 333 GLY A C 1
ATOM 2615 O O . GLY A 1 333 ? -21.369 -7.415 9.086 1.00 94.38 333 GLY A O 1
ATOM 2616 N N . LYS A 1 334 ? -22.622 -8.778 7.851 1.00 97.44 334 LYS A N 1
ATOM 2617 C CA . LYS A 1 334 ? -23.683 -8.928 8.868 1.00 97.44 334 LYS A CA 1
ATOM 2618 C C . LYS A 1 334 ? -23.129 -9.212 10.274 1.00 97.44 334 LYS A C 1
ATOM 2620 O O . LYS A 1 334 ? -22.422 -10.194 10.495 1.00 97.44 334 LYS A O 1
ATOM 2625 N N . GLY A 1 335 ? -23.502 -8.369 11.238 1.00 96.31 335 GLY A N 1
ATOM 2626 C CA . GLY A 1 335 ? -23.053 -8.444 12.634 1.00 96.31 335 GLY A CA 1
ATOM 2627 C C . GLY A 1 335 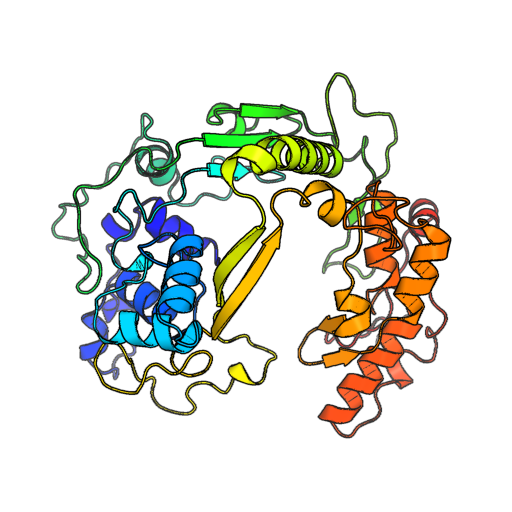? -21.643 -7.893 12.893 1.00 96.31 335 GLY A C 1
ATOM 2628 O O . GLY A 1 335 ? -21.254 -7.749 14.052 1.00 96.31 335 GLY A O 1
ATOM 2629 N N . GLN A 1 336 ? -20.885 -7.551 11.850 1.00 97.56 336 GLN A N 1
ATOM 2630 C CA . GLN A 1 336 ? -19.616 -6.841 11.980 1.00 97.56 336 GLN A CA 1
ATOM 2631 C C . GLN A 1 336 ? -19.850 -5.377 12.346 1.00 97.56 336 GLN A C 1
ATOM 2633 O O . GLN A 1 336 ? -20.898 -4.797 12.047 1.00 97.56 336 GLN A O 1
ATOM 2638 N N . LEU A 1 337 ? -18.846 -4.786 12.991 1.00 97.12 337 LEU A N 1
ATOM 2639 C CA . LEU A 1 337 ? -18.786 -3.359 13.281 1.00 97.12 337 LEU A CA 1
ATOM 2640 C C . LEU A 1 337 ? -18.949 -2.553 11.985 1.00 97.12 337 LEU A C 1
ATOM 2642 O O . LEU A 1 337 ? -18.242 -2.795 11.009 1.00 97.12 337 LEU A O 1
ATOM 2646 N N . LYS A 1 338 ? -19.878 -1.596 11.984 1.00 97.81 338 LYS A N 1
ATOM 2647 C CA . LYS A 1 338 ? -20.139 -0.700 10.855 1.00 97.81 338 LYS A CA 1
ATOM 2648 C C . LYS A 1 338 ? -19.114 0.442 10.795 1.00 97.81 338 LYS A C 1
ATOM 2650 O O . LYS A 1 338 ? -18.814 1.061 11.816 1.00 97.81 338 LYS A O 1
ATOM 2655 N N . ILE A 1 339 ? -18.653 0.754 9.586 1.00 97.56 339 ILE A N 1
ATOM 2656 C CA . ILE A 1 339 ? -17.875 1.956 9.248 1.00 97.56 339 ILE A CA 1
ATOM 2657 C C . ILE A 1 339 ? -18.502 2.618 8.017 1.00 97.56 339 ILE A C 1
ATOM 2659 O O . ILE A 1 339 ? -18.081 2.398 6.889 1.00 97.56 339 ILE A O 1
ATOM 2663 N N . GLU A 1 340 ? -19.588 3.367 8.214 1.00 97.31 340 GLU A N 1
ATOM 2664 C CA . GLU A 1 340 ? -20.349 3.951 7.099 1.00 97.31 340 GLU A CA 1
ATOM 2665 C C . GLU A 1 340 ? -19.862 5.365 6.770 1.00 97.31 340 GLU A C 1
ATOM 2667 O O . GLU A 1 340 ? -19.738 5.744 5.602 1.00 97.31 340 GLU A O 1
ATOM 2672 N N . THR A 1 341 ? -19.575 6.143 7.808 1.00 98.31 341 THR A N 1
ATOM 2673 C CA . THR A 1 341 ? -19.159 7.544 7.727 1.00 98.31 341 THR A CA 1
ATOM 2674 C C . THR A 1 341 ? -17.664 7.700 7.996 1.00 98.31 341 THR A C 1
ATOM 2676 O O . THR A 1 341 ? -17.038 6.835 8.610 1.00 98.31 341 THR A O 1
ATOM 2679 N N . ALA A 1 342 ? -17.092 8.838 7.594 1.00 98.25 342 ALA A N 1
ATOM 2680 C CA . ALA A 1 342 ? -15.713 9.175 7.946 1.00 98.25 342 ALA A CA 1
ATOM 2681 C C . ALA A 1 342 ? -15.512 9.236 9.472 1.00 98.25 342 ALA A C 1
ATOM 2683 O O . ALA A 1 342 ? -14.488 8.774 9.968 1.00 98.25 342 ALA A O 1
ATOM 2684 N N . ILE A 1 343 ? -16.512 9.705 10.232 1.00 98.62 343 ILE A N 1
ATOM 2685 C CA . ILE A 1 343 ? -16.474 9.699 11.702 1.00 98.62 343 ILE A CA 1
ATOM 2686 C C . ILE A 1 343 ? -16.410 8.268 12.249 1.00 98.62 343 ILE A C 1
ATOM 2688 O O . ILE A 1 343 ? -15.626 8.019 13.160 1.00 98.62 343 ILE A O 1
ATOM 2692 N N . ASP A 1 344 ? -17.166 7.312 11.693 1.00 98.62 344 ASP A N 1
ATOM 2693 C CA . ASP A 1 344 ? -17.086 5.909 12.132 1.00 98.62 344 ASP A CA 1
ATOM 2694 C C . ASP A 1 344 ? -15.659 5.353 11.965 1.00 98.62 344 ASP A C 1
ATOM 2696 O O . ASP A 1 344 ? -15.154 4.653 12.847 1.00 98.62 344 ASP A O 1
ATOM 2700 N N . ALA A 1 345 ? -14.999 5.689 10.849 1.00 98.62 345 ALA A N 1
ATOM 2701 C CA . ALA A 1 345 ? -13.607 5.326 10.586 1.00 98.62 345 ALA A CA 1
ATOM 2702 C C . ALA A 1 345 ? -12.623 6.062 11.519 1.00 98.62 345 ALA A C 1
ATOM 2704 O O . ALA A 1 345 ? -11.679 5.452 12.022 1.00 98.62 345 ALA A O 1
ATOM 2705 N N . CYS A 1 346 ? -12.862 7.342 11.821 1.00 98.75 346 CYS A N 1
ATOM 2706 C CA . CYS A 1 346 ? -12.069 8.095 12.794 1.00 98.75 346 CYS A CA 1
ATOM 2707 C C . CYS A 1 346 ? -12.166 7.474 14.194 1.00 98.75 346 CYS A C 1
ATOM 2709 O O . CYS A 1 346 ? -11.147 7.270 14.847 1.00 98.75 346 CYS A O 1
ATOM 2711 N N . GLU A 1 347 ? -13.368 7.115 14.652 1.00 98.69 347 GLU A N 1
ATOM 2712 C CA . GLU A 1 347 ? -13.562 6.469 15.956 1.00 98.69 347 GLU A CA 1
ATOM 2713 C C . GLU A 1 347 ? -12.920 5.075 15.999 1.00 98.69 347 GLU A C 1
ATOM 2715 O O . GLU A 1 347 ? -12.373 4.686 17.034 1.00 98.69 347 GLU A O 1
ATOM 2720 N N . MET A 1 348 ? -12.909 4.339 14.879 1.00 98.50 348 MET A N 1
ATOM 2721 C CA . MET A 1 348 ? -12.142 3.096 14.758 1.00 98.50 348 MET A CA 1
ATOM 2722 C C . MET A 1 348 ? -10.647 3.341 15.016 1.00 98.50 348 MET A C 1
ATOM 2724 O O . MET A 1 348 ? -10.061 2.636 15.838 1.00 98.50 348 MET A O 1
ATOM 2728 N N . ILE A 1 349 ? -10.044 4.348 14.373 1.00 98.62 349 ILE A N 1
ATOM 2729 C CA . ILE A 1 349 ? -8.633 4.716 14.588 1.00 98.62 349 ILE A CA 1
ATOM 2730 C C . ILE A 1 349 ? -8.395 5.082 16.061 1.00 98.62 349 ILE A C 1
ATOM 2732 O O . ILE A 1 349 ? -7.537 4.484 16.709 1.00 98.62 349 ILE A O 1
ATOM 2736 N N . LEU A 1 350 ? -9.195 6.007 16.604 1.00 98.81 350 LEU A N 1
ATOM 2737 C CA . LEU A 1 350 ? -9.061 6.524 17.974 1.00 98.81 350 LEU A CA 1
ATOM 2738 C C . LEU A 1 350 ? -9.287 5.466 19.066 1.00 98.81 350 LEU A C 1
ATOM 2740 O O . LEU A 1 350 ? -8.830 5.610 20.198 1.00 98.81 350 LEU A O 1
ATOM 2744 N N . THR A 1 351 ? -10.050 4.415 18.771 1.00 98.62 351 THR A N 1
ATOM 2745 C CA . THR A 1 351 ? -10.317 3.359 19.752 1.00 98.62 351 THR A CA 1
ATOM 2746 C C . THR A 1 351 ? -9.260 2.258 19.692 1.00 98.62 351 THR A C 1
ATOM 2748 O O . THR A 1 351 ? -8.900 1.724 20.741 1.00 98.62 351 THR A O 1
ATOM 2751 N N . LEU A 1 352 ? -8.765 1.911 18.499 1.00 98.50 352 LEU A N 1
ATOM 2752 C CA . LEU A 1 352 ? -7.850 0.780 18.297 1.00 98.50 352 LEU A CA 1
ATOM 2753 C C . LEU A 1 352 ? -6.366 1.133 18.451 1.00 98.50 352 LEU A C 1
ATOM 2755 O O . LEU A 1 352 ? -5.558 0.215 18.607 1.00 98.50 352 LEU A O 1
ATOM 2759 N N . ALA A 1 353 ? -5.994 2.413 18.370 1.00 98.56 353 ALA A N 1
ATOM 2760 C CA . ALA A 1 353 ? -4.601 2.842 18.438 1.00 98.56 353 ALA A CA 1
ATOM 2761 C C . ALA A 1 353 ? -4.128 3.053 19.894 1.00 98.56 353 ALA A C 1
ATOM 2763 O O . ALA A 1 353 ? -4.832 3.696 20.682 1.00 98.56 353 ALA A O 1
ATOM 2764 N N . PRO A 1 354 ? -2.927 2.569 20.268 1.00 98.44 354 PRO A N 1
ATOM 2765 C CA . PRO A 1 354 ? -2.379 2.776 21.607 1.00 98.44 354 PRO A CA 1
ATOM 2766 C C . PRO A 1 354 ? -2.181 4.260 21.951 1.00 98.44 354 PRO A C 1
ATOM 2768 O O . PRO A 1 354 ? -2.390 4.643 23.092 1.00 98.44 354 PRO A O 1
ATOM 2771 N N . GLU A 1 355 ? -1.879 5.126 20.985 1.00 98.50 355 GLU A N 1
ATOM 2772 C CA . GLU A 1 355 ? -1.651 6.566 21.197 1.00 98.50 355 GLU A CA 1
ATOM 2773 C C . GLU A 1 355 ? -2.904 7.321 21.669 1.00 98.50 355 GLU A C 1
ATOM 2775 O O . GLU A 1 355 ? -2.815 8.429 22.195 1.00 98.50 355 GLU A O 1
ATOM 2780 N N . THR A 1 356 ? -4.090 6.751 21.467 1.00 98.69 356 THR A N 1
ATOM 2781 C CA . THR A 1 356 ? -5.376 7.438 21.691 1.00 98.69 356 THR A CA 1
ATOM 2782 C C . THR A 1 356 ? -6.283 6.709 22.680 1.00 98.69 356 THR A C 1
ATOM 2784 O O . THR A 1 356 ? -7.273 7.278 23.148 1.00 98.69 356 THR A O 1
ATOM 2787 N N . ASN A 1 357 ? -5.906 5.488 23.068 1.00 98.69 357 ASN A N 1
ATOM 2788 C CA . ASN A 1 357 ? -6.605 4.669 24.043 1.00 98.69 357 ASN A CA 1
ATOM 2789 C C . ASN A 1 357 ? -5.608 4.048 25.033 1.00 98.69 357 ASN A C 1
ATOM 2791 O O . ASN A 1 357 ? -4.869 3.118 24.702 1.00 98.69 357 ASN A O 1
ATOM 2795 N N . GLY A 1 358 ? -5.632 4.529 26.277 1.00 98.31 358 GLY A N 1
ATOM 2796 C CA . GLY A 1 358 ? -4.731 4.109 27.347 1.00 98.31 358 GLY A CA 1
ATOM 2797 C C . GLY A 1 358 ? -4.819 2.617 27.684 1.00 98.31 358 GLY A C 1
ATOM 2798 O O . GLY A 1 358 ? -3.802 2.004 28.013 1.00 98.31 358 GLY A O 1
ATOM 2799 N N . HIS A 1 359 ? -5.989 1.986 27.513 1.00 98.31 359 HIS A N 1
ATOM 2800 C CA . HIS A 1 359 ? -6.141 0.534 27.684 1.00 98.31 359 HIS A CA 1
ATOM 2801 C C . HIS A 1 359 ? -5.398 -0.239 26.597 1.00 98.31 359 HIS A C 1
ATOM 2803 O O . HIS A 1 359 ? -4.809 -1.285 26.871 1.00 98.31 359 HIS A O 1
ATOM 2809 N N . VAL A 1 360 ? -5.378 0.279 25.368 1.00 98.56 360 VAL A N 1
ATOM 2810 C CA . VAL A 1 360 ? -4.605 -0.315 24.273 1.00 98.56 360 VAL A CA 1
ATOM 2811 C C . VAL A 1 360 ? -3.112 -0.069 24.473 1.00 98.56 360 VAL A C 1
ATOM 2813 O O . VAL A 1 360 ? -2.340 -1.020 24.358 1.00 98.56 360 VAL A O 1
ATOM 2816 N N . ALA A 1 361 ? -2.699 1.147 24.850 1.00 98.38 361 ALA A N 1
ATOM 2817 C CA . ALA A 1 361 ? -1.301 1.439 25.178 1.00 98.38 361 ALA A CA 1
ATOM 2818 C C . ALA A 1 361 ? -0.762 0.513 26.269 1.00 98.38 361 ALA A C 1
ATOM 2820 O O . ALA A 1 361 ? 0.333 -0.024 26.121 1.00 98.38 361 ALA A O 1
ATOM 2821 N N . LYS A 1 362 ? -1.533 0.257 27.331 1.00 98.31 362 LYS A N 1
ATOM 2822 C CA . LYS A 1 362 ? -1.132 -0.684 28.382 1.00 98.31 362 LYS A CA 1
ATOM 2823 C C . LYS A 1 362 ? -0.901 -2.090 27.846 1.00 98.31 362 LYS A C 1
ATOM 2825 O O . LYS A 1 362 ? 0.172 -2.642 28.069 1.00 98.31 362 LYS A O 1
ATOM 2830 N N . LYS A 1 363 ? -1.837 -2.629 27.059 1.00 98.44 363 LYS A N 1
ATOM 2831 C CA . LYS A 1 363 ? -1.673 -3.944 26.416 1.00 98.44 363 LYS A CA 1
ATOM 2832 C C . LYS A 1 363 ? -0.460 -3.992 25.480 1.00 98.44 363 LYS A C 1
ATOM 2834 O O . LYS A 1 363 ? 0.230 -5.008 25.421 1.00 98.44 363 LYS A O 1
ATOM 2839 N N . ALA A 1 364 ? -0.178 -2.904 24.765 1.00 98.38 364 ALA A N 1
ATOM 2840 C CA . ALA A 1 364 ? 0.988 -2.804 23.895 1.00 98.38 364 ALA A CA 1
ATOM 2841 C C . ALA A 1 364 ? 2.306 -2.758 24.699 1.00 98.38 364 ALA A C 1
ATOM 2843 O O . ALA A 1 364 ? 3.248 -3.478 24.371 1.00 98.38 364 ALA A O 1
ATOM 2844 N N . TRP A 1 365 ? 2.372 -1.990 25.794 1.00 98.38 365 TRP A N 1
ATOM 2845 C CA . TRP A 1 365 ? 3.534 -1.966 26.694 1.00 98.38 365 TRP A CA 1
ATOM 2846 C C . TRP A 1 365 ? 3.767 -3.315 27.387 1.00 98.38 365 TRP A C 1
ATOM 2848 O O . TRP A 1 365 ? 4.913 -3.749 27.507 1.00 98.38 365 TRP A O 1
ATOM 2858 N N . GLU A 1 366 ? 2.701 -4.017 27.782 1.00 98.19 366 GLU A N 1
ATOM 2859 C CA . GLU A 1 366 ? 2.778 -5.394 28.288 1.00 98.19 366 GLU A CA 1
ATOM 2860 C C . GLU A 1 366 ? 3.340 -6.355 27.231 1.00 98.19 366 GLU A C 1
ATOM 2862 O O . GLU A 1 366 ? 4.147 -7.230 27.553 1.00 98.19 366 GLU A O 1
ATOM 2867 N N . ALA A 1 367 ? 2.941 -6.199 25.963 1.00 98.00 367 ALA A N 1
ATOM 2868 C CA . ALA A 1 367 ? 3.477 -6.994 24.863 1.00 98.00 367 ALA A CA 1
ATOM 2869 C C . ALA A 1 367 ? 4.981 -6.746 24.671 1.00 98.00 367 ALA A C 1
ATOM 2871 O O . ALA A 1 367 ? 5.742 -7.712 24.590 1.00 98.00 367 ALA A O 1
ATOM 2872 N N . LEU A 1 368 ? 5.426 -5.484 24.690 1.00 98.25 368 LEU A N 1
ATOM 2873 C CA . LEU A 1 368 ? 6.851 -5.151 24.627 1.00 98.25 368 LEU A CA 1
ATOM 2874 C C . LEU A 1 368 ? 7.627 -5.711 25.824 1.00 98.25 368 LEU A C 1
ATOM 2876 O O . LEU A 1 368 ? 8.723 -6.246 25.657 1.00 98.25 368 LEU A O 1
ATOM 2880 N N . GLY A 1 369 ? 7.057 -5.623 27.029 1.00 98.06 369 GLY A N 1
ATOM 2881 C CA . GLY A 1 369 ? 7.695 -6.095 28.259 1.00 98.06 369 GLY A CA 1
ATOM 2882 C C . GLY A 1 369 ? 8.033 -7.588 28.240 1.00 98.06 369 GLY A C 1
ATOM 2883 O O . GLY A 1 369 ? 9.035 -8.006 28.821 1.00 98.06 369 GLY A O 1
ATOM 2884 N N . LYS A 1 370 ? 7.260 -8.397 27.500 1.00 97.56 370 LYS A N 1
ATOM 2885 C CA . LYS A 1 370 ? 7.569 -9.820 27.270 1.00 97.56 370 LYS A CA 1
ATOM 2886 C C . LYS A 1 370 ? 8.852 -10.011 26.465 1.00 97.56 370 LYS A C 1
ATOM 2888 O O . LYS A 1 370 ? 9.626 -10.907 26.784 1.00 97.56 370 LYS A O 1
ATOM 2893 N N . ALA A 1 371 ? 9.072 -9.191 25.438 1.00 95.44 371 ALA A N 1
ATOM 2894 C CA . ALA A 1 371 ? 10.256 -9.281 24.588 1.00 95.44 371 ALA A CA 1
ATOM 2895 C C . ALA A 1 371 ? 11.512 -8.754 25.299 1.00 95.44 371 ALA A C 1
ATOM 2897 O O . ALA A 1 371 ? 12.587 -9.334 25.172 1.00 95.44 371 ALA A O 1
ATOM 2898 N N . THR A 1 372 ? 11.382 -7.676 26.076 1.00 97.94 372 THR A N 1
ATOM 2899 C CA . THR A 1 372 ? 12.517 -7.037 26.767 1.00 97.94 372 THR A CA 1
ATOM 2900 C C . THR A 1 372 ? 12.860 -7.673 28.114 1.00 97.94 372 THR A C 1
ATOM 2902 O O . THR A 1 372 ? 13.950 -7.442 28.637 1.00 97.94 372 THR A O 1
ATOM 2905 N N . GLY A 1 373 ? 11.927 -8.411 28.723 1.00 98.25 373 GLY A N 1
ATOM 2906 C CA . GLY A 1 373 ? 12.047 -8.904 30.096 1.00 98.25 373 GLY A CA 1
ATOM 2907 C C . GLY A 1 373 ? 11.956 -7.804 31.163 1.00 98.25 373 GLY A C 1
ATOM 2908 O O . GLY A 1 373 ? 12.386 -8.019 32.296 1.00 98.25 373 GLY A O 1
ATOM 2909 N N . ARG A 1 374 ? 11.437 -6.617 30.819 1.00 98.38 374 ARG A N 1
ATOM 2910 C CA . ARG A 1 374 ? 11.308 -5.457 31.718 1.00 98.38 374 ARG A CA 1
ATOM 2911 C C . ARG A 1 374 ? 9.882 -4.927 31.703 1.00 98.38 374 ARG A C 1
ATOM 2913 O O . ARG A 1 374 ? 9.276 -4.842 30.640 1.00 98.38 374 ARG A O 1
ATOM 2920 N N . ASP A 1 375 ? 9.376 -4.522 32.865 1.00 97.81 375 ASP A N 1
ATOM 2921 C CA . ASP A 1 375 ? 8.093 -3.826 32.920 1.00 97.81 375 ASP A CA 1
ATOM 2922 C C . ASP A 1 375 ? 8.206 -2.419 32.320 1.00 97.81 375 ASP A C 1
ATOM 2924 O O . ASP A 1 375 ? 9.059 -1.623 32.721 1.00 97.81 375 ASP A O 1
ATOM 2928 N N . HIS A 1 376 ? 7.297 -2.119 31.396 1.00 97.81 376 HIS A N 1
ATOM 2929 C CA . HIS A 1 376 ? 7.169 -0.824 30.738 1.00 97.81 376 HIS A CA 1
ATOM 2930 C C . HIS A 1 376 ? 5.804 -0.165 30.979 1.00 97.81 376 HIS A C 1
ATOM 2932 O O . HIS A 1 376 ? 5.599 0.969 30.555 1.00 97.81 376 HIS A O 1
ATOM 2938 N N . THR A 1 377 ? 4.860 -0.812 31.681 1.00 97.50 377 THR A N 1
ATOM 2939 C CA . THR A 1 377 ? 3.498 -0.263 31.843 1.00 97.50 377 THR A CA 1
ATOM 2940 C C . THR A 1 377 ? 3.465 0.993 32.708 1.00 97.50 377 THR A C 1
ATOM 2942 O O . THR A 1 377 ? 2.545 1.802 32.602 1.00 97.50 377 THR A O 1
ATOM 2945 N N . HIS A 1 378 ? 4.501 1.218 33.519 1.00 96.12 378 HIS A N 1
ATOM 2946 C CA . HIS A 1 378 ? 4.687 2.468 34.257 1.00 96.12 378 HIS A CA 1
ATOM 2947 C C . HIS A 1 378 ? 4.625 3.724 33.367 1.00 96.12 378 HIS A C 1
ATOM 2949 O O . HIS A 1 378 ? 4.212 4.772 33.855 1.00 96.12 378 HIS A O 1
ATOM 2955 N N . LEU A 1 379 ? 4.947 3.613 32.070 1.00 96.25 379 LEU A N 1
ATOM 2956 C CA . LEU A 1 379 ? 4.878 4.712 31.099 1.00 96.25 379 LEU A CA 1
ATOM 2957 C C . LEU A 1 379 ? 3.448 5.150 30.746 1.00 96.25 379 LEU A C 1
ATOM 2959 O O . LEU A 1 379 ? 3.268 6.242 30.212 1.00 96.25 379 LEU A O 1
ATOM 2963 N N . ILE A 1 380 ? 2.439 4.322 31.037 1.00 96.69 380 ILE A N 1
ATOM 2964 C CA . ILE A 1 380 ? 1.032 4.614 30.730 1.00 96.69 380 ILE A CA 1
ATOM 2965 C C . ILE A 1 380 ? 0.126 4.646 31.963 1.00 96.69 380 ILE A C 1
ATOM 2967 O O . ILE A 1 380 ? -0.976 5.172 31.875 1.00 96.69 380 ILE A O 1
ATOM 2971 N N . ASN A 1 381 ? 0.566 4.161 33.129 1.00 94.12 381 ASN A N 1
ATOM 2972 C CA . ASN A 1 381 ? -0.277 4.037 34.330 1.00 94.12 381 ASN A CA 1
ATOM 2973 C C . ASN A 1 381 ? -1.072 5.312 34.684 1.00 94.12 381 ASN A C 1
ATOM 2975 O O . ASN A 1 381 ? -2.246 5.226 35.032 1.00 94.12 381 ASN A O 1
ATOM 2979 N N . ALA A 1 382 ? -0.466 6.500 34.561 1.00 93.00 382 ALA A N 1
ATOM 2980 C CA . ALA A 1 382 ? -1.139 7.771 34.858 1.00 93.00 382 ALA A CA 1
ATOM 2981 C C . ALA A 1 382 ? -2.230 8.155 33.836 1.00 93.00 382 ALA A C 1
ATOM 2983 O O . ALA A 1 382 ? -3.104 8.960 34.141 1.00 93.00 382 ALA A O 1
ATOM 2984 N N . SER A 1 383 ? -2.182 7.588 32.630 1.00 94.94 383 SER A N 1
ATOM 2985 C CA . SER A 1 383 ? -3.084 7.868 31.504 1.00 94.94 383 SER A CA 1
ATOM 2986 C C . SER A 1 383 ? -3.817 6.616 31.004 1.00 94.94 383 SER A C 1
ATOM 2988 O O . SER A 1 383 ? -4.362 6.618 29.903 1.00 94.94 383 SER A O 1
ATOM 2990 N N . GLU A 1 384 ? -3.868 5.541 31.801 1.00 95.50 384 GLU A N 1
ATOM 2991 C CA . GLU A 1 384 ? -4.489 4.266 31.411 1.00 95.50 384 GLU A CA 1
ATOM 2992 C C . GLU A 1 384 ? -5.961 4.446 31.015 1.00 95.50 384 GLU A C 1
ATOM 2994 O O . GLU A 1 384 ? -6.433 3.812 30.080 1.00 95.50 384 GLU A O 1
ATOM 2999 N N . HIS A 1 385 ? -6.683 5.344 31.684 1.00 96.88 385 HIS A N 1
ATOM 3000 C CA . HIS A 1 385 ? -8.101 5.597 31.418 1.00 96.88 385 HIS A CA 1
ATOM 3001 C C . HIS A 1 385 ? -8.358 6.684 30.363 1.00 96.88 385 HIS A C 1
ATOM 3003 O O . HIS A 1 385 ? -9.512 7.056 30.145 1.00 96.88 385 HIS A O 1
ATOM 3009 N N . THR A 1 386 ? -7.317 7.196 29.702 1.00 97.56 386 THR A N 1
ATOM 3010 C CA . THR A 1 386 ? -7.475 8.151 28.602 1.00 97.56 386 THR A CA 1
ATOM 3011 C C . THR A 1 386 ? -8.099 7.455 27.397 1.00 97.56 386 THR A C 1
ATOM 3013 O O . THR A 1 386 ? -7.579 6.457 26.905 1.00 97.56 386 THR A O 1
ATOM 3016 N N . ALA A 1 387 ? -9.199 8.007 26.892 1.00 98.06 387 ALA A N 1
ATOM 3017 C CA . ALA A 1 387 ? -9.837 7.568 25.658 1.00 98.06 387 ALA A CA 1
ATOM 3018 C C . ALA A 1 387 ? -10.222 8.799 24.838 1.00 98.06 387 ALA A C 1
ATOM 3020 O O . ALA A 1 387 ? -11.177 9.500 25.168 1.00 98.06 387 ALA A O 1
ATOM 3021 N N . ILE A 1 388 ? -9.460 9.080 23.784 1.00 98.62 388 ILE A N 1
ATOM 3022 C CA . ILE A 1 388 ? -9.703 10.225 22.905 1.00 98.62 388 ILE A CA 1
ATOM 3023 C C . ILE A 1 388 ? -10.876 9.889 21.971 1.00 98.62 388 ILE A C 1
ATOM 3025 O O . ILE A 1 388 ? -10.946 8.790 21.421 1.00 98.62 388 ILE A O 1
ATOM 3029 N N . ARG A 1 389 ? -11.821 10.819 21.799 1.00 98.62 389 ARG A N 1
ATOM 3030 C CA . ARG A 1 389 ? -12.976 10.672 20.894 1.00 98.62 389 ARG A CA 1
ATOM 3031 C C . ARG A 1 389 ? -13.035 11.801 19.887 1.00 98.62 389 ARG A C 1
ATOM 3033 O O . ARG A 1 389 ? -12.589 12.913 20.175 1.00 98.62 389 ARG A O 1
ATOM 3040 N N . PHE A 1 390 ? -13.635 11.531 18.728 1.00 98.75 390 PHE A N 1
ATOM 3041 C CA . PHE A 1 390 ? -13.678 12.496 17.628 1.00 98.75 390 PHE A CA 1
ATOM 3042 C C . PHE A 1 390 ? -14.339 13.810 18.065 1.00 98.75 390 PHE A C 1
ATOM 3044 O O . PHE A 1 390 ? -13.816 14.897 17.846 1.00 98.75 390 PHE A O 1
ATOM 3051 N N . ARG A 1 391 ? -15.462 13.723 18.784 1.00 98.31 391 ARG A N 1
ATOM 3052 C CA . ARG A 1 391 ? -16.191 14.912 19.256 1.00 98.31 391 ARG A CA 1
ATOM 3053 C C . ARG A 1 391 ? -15.446 15.696 20.341 1.00 98.31 391 ARG A C 1
ATOM 3055 O O . ARG A 1 391 ? -15.634 16.905 20.435 1.00 98.31 391 ARG A O 1
ATOM 3062 N N . ASP A 1 392 ? -14.574 15.047 21.112 1.00 98.38 392 ASP A N 1
ATOM 3063 C CA . ASP A 1 392 ? -13.763 15.732 22.124 1.00 98.38 392 ASP A CA 1
ATOM 3064 C C . ASP A 1 392 ? -12.657 16.565 21.475 1.00 98.38 392 ASP A C 1
ATOM 3066 O O . ASP A 1 392 ? -12.406 17.691 21.905 1.00 98.38 392 ASP A O 1
ATOM 3070 N N . ILE A 1 393 ? -12.025 16.041 20.419 1.00 98.50 393 ILE A N 1
ATOM 3071 C CA . ILE A 1 393 ? -10.969 16.760 19.692 1.00 98.50 393 ILE A CA 1
ATOM 3072 C C . ILE A 1 393 ? -11.517 17.892 18.816 1.00 98.50 393 ILE A C 1
ATOM 3074 O O . ILE A 1 393 ? -10.793 18.852 18.563 1.00 98.50 393 ILE A O 1
ATOM 3078 N N . VAL A 1 394 ? -12.795 17.828 18.415 1.00 98.25 394 VAL A N 1
ATOM 3079 C CA . VAL A 1 394 ? -13.514 18.976 17.827 1.00 98.25 394 VAL A CA 1
ATOM 3080 C C . VAL A 1 394 ? -13.639 20.106 18.848 1.00 98.25 394 VAL A C 1
ATOM 3082 O O . VAL A 1 394 ? -13.471 21.271 18.498 1.00 98.25 394 VAL A O 1
ATOM 3085 N N . ALA A 1 395 ? -13.910 19.781 20.118 1.00 98.38 395 ALA A N 1
ATOM 3086 C CA . ALA A 1 395 ? -14.005 20.788 21.170 1.00 98.38 395 ALA A CA 1
ATOM 3087 C C . ALA A 1 395 ? -12.635 21.398 21.501 1.00 98.38 395 ALA A C 1
ATOM 3089 O O . ALA A 1 395 ? -12.529 22.608 21.698 1.00 98.38 395 ALA A O 1
ATOM 3090 N N . GLN A 1 396 ? -11.590 20.571 21.580 1.00 98.50 396 GLN A N 1
ATOM 3091 C CA . GLN A 1 396 ? -10.214 21.020 21.779 1.00 98.50 396 GLN A CA 1
ATOM 3092 C C . GLN A 1 396 ? -9.231 19.886 21.438 1.00 98.50 396 GLN A C 1
ATOM 3094 O O . GLN A 1 396 ? -9.426 18.772 21.929 1.00 98.50 396 GLN A O 1
ATOM 3099 N N . PRO A 1 397 ? -8.132 20.157 20.703 1.00 98.62 397 PRO A N 1
ATOM 3100 C CA . PRO A 1 397 ? -7.083 19.172 20.444 1.00 98.62 397 PRO A CA 1
ATOM 3101 C C . PRO A 1 397 ? -6.635 18.432 21.709 1.00 98.62 397 PRO A C 1
ATOM 3103 O O . PRO A 1 397 ? -6.578 19.007 22.803 1.00 98.62 397 PRO A O 1
ATOM 3106 N N . ARG A 1 398 ? -6.320 17.144 21.573 1.00 98.44 398 ARG A N 1
ATOM 3107 C CA . ARG A 1 398 ? -5.894 16.299 22.698 1.00 98.44 398 ARG A CA 1
ATOM 3108 C C . ARG A 1 398 ? -4.465 15.845 22.489 1.00 98.44 398 ARG A C 1
ATOM 3110 O O . ARG A 1 398 ? -4.101 15.449 21.386 1.00 98.44 398 ARG A O 1
ATOM 3117 N N . LYS A 1 399 ? -3.667 15.913 23.554 1.00 97.38 399 LYS A N 1
ATOM 3118 C CA . LYS A 1 399 ? -2.345 15.294 23.586 1.00 97.38 399 LYS A CA 1
ATOM 3119 C C . LYS A 1 399 ? -2.523 13.772 23.582 1.00 97.38 399 LYS A C 1
ATOM 3121 O O . LYS A 1 399 ? -3.378 13.271 24.314 1.00 97.38 399 LYS A O 1
ATOM 3126 N N . ILE A 1 400 ? -1.765 13.067 22.749 1.00 97.94 400 ILE A N 1
ATOM 3127 C CA . ILE A 1 400 ? -1.738 11.600 22.728 1.00 97.94 400 ILE A CA 1
ATOM 3128 C C . ILE A 1 400 ? -1.056 11.031 23.981 1.00 97.94 400 ILE A C 1
ATOM 3130 O O . ILE A 1 400 ? -0.407 11.753 24.737 1.00 97.94 400 ILE A O 1
ATOM 3134 N N . VAL A 1 401 ? -1.208 9.728 24.210 1.00 97.56 401 VAL A N 1
ATOM 3135 C CA . VAL A 1 401 ? -0.520 9.022 25.297 1.00 97.56 401 VAL A CA 1
ATOM 3136 C C . VAL A 1 401 ? 0.751 8.327 24.809 1.00 97.56 401 VAL A C 1
ATOM 3138 O O . VAL A 1 401 ? 0.880 7.964 23.640 1.00 97.56 401 VAL A O 1
ATOM 3141 N N . THR A 1 402 ? 1.680 8.094 25.736 1.00 97.38 402 THR A N 1
ATOM 3142 C CA . THR A 1 402 ? 2.935 7.376 25.484 1.00 97.38 402 THR A CA 1
ATOM 3143 C C . THR A 1 402 ? 2.676 5.946 24.995 1.00 97.38 402 THR A C 1
ATOM 3145 O O . THR A 1 402 ? 2.016 5.152 25.671 1.00 97.38 402 THR A O 1
ATOM 3148 N N . SER A 1 403 ? 3.252 5.592 23.844 1.00 97.69 403 SER A N 1
ATOM 3149 C CA . SER A 1 403 ? 3.016 4.325 23.139 1.00 97.69 403 SER A CA 1
ATOM 3150 C C . SER A 1 403 ? 4.333 3.660 22.711 1.00 97.69 403 SER A C 1
ATOM 3152 O O . SER A 1 403 ? 5.251 4.368 22.290 1.00 97.69 403 SER A O 1
ATOM 3154 N N . PRO A 1 404 ? 4.436 2.313 22.747 1.00 97.69 404 PRO A N 1
ATOM 3155 C CA . PRO A 1 404 ? 5.646 1.589 22.340 1.00 97.69 404 PRO A CA 1
ATOM 3156 C C . PRO A 1 404 ? 5.899 1.616 20.825 1.00 97.69 404 PRO A C 1
ATOM 3158 O O . PRO A 1 404 ? 6.963 1.193 20.358 1.00 97.69 404 PRO A O 1
ATOM 3161 N N . ILE A 1 405 ? 4.939 2.113 20.038 1.00 97.75 405 ILE A N 1
ATOM 3162 C CA . ILE A 1 405 ? 5.136 2.383 18.610 1.00 97.75 405 ILE A CA 1
ATOM 3163 C C . ILE A 1 405 ? 6.247 3.423 18.418 1.00 97.75 405 ILE A C 1
ATOM 3165 O O . ILE A 1 405 ? 7.070 3.297 17.509 1.00 97.75 405 ILE A O 1
ATOM 3169 N N . TRP A 1 406 ? 6.363 4.371 19.347 1.00 97.50 406 TRP A N 1
ATOM 3170 C CA . TRP A 1 406 ? 7.343 5.449 19.318 1.00 97.50 406 TRP A CA 1
ATOM 3171 C C . TRP A 1 406 ? 8.471 5.218 20.328 1.00 97.50 406 TRP A C 1
ATOM 3173 O O . TRP A 1 406 ? 8.457 4.269 21.111 1.00 97.50 406 TRP A O 1
ATOM 3183 N N . SER A 1 407 ? 9.495 6.066 20.267 1.00 96.31 407 SER A N 1
ATOM 3184 C CA . SER A 1 407 ? 10.646 6.038 21.181 1.00 96.31 407 SER A CA 1
ATOM 3185 C C . SER A 1 407 ? 10.705 7.245 22.122 1.00 96.31 407 SER A C 1
ATOM 3187 O O . SER A 1 407 ? 11.606 7.317 22.953 1.00 96.31 407 SER A O 1
ATOM 3189 N N . GLY A 1 408 ? 9.787 8.203 21.964 1.00 93.38 408 GLY A N 1
ATOM 3190 C CA . GLY A 1 408 ? 9.628 9.356 22.848 1.00 93.38 408 GLY A CA 1
ATOM 3191 C C . GLY A 1 408 ? 8.619 9.093 23.966 1.00 93.38 408 GLY A C 1
ATOM 3192 O O . GLY A 1 408 ? 7.871 8.116 23.930 1.00 93.38 408 GLY A O 1
ATOM 3193 N N . VAL A 1 409 ? 8.598 9.983 24.959 1.00 93.12 409 VAL A N 1
ATOM 3194 C CA . VAL A 1 409 ? 7.625 9.963 26.058 1.00 93.12 409 VAL A CA 1
ATOM 3195 C C . VAL A 1 409 ? 6.764 11.213 25.985 1.00 93.12 409 VAL A C 1
ATOM 3197 O O . VAL A 1 409 ? 7.272 12.327 25.872 1.00 93.12 409 VAL A O 1
ATOM 3200 N N . GLU A 1 410 ? 5.460 11.026 26.136 1.00 89.44 410 GLU A N 1
ATOM 3201 C CA . GLU A 1 410 ? 4.485 12.105 26.161 1.00 89.44 410 GLU A CA 1
ATOM 3202 C C . GLU A 1 410 ? 4.334 12.663 27.580 1.00 89.44 410 GLU A C 1
ATOM 3204 O O . GLU A 1 410 ? 3.331 12.453 28.256 1.00 89.44 410 GLU A O 1
ATOM 3209 N N . SER A 1 411 ? 5.350 13.395 28.048 1.00 82.06 411 SER A N 1
ATOM 3210 C CA . SER A 1 411 ? 5.421 13.933 29.418 1.00 82.06 411 SER A CA 1
ATOM 3211 C C . SER A 1 411 ? 4.996 15.404 29.504 1.00 82.06 411 SER A C 1
ATOM 3213 O O . SER A 1 411 ? 5.176 16.165 28.552 1.00 82.06 411 SER A O 1
ATOM 3215 N N . GLU A 1 412 ? 4.392 15.809 30.624 1.00 74.81 412 GLU A N 1
ATOM 3216 C CA . GLU A 1 412 ? 4.173 17.229 30.966 1.00 74.81 412 GLU A CA 1
ATOM 3217 C C . GLU A 1 412 ? 5.420 17.876 31.589 1.00 74.81 412 GLU A C 1
ATOM 3219 O O . GLU A 1 412 ? 5.548 19.099 31.605 1.00 74.81 412 GLU A O 1
ATOM 3224 N N . GLU A 1 413 ? 6.367 17.056 32.044 1.00 72.38 413 GLU A N 1
ATOM 3225 C CA . GLU A 1 413 ? 7.664 17.479 32.561 1.00 72.38 413 GLU A CA 1
ATOM 3226 C C . GLU A 1 413 ? 8.752 17.178 31.523 1.00 72.38 413 GLU A C 1
ATOM 3228 O O . GLU A 1 413 ? 8.851 16.056 31.021 1.00 72.38 413 GLU A O 1
ATOM 3233 N N . VAL A 1 414 ? 9.573 18.178 31.194 1.00 53.66 414 VAL A N 1
ATOM 3234 C CA . VAL A 1 414 ? 10.783 17.975 30.386 1.00 53.66 414 VAL A CA 1
ATOM 3235 C C . VAL A 1 414 ? 11.838 17.362 31.306 1.00 53.66 414 VAL A C 1
ATOM 3237 O O . VAL A 1 414 ? 12.286 18.032 32.236 1.00 53.66 414 VAL A O 1
ATOM 3240 N N . CYS A 1 415 ? 12.178 16.092 31.084 1.00 45.38 415 CYS A N 1
ATOM 3241 C CA . CYS A 1 415 ? 13.250 15.411 31.811 1.00 45.38 415 CYS A CA 1
ATOM 3242 C C . CYS A 1 415 ? 14.637 15.855 31.342 1.00 45.38 415 CYS A C 1
ATOM 3244 O O . CYS A 1 415 ? 14.819 16.014 30.111 1.00 45.38 415 CYS A O 1
#

InterPro domains:
  IPR006656 Molybdopterin oxidoreductase [PF00384] (75-225)

Foldseek 3Di:
DDPVLQCCLQLVVLLQDQDFPVVVDDPPDDPVRRQFDPLSVVLQCAFQQNDPDVVFWLDAQLVLQVVCVVVVHDSQCSVLVCCLVVVIHTLSQESQPLSNHDAEDEAEPDLCLQPVPDPNQSCQWRQQVHDGDPPGDSPPPSRDDGDRHDDDPRHTNSYNAYEYEDCDCHPSNVSGPHYAHAADLQAAWAWDDDPVAQWIFIRDNPDHRPDRHYHPLVVVLVVLVVQLVPCVVPPFKTKGKDFHGQDQLDPLVCQPVDDQAGSNVVRDRSDDSHRGTHIDIDIDGRNCSSVPSFFDDCCCQVVNDDDSNFGFRCVVLQVVQCVVQNFDCDDPRHRTRGRHGNQSVVLVCQSCDCQNALCNQLRQQVRVCVVVVHRDSVLRVVPSHGGDHNVVSNVPIDRTADHPNDDDGSDPDDD

Radius of gyration: 24.37 Å; chains: 1; bounding box: 66×54×63 Å

pLDDT: mean 96.63, std 4.59, range [45.38, 98.88]

Sequence (415 aa):
MNGTSFFYAHTSQWRHEKVGVDEILAPDADGNMSKLSMIDYNAKAERMGWLPSAPQLGENPLDIADQAAAAGIDAAQYVAGRLKDGSLDMACNDPDNPKNFPRNLFVWRSNLLGSSGKGHEYFLKYLLGTQNAVLSDENDEECIKPSEITIRPAAEGKLDLLTVLDFRMSTTCLYGDIVLPTATWYEKDDLNTSDMHPFIHPLSEAVQPLWQNKTDWEIYKGFAKKFSELAKDYIGVRKDIVLTPLMHDSPQELGQPFDPKDWKHGECDPIPGKTMPAITVVERDYDAIYEKFTSVGPLLEKVNNNGKGMAWDTKHEVEFLRKLNGVQASGAGKGQLKIETAIDACEMILTLAPETNGHVAKKAWEALGKATGRDHTHLINASEHTAIRFRDIVAQPRKIVTSPIWSGVESEEVC

Secondary structure (DSSP, 8-state):
--HHHHHHHHTTGGGG----GGGTS-TTS-TTGGGS-HHHHHHHHHHTTSS--SS-BSS-HHHHHHHHHHHT--HHHHHHHHHHHTSS-BGGG-TTSTTSS--EEEEES--GGGTT-SSHHHIIIIII---------TT-TTSPPPSSS---SPP----SEEEEEESS--HHHHT-SEEEEBPPTTSS-EEEEETTEEEEEEE--SS---TT-B-HHHHHHHHHHHHHHHHTTTT-EEEEEEEE---TTSGGGGS-SSS---GGGTSS---BTTTB-EEEEEEEESTTHHHHHTB--THHHHT-EEETTEEE--HHHHHHHHHHH-B--SSTTTTSBB--SHHHHHHHHHHH-TTTBHHHHHHHHHHHHHHHTS--GGGTGGGTT-B--HHHHHHS-EEPPP-TTSSS---SS--